Protein AF-A0A9E2HDI0-F1 (afdb_monomer_lite)

Secondary structure (DSSP, 8-state):
--GGG---HHHHHHHHHHHHHHHHHHHHHHHHHHHH-TT-EEEEEETT-GGGTTTB---BTEEE----PBPTTS-BPPPPEEE-SSEEEEEEE-SSSS-SEEEEEEEEEE--SEEEEEEESSTTSPPEEEEEEETTTTT--SEEEEETTEEEEESS---SSHHHHHHS--SSTT-PEEEES--GGGGTTTS---SS---EEE---EES-EEEEEEE-SSPEEEEEEEEE---SSS---EEEEEEETTEEEEEEEE---S--SSS----PPEEEEEEESSPPSEEEEEEEEE-SSS--EEEEEEEESSSEEEEESPEEE-SSS-EEEEE--SEEEEE-S-GGG-EEEEETTTEEEEE-STT--EEEESSSGGG-----S---SS--EEEEESS--EEEEESS-EESSTTT---S-SS-EEEGGG-S-GGG-SEEEES--PPEEETTEEEEEEEE--TT---STTEEEEEEE-TTGGGGTS-EEEEEEEEEEEEPPTT-----------HHHHHHHHHHHHHHHHHHHHHHHHHHHHHHHTTS---------------PPPPPPPPP--EEEEEEEEESSS-TTHHHHHHHHHHHTTEEEEEEEE-S-S--BSEEEEE-GGGHHHHHHHHHHHTTT-S-EEEEE---TT--EEEEE-B-

Radius of gyration: 35.44 Å; chains: 1; bounding box: 116×56×92 Å

Foldseek 3Di:
DDPPPDPPPVNVVVVCVVVVVVVVVVVVVVVCCVPVVQFWDKDKDWQLDPVCPVFKDPFAQKDWDPDQDCPPVNDGAGIWIKHLDQKTKMKGFFPDDDFFWKKKKFKWFFFFQWKKKFKFQDPPDDTDIDTFDHPVPQVDPFDWDDDFLKIKGFNDPPAPHVLRCLFFPPPDPLAAEAEEQDDLLVSLLPPDDDPAFAKDKDQFKFFAKWKKKAFDNDDWKKKKWKKKFQLQAADWWKKKKWKDDVPRTDDIDIDTGPPRRHNPRDIDDIDMDMDIHGHDDGTMMMIITHGPDPPRRMITRMMMIRHFAMWIADFTATAPQAKAKKKKLFQKKKKAAQDQVQFDWKDKQNPDTWGRRDHPDMTMDHNVDPVNDPPDPDDDGDSPIMMMIRGGTRMTMHGPIIMDRDPRRDDGSRSDDHHHPVPDPDPVSHRMYMYSDDHWDDDPSMTMGMDMDRCVPRDHPPSMMMMMIGRPPCVVGPSIMITSIMMMMIMTHRSPDDDDDDDHDDDPVVVVVVVVVVVCVVVVVVCVVVVVVVVVPPPPDDDDDDDDDDDDDDDDDDDDDDDDDDADEFAEEEAEQAQDPCNQVVVQVVVVVVRHDHYHYYHDPHNADAFKEKEAAPVCVVVVVVVVVSSVVPGVDYHYHHDDDPPDIIYMYGHHD

Sequence (657 aa):
VNYTKFMLKKDRVKLLTIVGGLIGLLIIVFLAFRFFTPFGAVVKYQFNSILNRDKLSKLKGAEETSSFKPGENGVLQIPQQIIRQSVVTFNLKLITKPIEGVWVNLRFKGNSKEIKIGVRGSEKEKYQYLPLYNQILNPLEWSKTYEGKTTFWQREKKYQDLSGLVSQPPVSEDAKVASYFFNPSDIVMKENSPSSQSNLKIEKTLRGSHTLLVKVNKGPFLLTVIKQDINTYEGEDVLSVQIYNGQNKIAEQLIPDDGVTDAGRLAMAPQKSEIKINDIKPGIYKIVLQDMTKNADILIKSVEINQPSLVFQTPLFVDDGKPTTLWTNSKEITMITAHSSSIQTVKLDGKYDLKVEKDGKEFAFDLNNPDSKIATSSGANASTLHRLEIPKNDLIISGDGYFAFSQESFFNPEPIKAVDLSQVSDINKIDFIIANYQTVKKDGEWYTAQAYFDPFGITIDDDILYFSLESPELNSYGGEIVIDSLEVTVKKPGWFSKPEPAKESVSADDQKQNILQKAQEWLGAKWNQLTNWVSNAWQKVFKKTPDTITITNPSLSPSPSPSPMQKITNFIRILNGGAGQGGAGEFAKVLAAAGFTNVTAETADNTDYKNAIIKYRQEDEKVVAKLEELLKKDYQIIDKQKIATTSAGIVVIIGEK

pLDDT: mean 81.61, std 19.73, range [27.77, 98.62]

Structure (mmCIF, N/CA/C/O backbone):
data_AF-A0A9E2HDI0-F1
#
_entry.id   AF-A0A9E2HDI0-F1
#
loop_
_atom_site.group_PDB
_atom_site.id
_atom_site.type_symbol
_atom_site.label_atom_id
_atom_site.label_alt_id
_atom_site.label_comp_id
_atom_site.label_asym_id
_atom_site.label_entity_id
_atom_site.label_seq_id
_atom_site.pdbx_PDB_ins_code
_atom_site.Cartn_x
_atom_site.Cartn_y
_atom_site.Cartn_z
_atom_site.occupancy
_atom_site.B_iso_or_equiv
_atom_site.auth_seq_id
_atom_site.auth_comp_id
_atom_site.auth_asym_id
_atom_site.auth_atom_id
_atom_site.pdbx_PDB_model_num
ATOM 1 N N . VAL A 1 1 ? -86.201 8.898 14.597 1.00 45.34 1 VAL A N 1
ATOM 2 C CA . VAL A 1 1 ? -86.221 7.832 13.564 1.00 45.34 1 VAL A CA 1
ATOM 3 C C . VAL A 1 1 ? -84.990 6.954 13.761 1.00 45.34 1 VAL A C 1
ATOM 5 O O . VAL A 1 1 ? -83.877 7.450 13.663 1.00 45.34 1 VAL A O 1
ATOM 8 N N . ASN A 1 2 ? -85.200 5.697 14.166 1.00 46.38 2 ASN A N 1
ATOM 9 C CA . ASN A 1 2 ? -84.162 4.729 14.545 1.00 46.38 2 ASN A CA 1
ATOM 10 C C . ASN A 1 2 ? -83.412 4.208 13.304 1.00 46.38 2 ASN A C 1
ATOM 12 O O . ASN A 1 2 ? -83.883 3.289 12.638 1.00 46.38 2 ASN A O 1
ATOM 16 N N . TYR A 1 3 ? -82.233 4.764 13.012 1.00 46.41 3 TYR A N 1
ATOM 17 C CA . TYR A 1 3 ? -81.371 4.336 11.896 1.00 46.41 3 TYR A CA 1
ATOM 18 C C . TYR A 1 3 ? -80.674 2.977 12.116 1.00 46.41 3 TYR A C 1
ATOM 20 O O . TYR A 1 3 ? -79.987 2.472 11.233 1.00 46.41 3 TYR A O 1
ATOM 28 N N . THR A 1 4 ? -80.859 2.334 13.270 1.00 49.75 4 THR A N 1
ATOM 29 C CA . THR A 1 4 ? -80.153 1.095 13.638 1.00 49.75 4 THR A CA 1
ATOM 30 C C . THR A 1 4 ? -80.842 -0.201 13.195 1.00 49.75 4 THR A C 1
ATOM 32 O O . THR A 1 4 ? -80.268 -1.274 13.385 1.00 49.75 4 THR A O 1
ATOM 35 N N . LYS A 1 5 ? -82.030 -0.150 12.568 1.00 50.31 5 LYS A N 1
ATOM 36 C CA . LYS A 1 5 ? -82.835 -1.360 12.280 1.00 50.31 5 LYS A CA 1
ATOM 37 C C . LYS A 1 5 ? -82.927 -1.797 10.809 1.00 50.31 5 LYS A C 1
ATOM 39 O O . LYS A 1 5 ? -83.686 -2.715 10.522 1.00 50.31 5 LYS A O 1
ATOM 44 N N . PHE A 1 6 ? -82.148 -1.214 9.892 1.00 48.53 6 PHE A N 1
ATOM 45 C CA . PHE A 1 6 ? -82.219 -1.554 8.458 1.00 48.53 6 PHE A CA 1
ATOM 46 C C . PHE A 1 6 ? -80.850 -1.723 7.778 1.00 48.53 6 PHE A C 1
ATOM 48 O O . PHE A 1 6 ? -80.621 -1.268 6.668 1.00 48.53 6 PHE A O 1
ATOM 55 N N . MET A 1 7 ? -79.923 -2.424 8.430 1.00 50.69 7 MET A N 1
ATOM 56 C CA . MET A 1 7 ? -78.859 -3.116 7.695 1.00 50.69 7 MET A CA 1
ATOM 57 C C . MET A 1 7 ? -79.369 -4.528 7.417 1.00 50.69 7 MET A C 1
ATOM 59 O O . MET A 1 7 ? -79.409 -5.362 8.327 1.00 50.69 7 MET A O 1
ATOM 63 N N . LEU A 1 8 ? -79.811 -4.775 6.179 1.00 58.97 8 LEU A N 1
ATOM 64 C CA . LEU A 1 8 ? -80.175 -6.106 5.697 1.00 58.97 8 LEU A CA 1
ATOM 65 C C . LEU A 1 8 ? -79.052 -7.084 6.061 1.00 58.97 8 LEU A C 1
ATOM 67 O O . LEU A 1 8 ? -77.868 -6.777 5.921 1.00 58.97 8 LEU A O 1
ATOM 71 N N . LYS A 1 9 ? -79.416 -8.284 6.527 1.00 60.34 9 LYS A N 1
ATOM 72 C CA . LYS A 1 9 ? -78.480 -9.344 6.956 1.00 60.34 9 LYS A CA 1
ATOM 73 C C . LYS A 1 9 ? -77.350 -9.583 5.930 1.00 60.34 9 LYS A C 1
ATOM 75 O O . LYS A 1 9 ? -76.234 -9.911 6.313 1.00 60.34 9 LYS A O 1
ATOM 80 N N . LYS A 1 10 ? -77.631 -9.335 4.644 1.00 65.06 10 LYS A N 1
ATOM 81 C CA . LYS A 1 10 ? -76.703 -9.407 3.504 1.00 65.06 10 LYS A CA 1
ATOM 82 C C . LYS A 1 10 ? -75.579 -8.357 3.539 1.00 65.06 10 LYS A C 1
ATOM 84 O O . LYS A 1 10 ? -74.444 -8.690 3.208 1.00 65.06 10 LYS A O 1
ATOM 89 N N . ASP A 1 11 ? -75.855 -7.134 3.985 1.00 67.50 11 ASP A N 1
ATOM 90 C CA . ASP A 1 11 ? -74.871 -6.042 4.015 1.00 67.50 11 ASP A CA 1
ATOM 91 C C . ASP A 1 11 ? -73.942 -6.142 5.230 1.00 67.50 11 ASP A C 1
ATOM 93 O O . ASP A 1 11 ? -72.755 -5.838 5.129 1.00 67.50 11 ASP A O 1
ATOM 97 N N . ARG A 1 12 ? -74.430 -6.702 6.348 1.00 72.25 12 ARG A N 1
ATOM 98 C CA . ARG A 1 12 ? -73.574 -7.058 7.495 1.00 72.25 12 ARG A CA 1
ATOM 99 C C . ARG A 1 12 ? -72.564 -8.151 7.151 1.00 72.25 12 ARG A C 1
ATOM 101 O O . ARG A 1 12 ? -71.416 -8.052 7.569 1.00 72.25 12 ARG A O 1
ATOM 108 N N . VAL A 1 13 ? -72.972 -9.164 6.381 1.00 75.25 13 VAL A N 1
ATOM 109 C CA . VAL A 1 13 ? -72.064 -10.235 5.939 1.00 75.25 13 VAL A CA 1
ATOM 110 C C . VAL A 1 13 ? -71.000 -9.675 4.997 1.00 75.25 13 VAL A C 1
ATOM 112 O O . VAL A 1 13 ? -69.823 -9.912 5.233 1.00 75.25 13 VAL A O 1
ATOM 115 N N . LYS A 1 14 ? -71.374 -8.850 4.007 1.00 78.38 14 LYS A N 1
ATOM 116 C CA . LYS A 1 14 ? -70.401 -8.191 3.116 1.00 78.38 14 LYS A CA 1
ATOM 117 C C . LYS A 1 14 ? -69.414 -7.301 3.873 1.00 78.38 14 LYS A C 1
ATOM 119 O O . LYS A 1 14 ? -68.219 -7.366 3.601 1.00 78.38 14 LYS A O 1
ATOM 124 N N . LEU A 1 15 ? -69.892 -6.508 4.835 1.00 78.44 15 LEU A N 1
ATOM 125 C CA . LEU A 1 15 ? -69.028 -5.661 5.658 1.00 78.44 15 LEU A CA 1
ATOM 126 C C . LEU A 1 15 ? -68.049 -6.500 6.493 1.00 78.44 15 LEU A C 1
ATOM 128 O O . LEU A 1 15 ? -66.860 -6.200 6.511 1.00 78.44 15 LEU A O 1
ATOM 132 N N . LEU A 1 16 ? -68.517 -7.580 7.128 1.00 80.19 16 LEU A N 1
ATOM 133 C CA . LEU A 1 16 ? -67.662 -8.501 7.886 1.00 80.19 16 LEU A CA 1
ATOM 134 C C . LEU A 1 16 ? -66.625 -9.201 6.998 1.00 80.19 16 LEU A C 1
ATOM 136 O O . LEU A 1 16 ? -65.479 -9.338 7.414 1.00 80.19 16 LEU A O 1
ATOM 140 N N . THR A 1 17 ? -66.979 -9.594 5.770 1.00 84.38 17 THR A N 1
ATOM 141 C CA . THR A 1 17 ? -66.026 -10.183 4.815 1.00 84.38 17 THR A CA 1
ATOM 142 C C . THR A 1 17 ? -64.967 -9.173 4.372 1.00 84.38 17 THR A C 1
ATOM 144 O O . THR A 1 17 ? -63.791 -9.519 4.306 1.00 84.38 17 THR A O 1
ATOM 147 N N . ILE A 1 18 ? -65.350 -7.917 4.119 1.00 86.81 18 ILE A N 1
ATOM 148 C CA . ILE A 1 18 ? -64.409 -6.849 3.744 1.00 86.81 18 ILE A CA 1
ATOM 149 C C . ILE A 1 18 ? -63.465 -6.526 4.907 1.00 86.81 18 ILE A C 1
ATOM 151 O O . ILE A 1 18 ? -62.254 -6.456 4.709 1.00 86.81 18 ILE A O 1
ATOM 155 N N . VAL A 1 19 ? -63.996 -6.380 6.125 1.00 86.81 19 VAL A N 1
ATOM 156 C CA . VAL A 1 19 ? -63.192 -6.115 7.328 1.00 86.81 19 VAL A CA 1
ATOM 157 C C . VAL A 1 19 ? -62.266 -7.295 7.634 1.00 86.81 19 VAL A C 1
ATOM 159 O O . VAL A 1 19 ? -61.082 -7.086 7.881 1.00 86.81 19 VAL A O 1
ATOM 162 N N . GLY A 1 20 ? -62.763 -8.532 7.548 1.00 90.19 20 GLY A N 1
ATOM 163 C CA . GLY A 1 20 ? -61.952 -9.739 7.718 1.00 90.19 20 GLY A CA 1
ATOM 164 C C . GLY A 1 20 ? -60.843 -9.860 6.669 1.00 90.19 20 GLY A C 1
ATOM 165 O O . GLY A 1 20 ? -59.706 -10.167 7.018 1.00 90.19 20 GLY A O 1
ATOM 166 N N . GLY A 1 21 ? -61.138 -9.541 5.404 1.00 92.62 21 GLY A N 1
ATOM 167 C CA . GLY A 1 21 ? -60.149 -9.500 4.326 1.00 92.62 21 GLY A CA 1
ATOM 168 C C . GLY A 1 21 ? -59.076 -8.428 4.539 1.00 92.62 21 GLY A C 1
ATOM 169 O O . GLY A 1 21 ? -57.895 -8.703 4.351 1.00 92.62 21 GLY A O 1
ATOM 170 N N . LEU A 1 22 ? -59.461 -7.234 5.002 1.00 89.62 22 LEU A N 1
ATOM 171 C CA . LEU A 1 22 ? -58.531 -6.153 5.349 1.00 89.62 22 LEU A CA 1
ATOM 172 C C . LEU A 1 22 ? -57.631 -6.517 6.532 1.00 89.62 22 LEU A C 1
ATOM 174 O O . LEU A 1 22 ? -56.430 -6.275 6.471 1.00 89.62 22 LEU A O 1
ATOM 178 N N . ILE A 1 23 ? -58.184 -7.125 7.584 1.00 88.50 23 ILE A N 1
ATOM 179 C CA . ILE A 1 23 ? -57.401 -7.603 8.731 1.00 88.50 23 ILE A CA 1
ATOM 180 C C . ILE A 1 23 ? -56.434 -8.705 8.284 1.00 88.50 23 ILE A C 1
ATOM 182 O O . ILE A 1 23 ? -55.256 -8.650 8.624 1.00 88.50 23 ILE A O 1
ATOM 186 N N . GLY A 1 24 ? -56.894 -9.661 7.471 1.00 91.06 24 GLY A N 1
ATOM 187 C CA . GLY A 1 24 ? -56.041 -10.704 6.898 1.00 91.06 24 GLY A CA 1
ATOM 188 C C . GLY A 1 24 ? -54.901 -10.126 6.055 1.00 91.06 24 GLY A C 1
ATOM 189 O O . GLY A 1 24 ? -53.746 -10.502 6.243 1.00 91.06 24 GLY A O 1
ATOM 190 N N . LEU A 1 25 ? -55.196 -9.150 5.191 1.00 91.31 25 LEU A N 1
ATOM 191 C CA . LEU A 1 25 ? -54.192 -8.444 4.394 1.00 91.31 25 LEU A CA 1
ATOM 192 C C . LEU A 1 25 ? -53.199 -7.683 5.283 1.00 91.31 25 LEU A C 1
ATOM 194 O O . LEU A 1 25 ? -51.998 -7.766 5.052 1.00 91.31 25 LEU A O 1
ATOM 198 N N . LEU A 1 26 ? -53.671 -6.977 6.314 1.00 87.38 26 LEU A N 1
ATOM 199 C CA . LEU A 1 26 ? -52.812 -6.261 7.261 1.00 87.38 26 LEU A CA 1
ATOM 200 C C . LEU A 1 26 ? -51.896 -7.214 8.029 1.00 87.38 26 LEU A C 1
ATOM 202 O O . LEU A 1 26 ? -50.725 -6.896 8.210 1.00 87.38 26 LEU A O 1
ATOM 206 N N . ILE A 1 27 ? -52.388 -8.390 8.429 1.00 84.25 27 ILE A N 1
ATOM 207 C CA . ILE A 1 27 ? -51.570 -9.430 9.064 1.00 84.25 27 ILE A CA 1
ATOM 208 C C . ILE A 1 27 ? -50.524 -9.956 8.078 1.00 84.25 27 ILE A C 1
ATOM 210 O O . ILE A 1 27 ? -49.357 -10.049 8.442 1.00 84.25 27 ILE A O 1
ATOM 214 N N . ILE A 1 28 ? -50.894 -10.241 6.826 1.00 85.19 28 ILE A N 1
ATOM 215 C CA . ILE A 1 28 ? -49.945 -10.698 5.798 1.00 85.19 28 ILE A CA 1
ATOM 216 C C . ILE A 1 28 ? -48.888 -9.627 5.518 1.00 85.19 28 ILE A C 1
ATOM 218 O O . ILE A 1 28 ? -47.707 -9.949 5.470 1.00 85.19 28 ILE A O 1
ATOM 222 N N . VAL A 1 29 ? -49.276 -8.357 5.387 1.00 81.06 29 VAL A N 1
ATOM 223 C CA . VAL A 1 29 ? -48.347 -7.234 5.185 1.00 81.06 29 VAL A CA 1
ATOM 224 C C . VAL A 1 29 ? -47.453 -7.040 6.409 1.00 81.06 29 VAL A C 1
ATOM 226 O O . VAL A 1 29 ? -46.257 -6.824 6.250 1.00 81.06 29 VAL A O 1
ATOM 229 N N . PHE A 1 30 ? -47.991 -7.161 7.623 1.00 81.12 30 PHE A N 1
ATOM 230 C CA . PHE A 1 30 ? -47.221 -7.078 8.865 1.00 81.12 30 PHE A CA 1
ATOM 231 C C . PHE A 1 30 ? -46.204 -8.217 8.983 1.00 81.12 30 PHE A C 1
ATOM 233 O O . PHE A 1 30 ? -45.033 -7.975 9.276 1.00 81.12 30 PHE A O 1
ATOM 240 N N . LEU A 1 31 ? -46.625 -9.454 8.709 1.00 77.62 31 LEU A N 1
ATOM 241 C CA . LEU A 1 31 ? -45.743 -10.618 8.693 1.00 77.62 31 LEU A CA 1
ATOM 242 C C . LEU A 1 31 ? -44.699 -10.482 7.581 1.00 77.62 31 LEU A C 1
ATOM 244 O O . LEU A 1 31 ? -43.518 -10.683 7.841 1.00 77.62 31 LEU A O 1
ATOM 248 N N . ALA A 1 32 ? -45.088 -10.048 6.382 1.00 74.88 32 ALA A N 1
ATOM 249 C CA . ALA A 1 32 ? -44.158 -9.799 5.289 1.00 74.88 32 ALA A CA 1
ATOM 250 C C . ALA A 1 32 ? -43.141 -8.703 5.648 1.00 74.88 32 ALA A C 1
ATOM 252 O O . ALA A 1 32 ? -41.948 -8.869 5.421 1.00 74.88 32 ALA A O 1
ATOM 253 N N . PHE A 1 33 ? -43.570 -7.614 6.286 1.00 74.56 33 PHE A N 1
ATOM 254 C CA . PHE A 1 33 ? -42.673 -6.559 6.754 1.00 74.56 33 PHE A CA 1
ATOM 255 C C . PHE A 1 33 ? -41.694 -7.076 7.818 1.00 74.56 33 PHE A C 1
ATOM 257 O O . PHE A 1 33 ? -40.505 -6.758 7.772 1.00 74.56 33 PHE A O 1
ATOM 264 N N . ARG A 1 34 ? -42.176 -7.918 8.744 1.00 73.06 34 ARG A N 1
ATOM 265 C CA . ARG A 1 34 ? -41.371 -8.503 9.822 1.00 73.06 34 ARG A CA 1
ATOM 266 C C . ARG A 1 34 ? -40.372 -9.554 9.332 1.00 73.06 34 ARG A C 1
ATOM 268 O O . ARG A 1 34 ? -39.260 -9.585 9.848 1.00 73.06 34 ARG A O 1
ATOM 275 N N . PHE A 1 35 ? -40.744 -10.387 8.361 1.00 71.06 35 PHE A N 1
ATOM 276 C CA . PHE A 1 35 ? -39.879 -11.453 7.845 1.00 71.06 35 PHE A CA 1
ATOM 277 C C . PHE A 1 35 ? -38.958 -10.995 6.710 1.00 71.06 35 PHE A C 1
ATOM 279 O O . PHE A 1 35 ? -37.820 -11.453 6.635 1.00 71.06 35 PHE A O 1
ATOM 286 N N . PHE A 1 36 ? -39.407 -10.080 5.846 1.00 66.56 36 PHE A N 1
ATOM 287 C CA . PHE A 1 36 ? -38.662 -9.727 4.635 1.00 66.56 36 PHE A CA 1
ATOM 288 C C . PHE A 1 36 ? -37.869 -8.420 4.717 1.00 66.56 36 PHE A C 1
ATOM 290 O O . PHE A 1 36 ? -36.940 -8.242 3.931 1.00 66.56 36 PHE A O 1
ATOM 297 N N . THR A 1 37 ? -38.167 -7.532 5.675 1.00 69.44 37 THR A N 1
ATOM 298 C CA . THR A 1 37 ? -37.429 -6.270 5.902 1.00 69.44 37 THR A CA 1
ATOM 299 C C . THR A 1 37 ? -37.164 -5.492 4.594 1.00 69.44 37 THR A C 1
ATOM 301 O O . THR A 1 37 ? -36.003 -5.282 4.232 1.00 69.44 37 THR A O 1
ATOM 304 N N . PRO A 1 38 ? -38.206 -5.087 3.840 1.00 66.25 38 PRO A N 1
ATOM 305 C CA . PRO A 1 38 ? -38.058 -4.549 2.479 1.00 66.25 38 PRO A CA 1
ATOM 306 C C . PRO A 1 38 ? -37.233 -3.253 2.399 1.00 66.25 38 PRO A C 1
ATOM 308 O O . PRO A 1 38 ? -36.681 -2.940 1.346 1.00 66.25 38 PRO A O 1
ATOM 311 N N . PHE A 1 39 ? -37.107 -2.529 3.513 1.00 72.06 39 PHE A N 1
ATOM 312 C CA . PHE A 1 39 ? -36.329 -1.290 3.636 1.00 72.06 39 PHE A CA 1
ATOM 313 C C . PHE A 1 39 ? -34.970 -1.488 4.329 1.00 72.06 39 PHE A C 1
ATOM 315 O O . PHE A 1 39 ? -34.328 -0.520 4.726 1.00 72.06 39 PHE A O 1
ATOM 322 N N . GLY A 1 40 ? -34.532 -2.740 4.478 1.00 71.12 40 GLY A N 1
ATOM 323 C CA . GLY A 1 40 ? -33.311 -3.107 5.186 1.00 71.12 40 GLY A CA 1
ATOM 324 C C . GLY A 1 40 ? -33.558 -3.341 6.674 1.00 71.12 40 GLY A C 1
ATOM 325 O O . GLY A 1 40 ? -34.663 -3.156 7.189 1.00 71.12 40 GLY A O 1
ATOM 326 N N . ALA A 1 41 ? -32.520 -3.796 7.369 1.00 72.19 41 ALA A N 1
ATOM 327 C CA . ALA A 1 41 ? -32.553 -4.035 8.808 1.00 72.19 41 ALA A CA 1
ATOM 328 C C . ALA A 1 41 ? -31.213 -3.657 9.434 1.00 72.19 41 ALA A C 1
ATOM 330 O O . ALA A 1 41 ? -30.161 -3.882 8.842 1.00 72.19 41 ALA A O 1
ATOM 331 N N . VAL A 1 42 ? -31.252 -3.108 10.644 1.00 72.00 42 VAL A N 1
ATOM 332 C CA . VAL A 1 42 ? -30.063 -2.871 11.463 1.00 72.00 42 VAL A CA 1
ATOM 333 C C . VAL A 1 42 ? -30.154 -3.811 12.652 1.00 72.00 42 VAL A C 1
ATOM 335 O O . VAL A 1 42 ? -31.084 -3.703 13.452 1.00 72.00 42 VAL A O 1
ATOM 338 N N . VAL A 1 43 ? -29.217 -4.750 12.754 1.00 74.06 43 VAL A N 1
ATOM 339 C CA . VAL A 1 43 ? -29.157 -5.687 13.878 1.00 74.06 43 VAL A CA 1
ATOM 340 C C . VAL A 1 43 ? -28.007 -5.285 14.787 1.00 74.06 43 VAL A C 1
ATOM 342 O O . VAL A 1 43 ? -26.865 -5.198 14.339 1.00 74.06 43 VAL A O 1
ATOM 345 N N . LYS A 1 44 ? -28.322 -5.024 16.057 1.00 76.12 44 LYS A N 1
ATOM 346 C CA . LYS A 1 44 ? -27.360 -4.649 17.096 1.00 76.12 44 LYS A CA 1
ATOM 347 C C . LYS A 1 44 ? -27.105 -5.832 18.016 1.00 76.12 44 LYS A C 1
ATOM 349 O O . LYS A 1 44 ? -28.046 -6.382 18.586 1.00 76.12 44 LYS A O 1
ATOM 354 N N . TYR A 1 45 ? -25.839 -6.171 18.196 1.00 73.50 45 TYR A N 1
ATOM 355 C CA . TYR A 1 45 ? -25.388 -7.212 19.103 1.00 73.50 45 TYR A CA 1
ATOM 356 C C . TYR A 1 45 ? -24.533 -6.585 20.197 1.00 73.50 45 TYR A C 1
ATOM 358 O O . TYR A 1 45 ? -23.560 -5.892 19.915 1.00 73.50 45 TYR A O 1
ATOM 366 N N . GLN A 1 46 ? -24.907 -6.834 21.447 1.00 73.50 46 GLN A N 1
ATOM 367 C CA . GLN A 1 46 ? -24.200 -6.356 22.634 1.00 73.50 46 GLN A CA 1
ATOM 368 C C . GLN A 1 46 ? -23.810 -7.554 23.495 1.00 73.50 46 GLN A C 1
ATOM 370 O O . GLN A 1 46 ? -24.676 -8.366 23.829 1.00 73.50 46 GLN A O 1
ATOM 375 N N . PHE A 1 47 ? -22.533 -7.637 23.874 1.00 66.50 47 PHE A N 1
ATOM 376 C CA . PHE A 1 47 ? -21.979 -8.744 24.667 1.00 66.50 47 PHE A CA 1
ATOM 377 C C . PHE A 1 47 ? -22.638 -8.926 26.032 1.00 66.50 47 PHE A C 1
ATOM 379 O O . PHE A 1 47 ? -22.803 -10.048 26.502 1.00 66.50 47 PHE A O 1
ATOM 386 N N . ASN A 1 48 ? -23.069 -7.828 26.645 1.00 62.97 48 ASN A N 1
ATOM 387 C CA . ASN A 1 48 ? -23.670 -7.867 27.971 1.00 62.97 48 ASN A CA 1
ATOM 388 C C . ASN A 1 48 ? -25.188 -8.125 27.943 1.00 62.97 48 ASN A C 1
ATOM 390 O O . ASN A 1 48 ? -25.839 -8.145 28.986 1.00 62.97 48 ASN A O 1
ATOM 394 N N . SER A 1 49 ? -25.773 -8.327 26.757 1.00 59.97 49 SER A N 1
ATOM 395 C CA . SER A 1 49 ? -27.200 -8.603 26.618 1.00 59.97 49 SER A CA 1
ATOM 396 C C . SER A 1 49 ? -27.480 -10.101 26.687 1.00 59.97 49 SER A C 1
ATOM 398 O O . SER A 1 49 ? -27.000 -10.882 25.864 1.00 59.97 49 SER A O 1
ATOM 400 N N . ILE A 1 50 ? -28.343 -10.496 27.628 1.00 60.56 50 ILE A N 1
ATOM 401 C CA . ILE A 1 50 ? -28.844 -11.874 27.771 1.00 60.56 50 ILE A CA 1
ATOM 402 C C . ILE A 1 50 ? -29.468 -12.378 26.456 1.00 60.56 50 ILE A C 1
ATOM 404 O O . ILE A 1 50 ? -29.363 -13.559 26.138 1.00 60.56 50 ILE A O 1
ATOM 408 N N . LEU A 1 51 ? -30.059 -11.476 25.665 1.00 60.06 51 LEU A N 1
ATOM 409 C CA . LEU A 1 51 ? -30.781 -11.792 24.429 1.00 60.06 51 LEU A CA 1
ATOM 410 C C . LEU A 1 51 ? -29.884 -12.203 23.248 1.00 60.06 51 LEU A C 1
ATOM 412 O O . LEU A 1 51 ? -30.418 -12.646 22.236 1.00 60.06 51 LEU A O 1
ATOM 416 N N . ASN A 1 52 ? -28.559 -12.039 23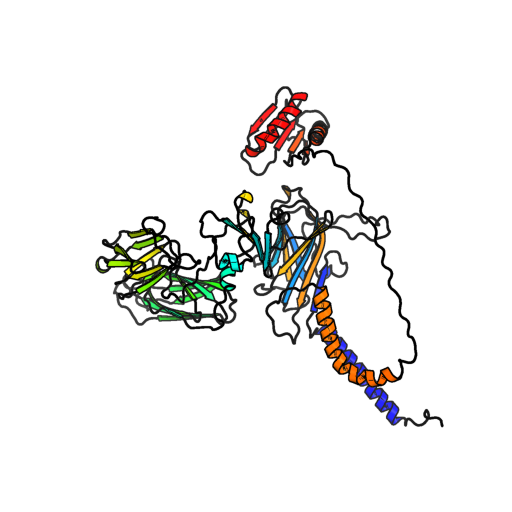.346 1.00 65.62 52 ASN A N 1
ATOM 417 C CA . ASN A 1 52 ? -27.626 -12.289 22.236 1.00 65.62 52 ASN A CA 1
ATOM 418 C C . ASN A 1 52 ? -26.661 -13.464 22.473 1.00 65.62 52 ASN A C 1
ATOM 420 O O . ASN A 1 52 ? -25.804 -13.718 21.625 1.00 65.62 52 ASN A O 1
ATOM 424 N N . ARG A 1 53 ? -26.770 -14.177 23.606 1.00 68.12 53 ARG A N 1
ATOM 425 C CA . ARG A 1 53 ? -25.819 -15.236 24.006 1.00 68.12 53 ARG A CA 1
ATOM 426 C C . ARG A 1 53 ? -25.732 -16.415 23.029 1.00 68.12 53 ARG A C 1
ATOM 428 O O . ARG A 1 53 ? -24.724 -17.108 23.014 1.00 68.12 53 ARG A O 1
ATOM 435 N N . ASP A 1 54 ? -26.777 -16.660 22.245 1.00 74.50 54 ASP A N 1
ATOM 436 C CA . ASP A 1 54 ? -26.850 -17.721 21.234 1.00 74.50 54 ASP A CA 1
ATOM 437 C C . ASP A 1 54 ? -26.212 -17.325 19.891 1.00 74.50 54 ASP A C 1
ATOM 439 O O . ASP A 1 54 ? -25.816 -18.191 19.111 1.00 74.50 54 ASP A O 1
ATOM 443 N N . LYS A 1 55 ? -26.103 -16.021 19.614 1.00 74.19 55 LYS A N 1
ATOM 444 C CA . LYS A 1 55 ? -25.622 -15.483 18.328 1.00 74.19 55 LYS A CA 1
ATOM 445 C C . LYS A 1 55 ? -24.188 -14.989 18.376 1.00 74.19 55 LYS A C 1
ATOM 447 O O . LYS A 1 55 ? -23.559 -14.838 17.329 1.00 74.19 55 LYS A O 1
ATOM 452 N N . LEU A 1 56 ? -23.694 -14.702 19.572 1.00 72.62 56 LEU A N 1
ATOM 453 C CA . LEU A 1 56 ? -22.414 -14.063 19.783 1.00 72.62 56 LEU A CA 1
ATOM 454 C C . LEU A 1 56 ? -21.621 -14.880 20.798 1.00 72.62 56 LEU A C 1
ATOM 456 O O . LEU A 1 56 ? -22.086 -15.123 21.913 1.00 72.62 56 LEU A O 1
ATOM 460 N N . SER A 1 57 ? -20.450 -15.365 20.392 1.00 76.62 57 SER A N 1
ATOM 461 C CA . SER A 1 57 ? -19.620 -16.172 21.283 1.00 76.62 57 SER A CA 1
ATOM 462 C C . SER A 1 57 ? -19.036 -15.327 22.414 1.00 76.62 57 SER A C 1
ATOM 464 O O . SER A 1 57 ? -18.919 -14.107 22.306 1.00 76.62 57 SER A O 1
ATOM 466 N N . LYS A 1 58 ? -18.655 -15.974 23.520 1.00 78.75 58 LYS A N 1
ATOM 467 C CA . LYS A 1 58 ? -17.910 -15.303 24.593 1.00 78.75 58 LYS A CA 1
ATOM 468 C C . LYS A 1 58 ? -16.591 -14.742 24.046 1.00 78.75 58 LYS A C 1
ATOM 470 O O . LYS A 1 58 ? -15.958 -15.400 23.221 1.00 78.75 58 LYS A O 1
ATOM 475 N N . LEU A 1 59 ? -16.159 -13.583 24.553 1.00 76.56 59 LEU A N 1
ATOM 476 C CA . LEU A 1 59 ? -14.821 -13.036 24.296 1.00 76.56 59 LEU A CA 1
ATOM 477 C C . LEU A 1 59 ? -13.773 -14.018 24.836 1.00 76.56 59 LEU A C 1
ATOM 479 O O . LEU A 1 59 ? -13.504 -14.070 26.036 1.00 76.56 59 LEU A O 1
ATOM 483 N N . LYS A 1 60 ? -13.206 -14.847 23.955 1.00 79.06 60 LYS A N 1
ATOM 484 C CA . LYS A 1 60 ? -12.198 -15.841 24.333 1.00 79.06 60 LYS A CA 1
ATOM 485 C C . LYS A 1 60 ? -10.916 -15.110 24.716 1.00 79.06 60 LYS A C 1
ATOM 487 O O . LYS A 1 60 ? -10.312 -14.473 23.857 1.00 79.06 60 LYS A O 1
ATOM 492 N N . GLY A 1 61 ? -10.523 -15.219 25.985 1.00 75.38 61 GLY A N 1
ATOM 493 C CA . GLY A 1 61 ? -9.374 -14.504 26.553 1.00 75.38 61 GLY A CA 1
ATOM 494 C C . GLY A 1 61 ? -9.737 -13.336 27.477 1.00 75.38 61 GLY A C 1
ATOM 495 O O . GLY A 1 61 ? -8.833 -12.709 28.026 1.00 75.38 61 GLY A O 1
ATOM 496 N N . ALA A 1 62 ? -11.033 -13.058 27.670 1.00 76.12 62 ALA A N 1
ATOM 497 C CA . ALA A 1 62 ? -11.526 -12.099 28.656 1.00 76.12 62 ALA A CA 1
ATOM 498 C C . ALA A 1 62 ? -12.039 -12.798 29.930 1.00 76.12 62 ALA A C 1
ATOM 500 O O . ALA A 1 62 ? -12.625 -13.881 29.872 1.00 76.12 62 ALA A O 1
ATOM 501 N N . GLU A 1 63 ? -11.846 -12.147 31.074 1.00 80.25 63 GLU A N 1
ATOM 502 C CA . GLU A 1 63 ? -12.370 -12.534 32.383 1.00 80.25 63 GLU A CA 1
ATOM 503 C C . GLU A 1 63 ? -13.608 -11.680 32.702 1.00 80.25 63 GLU A C 1
ATOM 505 O O . GLU A 1 63 ? -13.567 -10.451 32.628 1.00 80.25 63 GLU A O 1
ATOM 510 N N . GLU A 1 64 ? -14.733 -12.305 33.055 1.00 71.75 64 GLU A N 1
ATOM 511 C CA . GLU A 1 64 ? -15.900 -11.572 33.561 1.00 71.75 64 GLU A CA 1
ATOM 512 C C . GLU A 1 64 ? -15.649 -11.169 35.020 1.00 71.75 64 GLU A C 1
ATOM 514 O O . GLU A 1 64 ? -15.282 -12.003 35.850 1.00 71.75 64 GLU A O 1
ATOM 519 N N . THR A 1 65 ? -15.886 -9.902 35.367 1.00 65.56 65 THR A N 1
ATOM 520 C CA . THR A 1 65 ? -15.851 -9.491 36.777 1.00 65.56 65 THR A CA 1
ATOM 521 C C . THR A 1 65 ? -17.090 -10.021 37.491 1.00 65.56 65 THR A C 1
ATOM 523 O O . THR A 1 65 ? -18.215 -9.588 37.256 1.00 65.56 65 THR A O 1
ATOM 526 N N . SER A 1 66 ? -16.900 -10.981 38.392 1.00 49.56 66 SER A N 1
ATOM 527 C CA . SER A 1 66 ? -17.990 -11.696 39.066 1.00 49.56 66 SER A CA 1
ATOM 528 C C . SER A 1 66 ? -18.672 -10.919 40.199 1.00 49.56 66 SER A C 1
ATOM 530 O O . SER A 1 66 ? -19.391 -11.520 40.995 1.00 49.56 66 SER A O 1
ATOM 532 N N . SER A 1 67 ? -18.484 -9.601 40.318 1.00 46.50 67 SER A N 1
ATOM 533 C CA . SER A 1 67 ? -19.143 -8.843 41.386 1.00 46.50 67 SER A CA 1
ATOM 534 C C . SER A 1 67 ? -20.412 -8.160 40.885 1.00 46.50 67 SER A C 1
ATOM 536 O O . SER A 1 67 ? -20.421 -7.008 40.470 1.00 46.50 67 SER A O 1
ATOM 538 N N . PHE A 1 68 ? -21.526 -8.889 40.984 1.00 49.94 68 PHE A N 1
ATOM 539 C CA . PHE A 1 68 ? -22.844 -8.274 41.126 1.00 49.94 68 PHE A CA 1
ATOM 540 C C . PHE A 1 68 ? -22.847 -7.490 42.445 1.00 49.94 68 PHE A C 1
ATOM 542 O O . PHE A 1 68 ? -23.170 -8.028 43.502 1.00 49.94 68 PHE A O 1
ATOM 549 N N . LYS A 1 69 ? -22.443 -6.221 42.409 1.00 46.28 69 LYS A N 1
ATOM 550 C CA . LYS A 1 69 ? -22.752 -5.284 43.488 1.00 46.28 69 LYS A CA 1
ATOM 551 C C . LYS A 1 69 ? -24.007 -4.520 43.072 1.00 46.28 69 LYS A C 1
ATOM 553 O O . LYS A 1 69 ? -23.984 -3.863 42.031 1.00 46.28 69 LYS A O 1
ATOM 558 N N . PRO A 1 70 ? -25.114 -4.602 43.830 1.00 47.78 70 PRO A N 1
ATOM 559 C CA . PRO A 1 70 ? -26.182 -3.620 43.701 1.00 47.78 70 PRO A CA 1
ATOM 560 C C . PRO A 1 70 ? -25.530 -2.240 43.821 1.00 47.78 70 PRO A C 1
ATOM 562 O O . PRO A 1 70 ? -24.824 -1.994 44.800 1.00 47.78 70 PRO A O 1
ATOM 565 N N . GLY A 1 71 ? -25.678 -1.376 42.812 1.00 49.09 71 GLY A N 1
ATOM 566 C CA . GLY A 1 71 ? -25.155 -0.017 42.920 1.00 49.09 71 GLY A CA 1
ATOM 567 C C . GLY A 1 71 ? -25.762 0.668 44.146 1.00 49.09 71 GLY A C 1
ATOM 568 O O . GLY A 1 71 ? -26.897 0.361 44.511 1.00 49.09 71 GLY A O 1
ATOM 569 N N . GLU A 1 72 ? -25.044 1.615 44.757 1.00 47.66 72 GLU A N 1
ATOM 570 C CA . GLU A 1 72 ? -25.495 2.355 45.955 1.00 47.66 72 GLU A CA 1
ATOM 571 C C . GLU A 1 72 ? -26.885 3.014 45.791 1.00 47.66 72 GLU A C 1
ATOM 573 O O . GLU A 1 72 ? -27.546 3.318 46.777 1.00 47.66 72 GLU A O 1
ATOM 578 N N . ASN A 1 73 ? -27.383 3.129 44.551 1.00 49.34 73 ASN A N 1
ATOM 579 C CA . ASN A 1 73 ? -28.686 3.694 44.194 1.00 49.34 73 ASN A CA 1
ATOM 580 C C . ASN A 1 73 ? -29.703 2.663 43.648 1.00 49.34 73 ASN A C 1
ATOM 582 O O . ASN A 1 73 ? -30.644 3.042 42.955 1.00 49.34 73 ASN A O 1
ATOM 586 N N . GLY A 1 74 ? -29.504 1.355 43.860 1.00 42.22 74 GLY A N 1
ATOM 587 C CA . GLY A 1 74 ? -30.400 0.309 43.333 1.00 42.22 74 GLY A CA 1
ATOM 588 C C . GLY A 1 74 ? -30.321 0.102 41.812 1.00 42.22 74 GLY A C 1
ATOM 589 O O . GLY A 1 74 ? -31.153 -0.591 41.230 1.00 42.22 74 GLY A O 1
ATOM 590 N N . VAL A 1 75 ? -29.314 0.685 41.156 1.00 40.16 75 VAL A N 1
ATOM 591 C CA . VAL A 1 75 ? -29.046 0.497 39.726 1.00 40.16 75 VAL A CA 1
ATOM 592 C C . VAL A 1 75 ? -28.275 -0.811 39.538 1.00 40.16 75 VAL A C 1
ATOM 594 O O . VAL A 1 75 ? -27.203 -0.998 40.117 1.00 40.16 75 VAL A O 1
ATOM 597 N N . LEU A 1 76 ? -28.824 -1.721 38.727 1.00 40.75 76 LEU A N 1
ATOM 598 C CA . LEU A 1 76 ? -28.139 -2.933 38.278 1.00 40.75 76 LEU A CA 1
ATOM 599 C C . LEU A 1 76 ? -26.859 -2.549 37.523 1.00 40.75 76 LEU A C 1
ATOM 601 O O . LEU A 1 76 ? -26.929 -1.962 36.444 1.00 40.75 76 LEU A O 1
ATOM 605 N N . GLN A 1 77 ? -25.697 -2.895 38.080 1.00 48.44 77 GLN A N 1
ATOM 606 C CA . GLN A 1 77 ? -24.435 -2.819 37.353 1.00 48.44 77 GLN A CA 1
ATOM 607 C C . GLN A 1 77 ? -24.290 -4.061 36.478 1.00 48.44 77 GLN A C 1
ATOM 609 O O . GLN A 1 77 ? -24.399 -5.197 36.939 1.00 48.44 77 GLN A O 1
ATOM 614 N N . ILE A 1 78 ? -24.092 -3.823 35.190 1.00 56.06 78 ILE A N 1
ATOM 615 C CA . ILE A 1 78 ? -23.838 -4.860 34.199 1.00 56.06 78 ILE A CA 1
ATOM 616 C C . ILE A 1 78 ? -22.380 -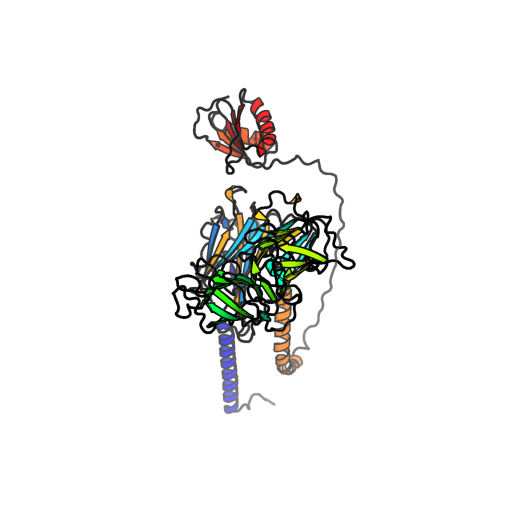5.329 34.374 1.00 56.06 78 ILE A C 1
ATOM 618 O O . ILE A 1 78 ? -21.512 -4.475 34.563 1.00 56.06 78 ILE A O 1
ATOM 622 N N . PRO A 1 79 ? -22.083 -6.645 34.333 1.00 64.94 79 PRO A N 1
ATOM 623 C CA . PRO A 1 79 ? -20.723 -7.143 34.521 1.00 64.94 79 PRO A CA 1
ATOM 624 C C . PRO A 1 79 ? -19.772 -6.570 33.463 1.00 64.94 79 PRO A C 1
ATOM 626 O O . PRO A 1 79 ? -20.039 -6.647 32.262 1.00 64.94 79 PRO A O 1
ATOM 629 N N . GLN A 1 80 ? -18.658 -6.005 33.926 1.00 82.50 80 GLN A N 1
ATOM 630 C CA . GLN A 1 80 ? -17.567 -5.534 33.075 1.00 82.50 80 GLN A CA 1
ATOM 631 C C . GLN A 1 80 ? -16.679 -6.709 32.677 1.00 82.50 80 GLN A C 1
ATOM 633 O O . GLN A 1 80 ? -16.520 -7.668 33.444 1.00 82.50 80 GLN A O 1
ATOM 638 N N . GLN A 1 81 ? -16.072 -6.616 31.497 1.00 84.75 81 GLN A N 1
ATOM 639 C CA . GLN A 1 81 ? -15.133 -7.622 31.010 1.00 84.75 81 GLN A CA 1
ATOM 640 C C . GLN A 1 81 ? -13.709 -7.101 31.115 1.00 84.75 81 GLN A C 1
ATOM 642 O O . GLN A 1 81 ? -13.422 -5.986 30.695 1.00 84.75 81 GLN A O 1
ATOM 647 N N . ILE A 1 82 ? -12.815 -7.910 31.662 1.00 89.12 82 ILE A N 1
ATOM 648 C CA . ILE A 1 82 ? -11.402 -7.586 31.796 1.00 89.12 82 ILE A CA 1
ATOM 649 C C . ILE A 1 82 ? -10.621 -8.379 30.756 1.00 89.12 82 ILE A C 1
ATOM 651 O O . ILE A 1 82 ? -10.705 -9.603 30.697 1.00 89.12 82 ILE A O 1
ATOM 655 N N . ILE A 1 83 ? -9.826 -7.688 29.949 1.00 89.62 83 ILE A N 1
ATOM 656 C CA . ILE A 1 83 ? -8.884 -8.302 29.019 1.00 89.62 83 ILE A CA 1
ATOM 657 C C . ILE A 1 83 ? -7.477 -8.174 29.590 1.00 89.62 83 ILE A C 1
ATOM 659 O O . ILE A 1 83 ? -6.985 -7.063 29.783 1.00 89.62 83 ILE A O 1
ATOM 663 N N . ARG A 1 84 ? -6.825 -9.322 29.803 1.00 90.88 84 ARG A N 1
ATOM 664 C CA . ARG A 1 84 ? -5.403 -9.425 30.183 1.00 90.88 84 ARG A CA 1
ATOM 665 C C . ARG A 1 84 ? -4.516 -9.968 29.062 1.00 90.88 84 ARG A C 1
ATOM 667 O O . ARG A 1 84 ? -3.300 -10.025 29.193 1.00 90.88 84 ARG A O 1
ATOM 674 N N . GLN A 1 85 ? -5.125 -10.397 27.958 1.00 89.19 85 GLN A N 1
ATOM 675 C CA . GLN A 1 85 ? -4.432 -10.961 26.804 1.00 89.19 85 GLN A CA 1
ATOM 676 C C . GLN A 1 85 ? -4.297 -9.911 25.702 1.00 89.19 85 GLN A C 1
ATOM 678 O O . GLN A 1 85 ? -5.220 -9.139 25.453 1.00 89.19 85 GLN A O 1
ATOM 683 N N . SER A 1 86 ? -3.168 -9.903 24.993 1.00 91.31 86 SER A N 1
ATOM 684 C CA . SER A 1 86 ? -2.951 -8.978 23.870 1.00 91.31 86 SER A CA 1
ATOM 685 C C . SER A 1 86 ? -3.879 -9.224 22.680 1.00 91.31 86 SER A C 1
ATOM 687 O O . SER A 1 86 ? -3.994 -8.352 21.824 1.00 91.31 86 SER A O 1
ATOM 689 N N . VAL A 1 87 ? -4.525 -10.389 22.609 1.00 94.31 87 VAL A N 1
ATOM 690 C CA . VAL A 1 87 ? -5.459 -10.765 21.547 1.00 94.31 87 VAL A CA 1
ATOM 691 C C . VAL A 1 87 ? -6.663 -11.447 22.180 1.00 94.31 87 VAL A C 1
ATOM 693 O O . VAL A 1 87 ? -6.507 -12.402 22.936 1.00 94.31 87 VAL A O 1
ATOM 696 N N . VAL A 1 88 ? -7.861 -10.977 21.844 1.00 93.06 88 VAL A N 1
ATOM 697 C CA . VAL A 1 88 ? -9.132 -11.581 22.249 1.00 93.06 88 VAL A CA 1
ATOM 698 C C . VAL A 1 88 ? -9.996 -11.754 21.013 1.00 93.06 88 VAL A C 1
ATOM 700 O O . VAL A 1 88 ? -10.150 -10.835 20.213 1.00 93.06 88 VAL A O 1
ATOM 703 N N . THR A 1 89 ? -10.578 -12.937 20.849 1.00 93.75 89 THR A N 1
ATOM 704 C CA . THR A 1 89 ? -11.375 -13.259 19.658 1.00 93.75 89 THR A CA 1
ATOM 705 C C . THR A 1 89 ? -12.820 -13.552 20.012 1.00 93.75 89 THR A C 1
ATOM 707 O O . THR A 1 89 ? -13.143 -14.027 21.104 1.00 93.75 89 THR A O 1
ATOM 710 N N . PHE A 1 90 ? -13.701 -13.267 19.062 1.00 92.75 90 PHE A N 1
ATOM 711 C CA . PHE A 1 90 ? -15.109 -13.625 19.134 1.00 92.75 90 PHE A CA 1
ATOM 712 C C . PHE A 1 90 ? -15.676 -13.786 17.730 1.00 92.75 90 PHE A C 1
ATOM 714 O O . PHE A 1 90 ? -15.062 -13.403 16.734 1.00 92.75 90 PHE A O 1
ATOM 721 N N . ASN A 1 91 ? -16.862 -14.365 17.646 1.00 92.62 91 ASN A N 1
ATOM 722 C CA . ASN A 1 91 ? -17.545 -14.589 16.389 1.00 92.62 91 ASN A CA 1
ATOM 723 C C . ASN A 1 91 ? -19.031 -14.264 16.514 1.00 92.62 91 ASN A C 1
ATOM 725 O O . ASN A 1 91 ? -19.644 -14.432 17.570 1.00 92.62 91 ASN A O 1
ATOM 729 N N . LEU A 1 92 ? -19.580 -13.758 15.415 1.00 89.75 92 LEU A N 1
ATOM 730 C CA . LEU A 1 92 ? -20.956 -13.315 15.282 1.00 89.75 92 LEU A CA 1
ATOM 731 C C . LEU A 1 92 ? -21.633 -14.143 14.197 1.00 89.75 92 LEU A C 1
ATOM 733 O O . LEU A 1 92 ? -21.265 -14.045 13.027 1.00 89.75 92 LEU A O 1
ATOM 737 N N . LYS A 1 93 ? -22.660 -14.901 14.580 1.00 89.81 93 LYS A N 1
ATOM 738 C CA . LYS A 1 93 ? -23.542 -15.560 13.623 1.00 89.81 93 LYS A CA 1
ATOM 739 C C . LYS A 1 93 ? -24.509 -14.534 13.039 1.00 89.81 93 LYS A C 1
ATOM 741 O O . LYS A 1 93 ? -25.344 -13.962 13.744 1.00 89.81 93 LYS A O 1
ATOM 746 N N . LEU A 1 94 ? -24.389 -14.295 11.743 1.00 86.00 94 LEU A N 1
ATOM 747 C CA . LEU A 1 94 ? -25.275 -13.435 10.984 1.00 86.00 94 LEU A CA 1
ATOM 748 C C . LEU A 1 94 ? -26.653 -14.077 10.862 1.00 86.00 94 LEU A C 1
ATOM 750 O O . LEU A 1 94 ? -26.802 -15.273 10.636 1.00 86.00 94 LEU A O 1
ATOM 754 N N . ILE A 1 95 ? -27.680 -13.242 10.980 1.00 80.69 95 ILE A N 1
ATOM 755 C CA . ILE A 1 95 ? -29.070 -13.660 10.770 1.00 80.69 95 ILE A CA 1
ATOM 756 C C . ILE A 1 95 ? -29.447 -13.529 9.284 1.00 80.69 95 ILE A C 1
ATOM 758 O O . ILE A 1 95 ? -30.389 -14.166 8.824 1.00 80.69 95 ILE A O 1
ATOM 762 N N . THR A 1 96 ? -28.742 -12.682 8.524 1.00 71.25 96 THR A N 1
ATOM 763 C CA . THR A 1 96 ? -29.089 -12.356 7.134 1.00 71.25 96 THR A CA 1
ATOM 764 C C . THR A 1 96 ? -27.863 -12.025 6.286 1.00 71.25 96 THR A C 1
ATOM 766 O O . THR A 1 96 ? -26.967 -11.328 6.762 1.00 71.25 96 THR A O 1
ATOM 769 N N . LYS A 1 97 ? -27.906 -12.414 5.006 1.00 76.00 97 LYS A N 1
ATOM 770 C CA . LYS A 1 97 ? -27.000 -11.986 3.929 1.00 76.00 97 LYS A CA 1
ATOM 771 C C . LYS A 1 97 ? -27.802 -11.420 2.743 1.00 76.00 97 LYS A C 1
ATOM 773 O O . LYS A 1 97 ? -28.969 -11.794 2.590 1.00 76.00 97 LYS A O 1
ATOM 778 N N . PRO A 1 98 ? -27.205 -10.568 1.889 1.00 83.38 98 PRO A N 1
ATOM 779 C CA . PRO A 1 98 ? -25.900 -9.911 2.055 1.00 83.38 98 PRO A CA 1
ATOM 780 C C . PRO A 1 98 ? -25.927 -8.835 3.160 1.00 83.38 98 PRO A C 1
ATOM 782 O O . PRO A 1 98 ? -26.990 -8.521 3.694 1.00 83.38 98 PRO A O 1
ATOM 785 N N . ILE A 1 99 ? -24.763 -8.290 3.523 1.00 85.62 99 ILE A N 1
ATOM 786 C CA . ILE A 1 99 ? -24.620 -7.192 4.496 1.00 85.62 99 ILE A CA 1
ATOM 787 C C . ILE A 1 99 ? -24.029 -5.955 3.802 1.00 85.62 99 ILE A C 1
ATOM 789 O O . ILE A 1 99 ? -23.241 -6.095 2.874 1.00 85.62 99 ILE A O 1
ATOM 793 N N . GLU A 1 100 ? -24.423 -4.754 4.230 1.00 85.50 100 GLU A N 1
ATOM 794 C CA . GLU A 1 100 ? -23.946 -3.463 3.693 1.00 85.50 100 GLU A CA 1
ATOM 795 C C . GLU A 1 100 ? -22.823 -2.841 4.527 1.00 85.50 100 GLU A C 1
ATOM 797 O O . GLU A 1 100 ? -22.086 -1.998 4.030 1.00 85.50 100 GLU A O 1
ATOM 802 N N . GLY A 1 101 ? -22.716 -3.207 5.805 1.00 87.50 101 GLY A N 1
ATOM 803 C CA . GLY A 1 101 ? -21.813 -2.539 6.732 1.00 87.50 101 GLY A CA 1
ATOM 804 C C . GLY A 1 101 ? -21.728 -3.238 8.078 1.00 87.50 101 GLY A C 1
ATOM 805 O O . GLY A 1 101 ? -22.719 -3.814 8.546 1.00 87.50 101 GLY A O 1
ATOM 806 N N . VAL A 1 102 ? -20.557 -3.147 8.706 1.00 90.25 102 VAL A N 1
ATOM 807 C CA . VAL A 1 102 ? -20.313 -3.617 10.074 1.00 90.25 102 VAL A CA 1
ATOM 808 C C . VAL A 1 102 ? -19.727 -2.467 10.890 1.00 90.25 102 VAL A C 1
ATOM 810 O O . VAL A 1 102 ? -18.640 -1.983 10.591 1.00 90.25 102 VAL A O 1
ATOM 813 N N . TRP A 1 103 ? -20.429 -2.036 11.935 1.00 90.38 103 TRP A N 1
ATOM 814 C CA . TRP A 1 103 ? -19.947 -1.036 12.887 1.00 90.38 103 TRP A CA 1
ATOM 815 C C . TRP A 1 103 ? -19.588 -1.712 14.198 1.00 90.38 103 TRP A C 1
ATOM 817 O O . TRP A 1 103 ? -20.346 -2.541 14.697 1.00 90.38 103 TRP A O 1
ATOM 827 N N . VAL A 1 104 ? -18.471 -1.310 14.784 1.00 90.88 104 VAL A N 1
ATOM 828 C CA . VAL A 1 104 ? -18.040 -1.743 16.110 1.00 90.88 104 VAL A CA 1
ATOM 829 C C . VAL A 1 104 ? -17.939 -0.512 16.993 1.00 90.88 104 VAL A C 1
ATOM 831 O O . VAL A 1 104 ? -17.258 0.439 16.628 1.00 90.88 104 VAL A O 1
ATOM 834 N N . ASN A 1 105 ? -18.603 -0.524 18.146 1.00 90.31 105 ASN A N 1
ATOM 835 C CA . ASN A 1 105 ? -18.455 0.493 19.182 1.00 90.31 105 ASN A CA 1
ATOM 836 C C . ASN A 1 105 ? -17.859 -0.162 20.425 1.00 90.31 105 ASN A C 1
ATOM 838 O O . ASN A 1 105 ? -18.385 -1.167 20.905 1.00 90.31 105 ASN A O 1
ATOM 842 N N . LEU A 1 106 ? -16.781 0.413 20.947 1.00 93.06 106 LEU A N 1
ATOM 843 C CA . LEU A 1 106 ? -16.086 -0.076 22.130 1.00 93.06 106 LEU A CA 1
ATOM 844 C C . LEU A 1 106 ? -16.027 1.037 23.177 1.00 93.06 106 LEU A C 1
ATOM 846 O O . LEU A 1 106 ? -15.526 2.125 22.893 1.00 93.06 106 LEU A O 1
ATOM 850 N N . ARG A 1 107 ? -16.491 0.743 24.393 1.00 94.81 107 ARG A N 1
ATOM 851 C CA . ARG A 1 107 ? -16.293 1.580 25.578 1.00 94.81 107 ARG A CA 1
ATOM 852 C C . ARG A 1 107 ? -15.388 0.854 26.559 1.00 94.81 107 ARG A C 1
ATOM 854 O O . ARG A 1 107 ? -15.727 -0.241 27.009 1.00 94.81 107 ARG A O 1
ATOM 861 N N . PHE A 1 108 ? -14.243 1.447 26.867 1.00 95.38 108 PHE A N 1
ATOM 862 C CA . PHE A 1 108 ? -13.189 0.792 27.638 1.00 95.38 108 PHE A CA 1
ATOM 863 C C . PHE A 1 108 ? -12.401 1.783 28.500 1.00 95.38 108 PHE A C 1
ATOM 865 O O . PHE A 1 108 ? -12.446 2.988 28.265 1.00 95.38 108 PHE A O 1
ATOM 872 N N . LYS A 1 109 ? -11.660 1.278 29.483 1.00 95.12 109 LYS A N 1
ATOM 873 C CA . LYS A 1 109 ? -10.631 2.015 30.220 1.00 95.12 109 LYS A CA 1
ATOM 874 C C . LYS A 1 109 ? -9.404 1.136 30.432 1.00 95.12 109 LYS A C 1
ATOM 876 O O . LYS A 1 109 ? -9.492 -0.087 30.365 1.00 95.12 109 LYS A O 1
ATOM 881 N N . GLY A 1 110 ? -8.265 1.760 30.687 1.00 91.25 110 GLY A N 1
ATOM 882 C CA . GLY A 1 110 ? -6.983 1.077 30.834 1.00 91.25 110 GLY A CA 1
ATOM 883 C C . GLY A 1 110 ? -5.868 1.866 30.167 1.00 91.25 110 GLY A C 1
ATOM 884 O O . GLY A 1 110 ? -6.116 2.859 29.479 1.00 91.25 110 GLY A O 1
ATOM 885 N N . ASN A 1 111 ? -4.638 1.423 30.386 1.00 88.19 111 ASN A N 1
ATOM 886 C CA . ASN A 1 111 ? -3.466 1.994 29.747 1.00 88.19 111 ASN A CA 1
ATOM 887 C C . ASN A 1 111 ? -2.988 0.998 28.690 1.00 88.19 111 ASN A C 1
ATOM 889 O O . ASN A 1 111 ? -2.553 -0.106 28.992 1.00 88.19 111 ASN A O 1
ATOM 893 N N . SER A 1 112 ? -3.151 1.369 27.430 1.00 91.19 112 SER A N 1
ATOM 894 C CA . SER A 1 112 ? -2.653 0.601 26.299 1.00 91.19 112 SER A CA 1
ATOM 895 C C . SER A 1 112 ? -1.994 1.562 25.326 1.00 91.19 112 SER A C 1
ATOM 897 O O . SER A 1 112 ? -2.400 2.720 25.223 1.00 91.19 112 SER A O 1
ATOM 899 N N . LYS A 1 113 ? -0.976 1.082 24.616 1.00 92.62 113 LYS A N 1
ATOM 900 C CA . LYS A 1 113 ? -0.338 1.816 23.526 1.00 92.62 113 LYS A CA 1
ATOM 901 C C . LYS A 1 113 ? -1.262 1.931 22.316 1.00 92.62 113 LYS A C 1
ATOM 903 O O . LYS A 1 113 ? -1.348 2.985 21.688 1.00 92.62 113 LYS A O 1
ATOM 908 N N . GLU A 1 114 ? -1.968 0.852 22.003 1.00 95.00 114 GLU A N 1
ATOM 909 C CA . GLU A 1 114 ? -2.816 0.730 20.825 1.00 95.00 114 GLU A CA 1
ATOM 910 C C . GLU A 1 114 ? -3.919 -0.297 21.079 1.00 95.00 114 GLU A C 1
ATOM 912 O O . GLU A 1 114 ? -3.675 -1.349 21.661 1.00 95.00 114 GLU A O 1
ATOM 917 N N . ILE A 1 115 ? -5.125 -0.010 20.592 1.00 96.56 115 ILE A N 1
ATOM 918 C CA . ILE A 1 115 ? -6.200 -0.995 20.481 1.00 96.56 115 ILE A CA 1
ATOM 919 C C . ILE A 1 115 ? -6.695 -0.978 19.043 1.00 96.56 115 ILE A C 1
ATOM 921 O O . ILE A 1 115 ? -7.021 0.084 18.511 1.00 96.56 115 ILE A O 1
ATOM 925 N N . LYS A 1 116 ? -6.798 -2.150 18.423 1.00 97.00 116 LYS A N 1
ATOM 926 C CA . LYS A 1 116 ? -7.327 -2.332 17.068 1.00 97.00 116 LYS A CA 1
ATOM 927 C C . LYS A 1 116 ? -8.326 -3.480 17.035 1.00 97.00 116 LYS A C 1
ATOM 929 O O . LYS A 1 116 ? -8.239 -4.415 17.826 1.00 97.00 116 LYS A O 1
ATOM 934 N N . ILE A 1 117 ? -9.278 -3.408 16.117 1.00 96.75 117 ILE A N 1
ATOM 935 C CA . ILE A 1 117 ? -10.271 -4.456 15.883 1.00 96.75 117 ILE A CA 1
ATOM 936 C C . ILE A 1 117 ? -10.122 -4.961 14.454 1.00 96.75 117 ILE A C 1
ATOM 938 O O . ILE A 1 117 ? -10.000 -4.171 13.524 1.00 96.75 117 ILE A O 1
ATOM 942 N N . GLY A 1 118 ? -10.080 -6.276 14.291 1.00 96.69 118 GLY A N 1
ATOM 943 C CA . GLY A 1 118 ? -10.026 -6.970 13.016 1.00 96.69 118 GLY A CA 1
ATOM 944 C C . GLY A 1 118 ? -11.343 -7.665 12.711 1.00 96.69 118 GLY A C 1
ATOM 945 O O . GLY A 1 118 ? -11.970 -8.195 13.628 1.00 96.69 118 GLY A O 1
ATOM 946 N N . VAL A 1 119 ? -11.732 -7.720 11.436 1.00 95.56 119 VAL A N 1
ATOM 947 C CA . VAL A 1 119 ? -12.855 -8.539 10.946 1.00 95.56 119 VAL A CA 1
ATOM 948 C C . VAL A 1 119 ? -12.422 -9.424 9.772 1.00 95.56 119 VAL A C 1
ATOM 950 O O . VAL A 1 119 ? -11.592 -9.021 8.959 1.00 95.56 119 VAL A O 1
ATOM 953 N N . ARG A 1 120 ? -12.977 -10.634 9.680 1.00 94.88 120 ARG A N 1
ATOM 954 C CA . ARG A 1 120 ? -12.882 -11.523 8.508 1.00 94.88 120 ARG A CA 1
ATOM 955 C C . ARG A 1 120 ? -14.138 -12.384 8.391 1.00 94.88 120 ARG A C 1
ATOM 957 O O . ARG A 1 120 ? -14.837 -12.585 9.386 1.00 94.88 120 ARG A O 1
ATOM 964 N N . GLY A 1 121 ? -14.416 -12.891 7.195 1.00 92.88 121 GLY A N 1
ATOM 965 C CA . GLY A 1 121 ? -15.581 -13.742 6.943 1.00 92.88 121 GLY A CA 1
ATOM 966 C C . GLY A 1 121 ? -15.253 -15.234 6.869 1.00 92.88 121 GLY A C 1
ATOM 967 O O . GLY A 1 121 ? -16.150 -16.052 7.022 1.00 92.88 121 GLY A O 1
ATOM 968 N N . SER A 1 122 ? -13.978 -15.589 6.704 1.00 92.62 122 SER A N 1
ATOM 969 C CA . SER A 1 122 ? -13.497 -16.972 6.671 1.00 92.62 122 SER A CA 1
ATOM 970 C C . SER A 1 122 ? -12.305 -17.153 7.607 1.00 92.62 122 SER A C 1
ATOM 972 O O . SER A 1 122 ? -11.467 -16.259 7.740 1.00 92.62 122 SER A O 1
ATOM 974 N N . GLU A 1 123 ? -12.166 -18.329 8.224 1.00 91.06 123 GLU A N 1
ATOM 975 C CA . GLU A 1 123 ? -10.999 -18.649 9.060 1.00 91.06 123 GLU A CA 1
ATOM 976 C C . GLU A 1 123 ? -9.683 -18.714 8.273 1.00 91.06 123 GLU A C 1
ATOM 978 O O . GLU A 1 123 ? -8.607 -18.588 8.864 1.00 91.06 123 GLU A O 1
ATOM 983 N N . LYS A 1 124 ? -9.764 -18.877 6.947 1.00 89.88 124 LYS A N 1
ATOM 984 C CA . LYS A 1 124 ? -8.609 -18.924 6.041 1.00 89.88 124 LYS A CA 1
ATOM 985 C C . LYS A 1 124 ? -8.127 -17.535 5.620 1.00 89.88 124 LYS A C 1
ATOM 987 O O . LYS A 1 124 ? -6.988 -17.390 5.183 1.00 89.88 124 LYS A O 1
ATOM 992 N N . GLU A 1 125 ? -8.979 -16.520 5.742 1.00 88.56 125 GLU A N 1
ATOM 993 C CA . GLU A 1 125 ? -8.650 -15.147 5.367 1.00 88.56 125 GLU A CA 1
ATOM 994 C C . GLU A 1 125 ? -7.893 -14.420 6.490 1.00 88.56 125 GLU A C 1
ATOM 996 O O . GLU A 1 125 ? -8.014 -14.728 7.684 1.00 88.56 125 GLU A O 1
ATOM 1001 N N . LYS A 1 126 ? -7.105 -13.414 6.099 1.00 91.44 126 LYS A N 1
ATOM 1002 C CA . LYS A 1 126 ? -6.482 -12.479 7.041 1.00 91.44 126 LYS A CA 1
ATOM 1003 C C . LYS A 1 126 ? -7.536 -11.510 7.578 1.00 91.44 126 LYS A C 1
ATOM 1005 O O . LYS A 1 126 ? -8.448 -11.113 6.859 1.00 91.44 126 LYS A O 1
ATOM 1010 N N . TYR A 1 127 ? -7.380 -11.095 8.832 1.00 93.62 127 TYR A N 1
ATOM 1011 C CA . TYR A 1 127 ? -8.196 -10.029 9.407 1.00 93.62 127 TYR A CA 1
ATOM 1012 C C . TYR A 1 127 ? -7.921 -8.692 8.711 1.00 93.62 127 TYR A C 1
ATOM 1014 O O . TYR A 1 127 ? -6.769 -8.302 8.512 1.00 93.62 127 TYR A O 1
ATOM 1022 N N . GLN A 1 128 ? -8.989 -7.965 8.398 1.00 93.06 128 GLN A N 1
ATOM 1023 C CA . GLN A 1 128 ? -8.927 -6.554 8.039 1.00 93.06 128 GLN A CA 1
ATOM 1024 C C . GLN A 1 128 ? -9.002 -5.742 9.331 1.00 93.06 128 GLN A C 1
ATOM 1026 O O . GLN A 1 128 ? -10.033 -5.778 9.999 1.00 93.06 128 GLN A O 1
ATOM 1031 N N . TYR A 1 129 ? -7.921 -5.057 9.713 1.00 94.88 129 TYR A N 1
ATOM 1032 C CA . TYR A 1 129 ? -7.848 -4.304 10.970 1.00 94.88 129 TYR A CA 1
ATOM 1033 C C . TYR A 1 129 ? -8.167 -2.822 10.790 1.00 94.88 129 TYR A C 1
ATOM 1035 O O . TYR A 1 129 ? -7.765 -2.206 9.804 1.00 94.88 129 TYR A O 1
ATOM 1043 N N . LEU A 1 130 ? -8.819 -2.248 11.800 1.00 94.25 130 LEU A N 1
ATOM 1044 C CA . LEU A 1 130 ? -8.973 -0.811 11.987 1.00 94.25 130 LEU A CA 1
ATOM 1045 C C . LEU A 1 130 ? -8.580 -0.407 13.416 1.00 94.25 130 LEU A C 1
ATOM 1047 O O . LEU A 1 130 ? -8.881 -1.137 14.368 1.00 94.25 130 LEU A O 1
ATOM 1051 N N . PRO A 1 131 ? -7.929 0.753 13.587 1.00 96.56 131 PRO A N 1
ATOM 1052 C CA . PRO A 1 131 ? -7.522 1.245 14.893 1.00 96.56 131 PRO A CA 1
ATOM 1053 C C . PRO A 1 131 ? -8.722 1.816 15.660 1.00 96.56 131 PRO A C 1
ATOM 1055 O O . PRO A 1 131 ? -9.505 2.597 15.125 1.00 96.56 131 PRO A O 1
ATOM 1058 N N . LEU A 1 132 ? -8.851 1.440 16.932 1.00 95.75 132 LEU A N 1
ATOM 1059 C CA . LEU A 1 132 ? -9.841 1.975 17.874 1.00 95.75 132 LEU A CA 1
ATOM 1060 C C . LEU A 1 132 ? -9.221 2.975 18.850 1.00 95.75 132 LEU A C 1
ATOM 1062 O O . LEU A 1 132 ? -9.895 3.899 19.290 1.00 95.75 132 LEU A O 1
ATOM 1066 N N . TYR A 1 133 ? -7.953 2.795 19.210 1.00 96.25 133 TYR A N 1
ATOM 1067 C CA . TYR A 1 133 ? -7.239 3.677 20.123 1.00 96.25 133 TYR A CA 1
ATOM 1068 C C . TYR A 1 133 ? -5.754 3.701 19.778 1.00 96.25 133 TYR A C 1
ATOM 1070 O O . TYR A 1 133 ? -5.165 2.655 19.525 1.00 96.25 133 TYR A O 1
ATOM 1078 N N . ASN A 1 134 ? -5.139 4.878 19.842 1.00 95.88 134 ASN A N 1
ATOM 1079 C CA . ASN A 1 134 ? -3.698 5.045 19.724 1.00 95.88 134 ASN A CA 1
ATOM 1080 C C . ASN A 1 134 ? -3.204 6.079 20.749 1.00 95.88 134 ASN A C 1
ATOM 1082 O O . ASN A 1 134 ? -3.710 7.204 20.799 1.00 95.88 134 ASN A O 1
ATOM 1086 N N . GLN A 1 135 ? -2.228 5.700 21.578 1.00 93.25 135 GLN A N 1
ATOM 1087 C CA . GLN A 1 135 ? -1.732 6.529 22.683 1.00 93.25 135 GLN A CA 1
ATOM 1088 C C . GLN A 1 135 ? -0.980 7.778 22.205 1.00 93.25 135 GLN A C 1
ATOM 1090 O O . GLN A 1 135 ? -0.939 8.762 22.936 1.00 93.25 135 GLN A O 1
ATOM 1095 N N . ILE A 1 136 ? -0.419 7.760 20.991 1.00 94.06 136 ILE A N 1
ATOM 1096 C CA . ILE A 1 136 ? 0.258 8.918 20.392 1.00 94.06 136 ILE A CA 1
ATOM 1097 C C . ILE A 1 136 ? -0.779 9.879 19.805 1.00 94.06 136 ILE A C 1
ATOM 1099 O O . ILE A 1 136 ? -0.739 11.072 20.089 1.00 94.06 136 ILE A O 1
ATOM 1103 N N . LEU A 1 137 ? -1.729 9.370 19.013 1.00 95.88 137 LEU A N 1
ATOM 1104 C CA . LEU A 1 137 ? -2.663 10.215 18.256 1.00 95.88 137 LEU A CA 1
ATOM 1105 C C . LEU A 1 137 ? -3.806 10.798 19.094 1.00 95.88 137 LEU A C 1
ATOM 1107 O O . LEU A 1 137 ? -4.306 11.873 18.775 1.00 95.88 137 LEU A O 1
ATOM 1111 N N . ASN A 1 138 ? -4.251 10.113 20.150 1.00 94.19 138 ASN A N 1
ATOM 1112 C CA . ASN A 1 138 ? -5.367 10.595 20.969 1.00 94.19 138 ASN A CA 1
ATOM 1113 C C . ASN A 1 138 ? -5.103 11.887 21.747 1.00 94.19 138 ASN A C 1
ATOM 1115 O O . ASN A 1 138 ? -5.967 12.762 21.702 1.00 94.19 138 ASN A O 1
ATOM 1119 N N . PRO A 1 139 ? -3.975 12.032 22.465 1.00 94.25 139 PRO A N 1
ATOM 1120 C CA . PRO A 1 139 ? -3.655 13.274 23.156 1.00 94.25 139 PRO A CA 1
ATOM 1121 C C . PRO A 1 139 ? -3.039 14.327 22.224 1.00 94.25 139 PRO A C 1
ATOM 1123 O O . PRO A 1 139 ? -2.632 15.379 22.701 1.00 94.25 139 PRO A O 1
ATOM 1126 N N . LEU A 1 140 ? -2.913 14.055 20.919 1.00 95.44 140 LEU A N 1
ATOM 1127 C CA . LEU A 1 140 ? -2.224 14.950 19.999 1.00 95.44 140 LEU A CA 1
ATOM 1128 C C . LEU A 1 140 ? -3.054 16.214 19.733 1.00 95.44 140 LEU A C 1
ATOM 1130 O O . LEU A 1 140 ? -4.122 16.157 19.121 1.00 95.44 140 LEU A O 1
ATOM 1134 N N . GLU A 1 141 ? -2.520 17.362 20.148 1.00 95.25 141 GLU A N 1
ATOM 1135 C CA . GLU A 1 141 ? -3.167 18.680 20.031 1.00 95.25 141 GLU A CA 1
ATOM 1136 C C . GLU A 1 141 ? -2.844 19.417 18.719 1.00 95.25 141 GLU A C 1
ATOM 1138 O O . GLU A 1 141 ? -3.137 20.601 18.566 1.00 95.25 141 GLU A O 1
ATOM 1143 N N . TRP A 1 142 ? -2.232 18.732 17.751 1.00 96.81 142 TRP A N 1
ATOM 1144 C CA . TRP A 1 142 ? -1.919 19.305 16.441 1.00 96.81 142 TRP A CA 1
ATOM 1145 C C . TRP A 1 142 ? -3.180 19.742 15.691 1.00 96.81 142 TRP A C 1
ATOM 1147 O O . TRP A 1 142 ? -4.270 19.192 15.887 1.00 96.81 142 TRP A O 1
ATOM 1157 N N . SER A 1 143 ? -3.020 20.706 14.778 1.00 96.75 143 SER A N 1
ATOM 1158 C CA . SER A 1 143 ? -4.114 21.115 13.900 1.00 96.75 143 SER A CA 1
ATOM 1159 C C . SER A 1 143 ? -4.550 19.917 13.067 1.00 96.75 143 SER A C 1
ATOM 1161 O O . SER A 1 143 ? -3.707 19.247 12.475 1.00 96.75 143 SER A O 1
ATOM 1163 N N . LYS A 1 144 ? -5.851 19.624 13.033 1.00 95.81 144 LYS A N 1
ATOM 1164 C CA . LYS A 1 144 ? -6.373 18.457 12.325 1.00 95.81 144 LYS A CA 1
ATOM 1165 C C . LYS A 1 144 ? -7.601 18.773 11.495 1.00 95.81 144 LYS A C 1
ATOM 1167 O O . LYS A 1 144 ? -8.431 19.592 11.886 1.00 95.81 144 LYS A O 1
ATOM 1172 N N . THR A 1 145 ? -7.713 18.082 10.371 1.00 95.38 145 THR A N 1
ATOM 1173 C CA . THR A 1 145 ? -8.886 18.087 9.494 1.00 95.38 145 THR A CA 1
ATOM 1174 C C . THR A 1 145 ? -9.375 16.668 9.265 1.00 95.38 145 THR A C 1
ATOM 1176 O O . THR A 1 145 ? -8.606 15.712 9.391 1.00 95.38 145 THR A O 1
ATOM 1179 N N . TYR A 1 146 ? -10.666 16.538 8.975 1.00 91.38 146 TYR A N 1
ATOM 1180 C CA . TYR A 1 146 ? -11.326 15.259 8.756 1.00 91.38 146 TYR A CA 1
ATOM 1181 C C . TYR A 1 146 ? -11.888 15.222 7.338 1.00 91.38 146 TYR A C 1
ATOM 1183 O O . TYR A 1 146 ? -12.611 16.129 6.937 1.00 91.38 146 TYR A O 1
ATOM 1191 N N . GLU A 1 147 ? -11.583 14.152 6.613 1.00 87.38 147 GLU A N 1
ATOM 1192 C CA . GLU A 1 147 ? -12.129 13.846 5.293 1.00 87.38 147 GLU A CA 1
ATOM 1193 C C . GLU A 1 147 ? -12.628 12.398 5.292 1.00 87.38 147 GLU A C 1
ATOM 1195 O O . GLU A 1 147 ? -11.856 11.442 5.131 1.00 87.38 147 GLU A O 1
ATOM 1200 N N . GLY A 1 148 ? -13.929 12.215 5.516 1.00 84.31 148 GLY A N 1
ATOM 1201 C CA . GLY A 1 148 ? -14.520 10.897 5.725 1.00 84.31 148 GLY A CA 1
ATOM 1202 C C . GLY A 1 148 ? -13.880 10.159 6.910 1.00 84.31 148 GLY A C 1
ATOM 1203 O O . GLY A 1 148 ? -13.973 10.589 8.059 1.00 84.31 148 GLY A O 1
ATOM 1204 N N . LYS A 1 149 ? -13.234 9.018 6.636 1.00 85.19 149 LYS A N 1
ATOM 1205 C CA . LYS A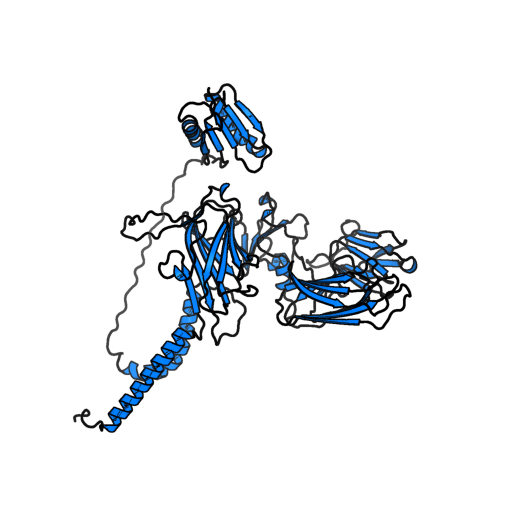 1 149 ? -12.521 8.204 7.645 1.00 85.19 149 LYS A CA 1
ATOM 1206 C C . LYS A 1 149 ? -11.065 8.625 7.868 1.00 85.19 149 LYS A C 1
ATOM 1208 O O . LYS A 1 149 ? -10.417 8.085 8.763 1.00 85.19 149 LYS A O 1
ATOM 1213 N N . THR A 1 150 ? -10.545 9.521 7.034 1.00 90.94 150 THR A N 1
ATOM 1214 C CA . THR A 1 150 ? -9.152 9.952 7.079 1.00 90.94 150 THR A CA 1
ATOM 1215 C C . THR A 1 150 ? -9.047 11.232 7.892 1.00 90.94 150 THR A C 1
ATOM 1217 O O . THR A 1 150 ? -9.772 12.195 7.656 1.00 90.94 150 THR A O 1
ATOM 1220 N N . THR A 1 151 ? -8.118 11.247 8.835 1.00 94.75 151 THR A N 1
ATOM 1221 C CA . THR A 1 151 ? -7.750 12.429 9.601 1.00 94.75 151 THR A CA 1
ATOM 1222 C C . THR A 1 151 ? -6.346 12.843 9.194 1.00 94.75 151 THR A C 1
ATOM 1224 O O . THR A 1 151 ? -5.444 12.009 9.071 1.00 94.75 151 THR A O 1
ATOM 1227 N N . PHE A 1 152 ? -6.171 14.138 8.978 1.00 95.62 152 PHE A N 1
ATOM 1228 C CA . PHE A 1 152 ? -4.900 14.743 8.622 1.00 95.62 152 PHE A CA 1
ATOM 1229 C C . PHE A 1 152 ? -4.471 15.697 9.734 1.00 95.62 152 PHE A C 1
ATOM 1231 O O . PHE A 1 152 ? -5.157 16.691 9.973 1.00 95.62 152 PHE A O 1
ATOM 1238 N N . TRP A 1 153 ? -3.362 15.389 10.411 1.00 97.19 153 TRP A N 1
ATOM 1239 C CA . TRP A 1 153 ? -2.744 16.246 11.423 1.00 97.19 153 TRP A CA 1
ATOM 1240 C C . TRP A 1 153 ? -1.547 16.993 10.851 1.00 97.19 153 TRP A C 1
ATOM 1242 O O . TRP A 1 153 ? -0.740 16.443 10.102 1.00 97.19 153 TRP A O 1
ATOM 1252 N N . GLN A 1 154 ? -1.403 18.231 11.300 1.00 96.44 154 GLN A N 1
ATOM 1253 C CA . GLN A 1 154 ? -0.329 19.142 10.952 1.00 96.44 154 GLN A CA 1
ATOM 1254 C C . GLN A 1 154 ? 0.222 19.743 12.237 1.00 96.44 154 GLN A C 1
ATOM 1256 O O . GLN A 1 154 ? -0.511 20.418 12.969 1.00 96.44 154 GLN A O 1
ATOM 1261 N N . ARG A 1 155 ? 1.509 19.516 12.508 1.00 95.38 155 ARG A N 1
ATOM 1262 C CA . ARG A 1 155 ? 2.179 20.150 13.649 1.00 95.38 155 ARG A CA 1
ATOM 1263 C C . ARG A 1 155 ? 2.107 21.665 13.535 1.00 95.38 155 ARG A C 1
ATOM 1265 O O . ARG A 1 155 ? 1.659 22.346 14.450 1.00 95.38 155 ARG A O 1
ATOM 1272 N N . GLU A 1 156 ? 2.524 22.161 12.381 1.00 93.81 156 GLU A N 1
ATOM 1273 C CA . GLU A 1 156 ? 2.362 23.544 11.967 1.00 93.81 156 GLU A CA 1
ATOM 1274 C C . GLU A 1 156 ? 1.311 23.569 10.867 1.00 93.81 156 GLU A C 1
ATOM 1276 O O . GLU A 1 156 ? 1.462 22.896 9.847 1.00 93.81 156 GLU A O 1
ATOM 1281 N N . LYS A 1 157 ? 0.229 24.325 11.068 1.00 94.94 157 LYS A N 1
ATOM 1282 C CA . LYS A 1 157 ? -0.840 24.427 10.073 1.00 94.94 157 LYS A CA 1
ATOM 1283 C C . LYS A 1 157 ? -0.312 25.138 8.819 1.00 94.94 157 LYS A C 1
ATOM 1285 O O . LYS A 1 157 ? -0.201 26.362 8.814 1.00 94.94 157 LYS A O 1
ATOM 1290 N N . LYS A 1 158 ? -0.009 24.368 7.770 1.00 93.12 158 LYS A N 1
ATOM 1291 C CA . LYS A 1 158 ? 0.501 24.849 6.469 1.00 93.12 158 LYS A CA 1
ATOM 1292 C C . LYS A 1 158 ? -0.539 24.710 5.358 1.00 93.12 158 LYS A C 1
ATOM 1294 O O . LYS A 1 158 ? -0.620 25.562 4.481 1.00 93.12 158 LYS A O 1
ATOM 1299 N N . TYR A 1 159 ? -1.378 23.686 5.446 1.00 92.12 159 TYR A N 1
ATOM 1300 C CA . TYR A 1 159 ? -2.432 23.377 4.488 1.00 92.12 159 TYR A CA 1
ATOM 1301 C C . TYR A 1 159 ? -3.809 23.557 5.123 1.00 92.12 159 TYR A C 1
ATOM 1303 O O . TYR A 1 159 ? -3.972 23.446 6.343 1.00 92.12 159 TYR A O 1
ATOM 1311 N N . GLN A 1 160 ? -4.817 23.831 4.296 1.00 92.75 160 GLN A N 1
ATOM 1312 C CA . GLN A 1 160 ? -6.199 23.874 4.777 1.00 92.75 160 GLN A CA 1
ATOM 1313 C C . GLN A 1 160 ? -6.732 22.471 5.064 1.00 92.75 160 GLN A C 1
ATOM 1315 O O . GLN A 1 160 ? -7.369 22.288 6.094 1.00 92.75 160 GLN A O 1
ATOM 1320 N N . ASP A 1 161 ? -6.425 21.500 4.205 1.00 91.00 161 ASP A N 1
ATOM 1321 C CA . ASP A 1 161 ? -6.911 20.120 4.252 1.00 91.00 161 ASP A CA 1
ATOM 1322 C C . ASP A 1 161 ? -5.890 19.149 3.620 1.00 91.00 161 ASP A C 1
ATOM 1324 O O . ASP A 1 161 ? -4.774 19.549 3.258 1.00 91.00 161 ASP A O 1
ATOM 1328 N N . LEU A 1 162 ? -6.245 17.860 3.525 1.00 88.56 162 LEU A N 1
ATOM 1329 C CA . LEU A 1 162 ? -5.370 16.853 2.923 1.00 88.56 162 LEU A CA 1
ATOM 1330 C C . LEU A 1 162 ? -5.203 17.119 1.423 1.00 88.56 162 LEU A C 1
ATOM 1332 O O . LEU A 1 162 ? -4.098 16.978 0.911 1.00 88.56 162 LEU A O 1
ATOM 1336 N N . SER A 1 163 ? -6.251 17.566 0.725 1.00 84.88 163 SER A N 1
ATOM 1337 C CA . SER A 1 163 ? -6.162 17.941 -0.696 1.00 84.88 163 SER A CA 1
ATOM 1338 C C . SER A 1 163 ? -5.104 19.023 -0.956 1.00 84.88 163 SER A C 1
ATOM 1340 O O . SER A 1 163 ? -4.400 18.980 -1.968 1.00 84.88 163 SER A O 1
ATOM 1342 N N . GLY A 1 164 ? -4.953 19.980 -0.040 1.00 85.62 164 GLY A N 1
ATOM 1343 C CA . GLY A 1 164 ? -3.889 20.978 -0.063 1.00 85.62 164 GLY A CA 1
ATOM 1344 C C . GLY A 1 164 ? -2.498 20.346 -0.004 1.00 85.62 164 GLY A C 1
ATOM 1345 O O . GLY A 1 164 ? -1.661 20.656 -0.844 1.00 85.62 164 GLY A O 1
ATOM 1346 N N . LEU A 1 165 ? -2.263 19.412 0.926 1.00 86.38 165 LEU A N 1
ATOM 1347 C CA . LEU A 1 165 ? -0.988 18.684 1.021 1.00 86.38 165 LEU A CA 1
ATOM 1348 C C . LEU A 1 165 ? -0.688 17.884 -0.253 1.00 86.38 165 LEU A C 1
ATOM 1350 O O . LEU A 1 165 ? 0.456 17.788 -0.671 1.00 86.38 165 LEU A O 1
ATOM 1354 N N . VAL A 1 166 ? -1.710 17.288 -0.856 1.00 81.50 166 VAL A N 1
ATOM 1355 C CA . VAL A 1 166 ? -1.564 16.416 -2.028 1.00 81.50 166 VAL A CA 1
ATOM 1356 C C . VAL A 1 166 ? -1.236 17.215 -3.280 1.00 81.50 166 VAL A C 1
ATOM 1358 O O . VAL A 1 166 ? -0.333 16.851 -4.024 1.00 81.50 166 VAL A O 1
ATOM 1361 N N . SER A 1 167 ? -1.947 18.325 -3.481 1.00 78.00 167 SER A N 1
ATOM 1362 C CA . SER A 1 167 ? -1.705 19.226 -4.609 1.00 78.00 167 SER A CA 1
ATOM 1363 C C . SER A 1 167 ? -0.387 19.991 -4.468 1.00 78.00 167 SER A C 1
ATOM 1365 O O . SER A 1 167 ? 0.273 20.265 -5.468 1.00 78.00 167 SER A O 1
ATOM 1367 N N . GLN A 1 168 ? 0.010 20.312 -3.235 1.00 77.69 168 GLN A N 1
ATOM 1368 C CA . GLN A 1 168 ? 1.224 21.048 -2.885 1.00 77.69 168 GLN A CA 1
ATOM 1369 C C . GLN A 1 168 ? 2.064 20.250 -1.879 1.00 77.69 168 GLN A C 1
ATOM 1371 O O . GLN A 1 168 ? 2.224 20.701 -0.742 1.00 77.69 168 GLN A O 1
ATOM 1376 N N . PRO A 1 169 ? 2.619 19.079 -2.247 1.00 76.12 169 PRO A N 1
ATOM 1377 C CA . PRO A 1 169 ? 3.424 18.300 -1.317 1.00 76.12 169 PRO A CA 1
ATOM 1378 C C . PRO A 1 169 ? 4.638 19.126 -0.882 1.00 76.12 169 PRO A C 1
ATOM 1380 O O . PRO A 1 169 ? 5.141 19.949 -1.657 1.00 76.12 169 PRO A O 1
ATOM 1383 N N . PRO A 1 170 ? 5.102 18.970 0.366 1.00 71.25 170 PRO A N 1
ATOM 1384 C CA . PRO A 1 170 ? 6.209 19.762 0.857 1.00 71.25 170 PRO A CA 1
ATOM 1385 C C . PRO A 1 170 ? 7.451 19.488 0.003 1.00 71.25 170 PRO A C 1
ATOM 1387 O O . PRO A 1 170 ? 7.849 18.345 -0.203 1.00 71.25 170 PRO A O 1
ATOM 1390 N N . VAL A 1 171 ? 8.034 20.564 -0.525 1.00 58.25 171 VAL A N 1
ATOM 1391 C CA . VAL A 1 171 ? 9.126 20.511 -1.512 1.00 58.25 171 VAL A CA 1
ATOM 1392 C C . VAL A 1 171 ? 10.457 20.104 -0.868 1.00 58.25 171 VAL A C 1
ATOM 1394 O O . VAL A 1 171 ? 11.332 19.559 -1.534 1.00 58.25 171 VAL A O 1
ATOM 1397 N N . SER A 1 172 ? 10.619 20.352 0.433 1.00 61.41 172 SER A N 1
ATOM 1398 C CA . SER A 1 172 ? 11.813 19.959 1.179 1.00 61.41 172 SER A CA 1
ATOM 1399 C C . SER A 1 172 ? 11.777 18.470 1.517 1.00 61.41 172 SER A C 1
ATOM 1401 O O . SER A 1 172 ? 10.827 18.019 2.159 1.00 61.41 172 SER A O 1
ATOM 1403 N N . GLU A 1 173 ? 12.851 17.740 1.206 1.00 62.12 173 GLU A N 1
ATOM 1404 C CA . GLU A 1 173 ? 13.058 16.355 1.672 1.00 62.12 173 GLU A CA 1
ATOM 1405 C C . GLU A 1 173 ? 13.030 16.225 3.206 1.00 62.12 173 GLU A C 1
ATOM 1407 O O . GLU A 1 173 ? 12.813 15.140 3.743 1.00 62.12 173 GLU A O 1
ATOM 1412 N N . ASP A 1 174 ? 13.187 17.344 3.915 1.00 66.81 174 ASP A N 1
ATOM 1413 C CA . ASP A 1 174 ? 13.114 17.422 5.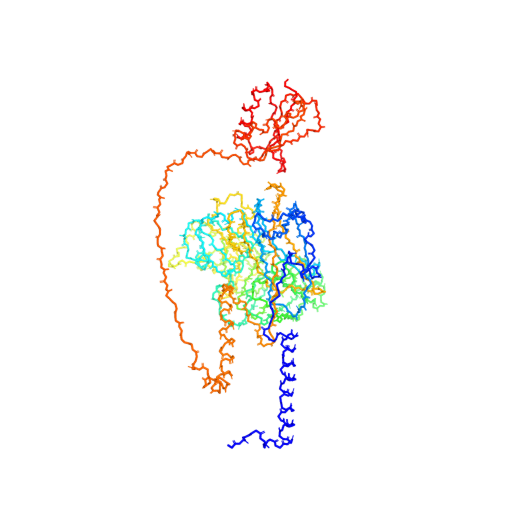371 1.00 66.81 174 ASP A CA 1
ATOM 1414 C C . ASP A 1 174 ? 11.699 17.284 5.937 1.00 66.81 174 ASP A C 1
ATOM 1416 O O . ASP A 1 174 ? 11.557 16.960 7.115 1.00 66.81 174 ASP A O 1
ATOM 1420 N N . ALA A 1 175 ? 10.659 17.524 5.133 1.00 79.50 175 ALA A N 1
ATOM 1421 C CA . ALA A 1 175 ? 9.287 17.446 5.611 1.00 79.50 175 ALA A CA 1
ATOM 1422 C C . ALA A 1 175 ? 8.845 15.986 5.714 1.00 79.50 175 ALA A C 1
ATOM 1424 O O . ALA A 1 175 ? 8.700 15.288 4.707 1.00 79.50 175 ALA A O 1
ATOM 1425 N N . LYS A 1 176 ? 8.598 15.515 6.936 1.00 90.62 176 LYS A N 1
ATOM 1426 C CA . LYS A 1 176 ? 8.309 14.100 7.190 1.00 90.62 176 LYS A CA 1
ATOM 1427 C C . LYS A 1 176 ? 6.825 13.871 7.375 1.00 90.62 176 LYS A C 1
ATOM 1429 O O . LYS A 1 176 ? 6.205 14.408 8.295 1.00 90.62 176 LYS A O 1
ATOM 1434 N N . VAL A 1 177 ? 6.272 13.015 6.523 1.00 92.62 177 VAL A N 1
ATOM 1435 C CA . VAL A 1 177 ? 4.894 12.542 6.634 1.00 92.62 177 VAL A CA 1
ATOM 1436 C C . VAL A 1 177 ? 4.893 11.154 7.259 1.00 92.62 177 VAL A C 1
ATOM 1438 O O . VAL A 1 177 ? 5.590 10.257 6.791 1.00 92.62 177 VAL A O 1
ATOM 1441 N N . ALA A 1 178 ? 4.099 10.962 8.307 1.00 94.81 178 ALA A N 1
ATOM 1442 C CA . ALA A 1 178 ? 3.785 9.642 8.833 1.00 94.81 178 ALA A CA 1
ATOM 1443 C C . ALA A 1 178 ? 2.394 9.197 8.363 1.00 94.81 178 ALA A C 1
ATOM 1445 O O . ALA A 1 178 ? 1.469 10.003 8.251 1.00 94.81 178 ALA A O 1
ATOM 1446 N N . SER A 1 179 ? 2.234 7.902 8.118 1.00 94.69 179 SER A N 1
ATOM 1447 C CA . SER A 1 179 ? 0.961 7.270 7.776 1.00 94.69 179 SER A CA 1
ATOM 1448 C C . SER A 1 179 ? 0.556 6.264 8.851 1.00 94.69 179 SER A C 1
ATOM 1450 O O . SER A 1 179 ? 1.410 5.615 9.447 1.00 94.69 179 SER A O 1
ATOM 1452 N N . TYR A 1 180 ? -0.741 6.134 9.132 1.00 95.62 180 TYR A N 1
ATOM 1453 C CA . TYR A 1 180 ? -1.246 5.153 10.098 1.00 95.62 180 TYR A CA 1
ATOM 1454 C C . TYR A 1 180 ? -2.574 4.552 9.631 1.00 95.62 180 TYR A C 1
ATOM 1456 O O . TYR A 1 180 ? -3.574 5.256 9.485 1.00 95.62 180 TYR A O 1
ATOM 1464 N N . PHE A 1 181 ? -2.585 3.244 9.346 1.00 93.44 181 PHE A N 1
ATOM 1465 C CA . PHE A 1 181 ? -3.719 2.552 8.704 1.00 93.44 181 PHE A CA 1
ATOM 1466 C C . PHE A 1 181 ? -4.210 3.227 7.410 1.00 93.44 181 PHE A C 1
ATOM 1468 O O . PHE A 1 181 ? -5.363 3.078 7.004 1.00 93.44 181 PHE A O 1
ATOM 1475 N N . PHE A 1 182 ? -3.335 3.983 6.756 1.00 90.38 182 PHE A N 1
ATOM 1476 C CA . PHE A 1 182 ? -3.625 4.753 5.559 1.00 90.38 182 PHE A CA 1
ATOM 1477 C C . PHE A 1 182 ? -2.682 4.311 4.448 1.00 90.38 182 PHE A C 1
ATOM 1479 O O . PHE A 1 182 ? -1.476 4.247 4.673 1.00 90.38 182 PHE A O 1
ATOM 1486 N N . ASN A 1 183 ? -3.225 4.009 3.269 1.00 84.62 183 ASN A N 1
ATOM 1487 C CA . ASN A 1 183 ? -2.416 3.716 2.097 1.00 84.62 183 ASN A CA 1
ATOM 1488 C C . ASN A 1 183 ? -2.180 5.026 1.325 1.00 84.62 183 ASN A C 1
ATOM 1490 O O . ASN A 1 183 ? -3.157 5.600 0.841 1.00 84.62 183 ASN A O 1
ATOM 1494 N N . PRO A 1 184 ? -0.931 5.507 1.173 1.00 80.19 184 PRO A N 1
ATOM 1495 C CA . PRO A 1 184 ? -0.631 6.717 0.406 1.00 80.19 184 PRO A CA 1
ATOM 1496 C C . PRO A 1 184 ? -1.212 6.714 -1.011 1.00 80.19 184 PRO A C 1
ATOM 1498 O O . PRO A 1 184 ? -1.611 7.763 -1.504 1.00 80.19 184 PRO A O 1
ATOM 1501 N N . SER A 1 185 ? -1.349 5.547 -1.644 1.00 76.75 185 SER A N 1
ATOM 1502 C CA . SER A 1 185 ? -1.962 5.419 -2.970 1.00 76.75 185 SER A CA 1
ATOM 1503 C C . SER A 1 185 ? -3.455 5.790 -3.005 1.00 76.75 185 SER A C 1
ATOM 1505 O O . SER A 1 185 ? -3.957 6.171 -4.062 1.00 76.75 185 SER A O 1
ATOM 1507 N N . ASP A 1 186 ? -4.169 5.758 -1.871 1.00 81.75 186 ASP A N 1
ATOM 1508 C CA . ASP A 1 186 ? -5.581 6.177 -1.789 1.00 81.75 186 ASP A CA 1
ATOM 1509 C C . ASP A 1 186 ? -5.752 7.673 -2.110 1.00 81.75 186 ASP A C 1
ATOM 1511 O O . ASP A 1 186 ? -6.820 8.110 -2.544 1.00 81.75 186 ASP A O 1
ATOM 1515 N N . ILE A 1 187 ? -4.692 8.464 -1.927 1.00 79.25 187 ILE A N 1
ATOM 1516 C CA . ILE A 1 187 ? -4.648 9.891 -2.259 1.00 79.25 187 ILE A CA 1
ATOM 1517 C C . ILE A 1 187 ? -4.873 10.119 -3.749 1.00 79.25 187 ILE A C 1
ATOM 1519 O O . ILE A 1 187 ? -5.656 10.983 -4.141 1.00 79.25 187 ILE A O 1
ATOM 1523 N N . VAL A 1 188 ? -4.200 9.326 -4.580 1.00 77.50 188 VAL A N 1
ATOM 1524 C CA . VAL A 1 188 ? -4.207 9.478 -6.040 1.00 77.50 188 VAL A CA 1
ATOM 1525 C C . VAL A 1 188 ? -5.619 9.313 -6.598 1.00 77.50 188 VAL A C 1
ATOM 1527 O O . VAL A 1 188 ? -5.976 9.902 -7.618 1.00 77.50 188 VAL A O 1
ATOM 1530 N N . MET A 1 189 ? -6.452 8.534 -5.908 1.00 78.75 189 MET A N 1
ATOM 1531 C CA . MET A 1 189 ? -7.847 8.306 -6.275 1.00 78.75 189 MET A CA 1
ATOM 1532 C C . MET A 1 189 ? -8.757 9.499 -5.960 1.00 78.75 189 MET A C 1
ATOM 1534 O O . MET A 1 189 ? -9.828 9.601 -6.556 1.00 78.75 189 MET A O 1
ATOM 1538 N N . LYS A 1 190 ? -8.354 10.393 -5.046 1.00 67.62 190 LYS A N 1
ATOM 1539 C CA . LYS A 1 190 ? -9.121 11.587 -4.659 1.00 67.62 190 LYS A CA 1
ATOM 1540 C C . LYS A 1 190 ? -8.893 12.780 -5.591 1.00 67.62 190 LYS A C 1
ATOM 1542 O O . LYS A 1 190 ? -9.765 13.639 -5.680 1.00 67.62 190 LYS A O 1
ATOM 1547 N N . GLU A 1 191 ? -7.758 12.846 -6.290 1.00 63.09 191 GLU A N 1
ATOM 1548 C CA . GLU A 1 191 ? -7.514 13.908 -7.270 1.00 63.09 191 GLU A CA 1
ATOM 1549 C C . GLU A 1 191 ? -8.491 13.784 -8.447 1.00 63.09 191 GLU A C 1
ATOM 1551 O O . GLU A 1 191 ? -8.522 12.758 -9.135 1.00 63.09 191 GLU A O 1
ATOM 1556 N N . ASN A 1 192 ? -9.287 14.842 -8.657 1.00 50.62 192 ASN A N 1
ATOM 1557 C CA . ASN A 1 192 ? -10.295 14.982 -9.710 1.00 50.62 192 ASN A CA 1
ATOM 1558 C C . ASN A 1 192 ? -9.727 14.583 -11.084 1.00 50.62 192 ASN A C 1
ATOM 1560 O O . ASN A 1 192 ? -9.134 15.396 -11.787 1.00 50.62 192 ASN A O 1
ATOM 1564 N N . SER A 1 193 ? -9.921 13.326 -11.479 1.00 51.38 193 SER A N 1
ATOM 1565 C CA . SER A 1 193 ? -9.611 12.815 -12.815 1.00 51.38 193 SER A CA 1
ATOM 1566 C C . SER A 1 193 ? -10.916 12.455 -13.533 1.00 51.38 193 SER A C 1
ATOM 1568 O O . SER A 1 193 ? -11.866 12.009 -12.884 1.00 51.38 193 SER A O 1
ATOM 1570 N N . PRO A 1 194 ? -11.000 12.686 -14.855 1.00 49.00 194 PRO A N 1
ATOM 1571 C CA . PRO A 1 194 ? -12.244 12.638 -15.617 1.00 49.00 194 PRO A CA 1
ATOM 1572 C C . PRO A 1 194 ? -12.978 11.298 -15.469 1.00 49.00 194 PRO A C 1
ATOM 1574 O O . PRO A 1 194 ? -12.389 10.220 -15.496 1.00 49.00 194 PRO A O 1
ATOM 1577 N N . SER A 1 195 ? -14.302 11.384 -15.336 1.00 52.47 195 SER A N 1
ATOM 1578 C CA . SER A 1 195 ? -15.234 10.274 -15.083 1.00 52.47 195 SER A CA 1
ATOM 1579 C C . SER A 1 195 ? -15.403 9.294 -16.259 1.00 52.47 195 SER A C 1
ATOM 1581 O O . SER A 1 195 ? -16.163 8.316 -16.167 1.00 52.47 195 SER A O 1
ATOM 1583 N N . SER A 1 196 ? -14.721 9.524 -17.383 1.00 64.62 196 SER A N 1
ATOM 1584 C CA . SER A 1 196 ? -14.809 8.696 -18.584 1.00 64.62 196 SER A CA 1
ATOM 1585 C C . SER A 1 196 ? -13.686 7.658 -18.627 1.00 64.62 196 SER A C 1
ATOM 1587 O O . SER A 1 196 ? -12.511 7.960 -18.455 1.00 64.62 196 SER A O 1
ATOM 1589 N N . GLN A 1 197 ? -14.071 6.401 -18.868 1.00 71.94 197 GLN A N 1
ATOM 1590 C CA . GLN A 1 197 ? -13.125 5.383 -19.325 1.00 71.94 197 GLN A CA 1
ATOM 1591 C C . GLN A 1 197 ? -12.643 5.835 -20.703 1.00 71.94 197 GLN A C 1
ATOM 1593 O O . GLN A 1 197 ? -13.473 6.122 -21.568 1.00 71.94 197 GLN A O 1
ATOM 1598 N N . SER A 1 198 ? -11.332 5.912 -20.893 1.00 84.12 198 SER A N 1
ATOM 1599 C CA . SER A 1 198 ? -10.711 6.032 -22.206 1.00 84.12 198 SER A CA 1
ATOM 1600 C C . SER A 1 198 ? -9.783 4.844 -22.411 1.00 84.12 198 SER A C 1
ATOM 1602 O O . SER A 1 198 ? -9.277 4.265 -21.449 1.00 84.12 198 SER A O 1
ATOM 1604 N N . ASN A 1 199 ? -9.592 4.465 -23.670 1.00 91.62 199 ASN A N 1
ATOM 1605 C CA . ASN A 1 199 ? -8.633 3.430 -24.016 1.00 91.62 199 ASN A CA 1
ATOM 1606 C C . ASN A 1 199 ? -7.261 4.080 -24.177 1.00 91.62 199 ASN A C 1
ATOM 1608 O O . ASN A 1 199 ? -7.106 5.021 -24.957 1.00 91.62 199 ASN A O 1
ATOM 1612 N N . LEU A 1 200 ? -6.279 3.568 -23.447 1.00 95.06 200 LEU A N 1
ATOM 1613 C CA . LEU A 1 200 ? -4.872 3.888 -23.611 1.00 95.06 200 LEU A CA 1
ATOM 1614 C C . LEU A 1 200 ? -4.199 2.711 -24.310 1.00 95.06 200 LEU A C 1
ATOM 1616 O O . LEU A 1 200 ? -4.293 1.569 -23.859 1.00 95.06 200 LEU A O 1
ATOM 1620 N N . LYS A 1 201 ? -3.499 3.000 -25.406 1.00 97.06 201 LYS A N 1
ATOM 1621 C CA . LYS A 1 201 ? -2.738 2.013 -26.165 1.00 97.06 201 LYS A CA 1
ATOM 1622 C C . LYS A 1 201 ? -1.281 2.441 -26.239 1.00 97.06 201 LYS A C 1
ATOM 1624 O O . LYS A 1 201 ? -0.970 3.506 -26.764 1.00 97.06 201 LYS A O 1
ATOM 1629 N N . ILE A 1 202 ? -0.397 1.596 -25.724 1.00 96.12 202 ILE A N 1
ATOM 1630 C CA . ILE A 1 202 ? 1.050 1.750 -25.835 1.00 96.12 202 ILE A CA 1
ATOM 1631 C C . ILE A 1 202 ? 1.512 0.923 -27.035 1.00 96.12 202 ILE A C 1
ATOM 1633 O O . ILE A 1 202 ? 1.630 -0.297 -26.949 1.00 96.12 202 ILE A O 1
ATOM 1637 N N . GLU A 1 203 ? 1.750 1.586 -28.167 1.00 94.38 203 GLU A N 1
ATOM 1638 C CA . GLU A 1 203 ? 2.266 0.973 -29.404 1.00 94.38 203 GLU A CA 1
ATOM 1639 C C . GLU A 1 203 ? 3.796 1.060 -29.471 1.00 94.38 203 GLU A C 1
ATOM 1641 O O . GLU A 1 203 ? 4.383 1.593 -30.416 1.00 94.38 203 GLU A O 1
ATOM 1646 N N . LYS A 1 204 ? 4.445 0.569 -28.416 1.00 95.81 204 LYS A N 1
ATOM 1647 C CA . LYS A 1 204 ? 5.900 0.523 -28.280 1.00 95.81 204 LYS A CA 1
ATOM 1648 C C . LYS A 1 204 ? 6.325 -0.901 -27.981 1.00 95.81 204 LYS A C 1
ATOM 1650 O O . LYS A 1 204 ? 5.681 -1.580 -27.188 1.00 95.81 204 LYS A O 1
ATOM 1655 N N . THR A 1 205 ? 7.391 -1.343 -28.646 1.00 97.19 205 THR A N 1
ATOM 1656 C CA . THR A 1 205 ? 7.956 -2.668 -28.398 1.00 97.19 205 THR A CA 1
ATOM 1657 C C . THR A 1 205 ? 8.831 -2.605 -27.155 1.00 97.19 205 THR A C 1
ATOM 1659 O O . THR A 1 205 ? 9.777 -1.821 -27.104 1.00 97.19 205 THR A O 1
ATOM 1662 N N . LEU A 1 206 ? 8.481 -3.404 -26.155 1.00 97.62 206 LEU A N 1
ATOM 1663 C CA . LEU A 1 206 ? 9.234 -3.568 -24.919 1.00 97.62 206 LEU A CA 1
ATOM 1664 C C . LEU A 1 206 ? 9.889 -4.948 -24.915 1.00 97.62 206 LEU A C 1
ATOM 1666 O O . LEU A 1 206 ? 9.286 -5.895 -25.419 1.00 97.62 206 LEU A O 1
ATOM 1670 N N . ARG A 1 207 ? 11.082 -5.084 -24.338 1.00 96.81 207 ARG A N 1
ATOM 1671 C CA . ARG A 1 207 ? 11.819 -6.354 -24.327 1.00 96.81 207 ARG A CA 1
ATOM 1672 C C . ARG A 1 207 ? 11.969 -6.940 -22.924 1.00 96.81 207 ARG A C 1
ATOM 1674 O O . ARG A 1 207 ? 12.510 -6.297 -22.029 1.00 96.81 207 ARG A O 1
ATOM 1681 N N . GLY A 1 208 ? 11.511 -8.174 -22.743 1.00 96.62 208 GLY A N 1
ATOM 1682 C CA . GLY A 1 208 ? 11.561 -8.884 -21.469 1.00 96.62 208 GLY A CA 1
ATOM 1683 C C . GLY A 1 208 ? 10.558 -8.387 -20.422 1.00 96.62 208 GLY A C 1
ATOM 1684 O O . GLY A 1 208 ? 9.474 -7.888 -20.740 1.00 96.62 208 GLY A O 1
ATOM 1685 N N . SER A 1 209 ? 10.914 -8.551 -19.144 1.00 97.62 209 SER A N 1
ATOM 1686 C CA . SER A 1 209 ? 10.010 -8.285 -18.018 1.00 97.62 209 SER A CA 1
ATOM 1687 C C . SER A 1 209 ? 9.782 -6.795 -17.758 1.00 97.62 209 SER A C 1
ATOM 1689 O O . SER A 1 209 ? 10.727 -6.015 -17.731 1.00 97.62 209 SER A O 1
ATOM 1691 N N . HIS A 1 210 ? 8.534 -6.416 -17.477 1.00 98.31 210 HIS A N 1
ATOM 1692 C CA . HIS A 1 210 ? 8.134 -5.041 -17.176 1.00 98.31 210 HIS A CA 1
ATOM 1693 C C . HIS A 1 210 ? 7.090 -4.992 -16.062 1.00 98.31 210 HIS A C 1
ATOM 1695 O O . HIS A 1 210 ? 6.207 -5.845 -15.985 1.00 98.31 210 HIS A O 1
ATOM 1701 N N . THR A 1 211 ? 7.144 -3.955 -15.227 1.00 98.56 211 THR A N 1
ATOM 1702 C CA . THR A 1 211 ? 6.106 -3.694 -14.220 1.00 98.56 211 THR A CA 1
ATOM 1703 C C . THR A 1 211 ? 5.431 -2.357 -14.490 1.00 98.56 211 THR A C 1
ATOM 1705 O O . THR A 1 211 ? 6.089 -1.349 -14.731 1.00 98.56 211 THR A O 1
ATOM 1708 N N . LEU A 1 212 ? 4.102 -2.352 -14.446 1.00 97.81 212 LEU A N 1
ATOM 1709 C CA . LEU A 1 212 ? 3.263 -1.194 -14.716 1.00 97.81 212 LEU A CA 1
ATOM 1710 C C . LEU A 1 212 ? 2.327 -0.946 -13.536 1.00 97.81 212 LEU A C 1
ATOM 1712 O O . LEU A 1 212 ? 1.868 -1.882 -12.880 1.00 97.81 212 LEU A O 1
ATOM 1716 N N . LEU A 1 213 ? 1.994 0.315 -13.303 1.00 97.44 213 LEU A N 1
ATOM 1717 C CA . LEU A 1 213 ? 0.960 0.736 -12.372 1.00 97.44 213 LEU A CA 1
ATOM 1718 C C . LEU A 1 213 ? -0.135 1.445 -13.155 1.00 97.44 213 LEU A C 1
ATOM 1720 O O . LEU A 1 213 ? 0.135 2.352 -13.940 1.00 97.44 213 LEU A O 1
ATOM 1724 N N . VAL A 1 214 ? -1.380 1.043 -12.929 1.00 96.00 214 VAL A N 1
ATOM 1725 C CA . VAL A 1 214 ? -2.553 1.628 -13.581 1.00 96.00 214 VAL A CA 1
ATOM 1726 C C . VAL A 1 214 ? -3.508 2.187 -12.541 1.00 96.00 214 VAL A C 1
ATOM 1728 O O . VAL A 1 214 ? -3.846 1.516 -11.564 1.00 96.00 214 VAL A O 1
ATOM 1731 N N . LYS A 1 215 ? -3.965 3.418 -12.771 1.00 93.56 215 LYS A N 1
ATOM 1732 C CA . LYS A 1 215 ? -5.052 4.033 -12.012 1.00 93.56 215 LYS A CA 1
ATOM 1733 C C . LYS A 1 215 ? -6.382 3.583 -12.615 1.00 93.56 215 LYS A C 1
ATOM 1735 O O . LYS A 1 215 ? -6.768 4.014 -13.700 1.00 93.56 215 LYS A O 1
ATOM 1740 N N . VAL A 1 216 ? -7.086 2.705 -11.911 1.00 92.50 216 VAL A N 1
ATOM 1741 C CA . VAL A 1 216 ? -8.403 2.205 -12.312 1.00 92.50 216 VAL A CA 1
ATOM 1742 C C . VAL A 1 216 ? -9.468 3.108 -11.718 1.00 92.50 216 VAL A C 1
ATOM 1744 O O . VAL A 1 216 ? -9.675 3.099 -10.510 1.00 92.50 216 VAL A O 1
ATOM 1747 N N . ASN A 1 217 ? -10.181 3.859 -12.555 1.00 88.31 217 ASN A N 1
ATOM 1748 C CA . ASN A 1 217 ? -11.235 4.766 -12.085 1.00 88.31 217 ASN A CA 1
ATOM 1749 C C . ASN A 1 217 ? -12.583 4.052 -11.929 1.00 88.31 217 ASN A C 1
ATOM 1751 O O . ASN A 1 217 ? -13.362 4.377 -11.035 1.00 88.31 217 ASN A O 1
ATOM 1755 N N . LYS A 1 218 ? -12.877 3.090 -12.814 1.00 88.31 218 LYS A N 1
ATOM 1756 C CA . LYS A 1 218 ? -14.119 2.304 -12.803 1.00 88.31 218 LYS A CA 1
ATOM 1757 C C . LYS A 1 218 ? -13.977 0.995 -13.581 1.00 88.31 218 LYS A C 1
ATOM 1759 O O . LYS A 1 218 ? -13.157 0.897 -14.498 1.00 88.31 218 LYS A O 1
ATOM 1764 N N . GLY A 1 219 ? -14.816 0.023 -13.224 1.00 87.31 219 GLY A N 1
ATOM 1765 C CA . GLY A 1 219 ? -14.959 -1.246 -13.935 1.00 87.31 219 GLY A CA 1
ATOM 1766 C C . GLY A 1 219 ? -15.860 -1.167 -15.179 1.00 87.31 219 GLY A C 1
ATOM 1767 O O . GLY A 1 219 ? -16.581 -0.181 -15.357 1.00 87.31 219 GLY A O 1
ATOM 1768 N N . PRO A 1 220 ? -15.827 -2.188 -16.054 1.00 94.12 220 PRO A N 1
ATOM 1769 C CA . PRO A 1 220 ? -14.913 -3.332 -16.007 1.00 94.12 220 PRO A CA 1
ATOM 1770 C C . PRO A 1 220 ? -13.472 -2.916 -16.332 1.00 94.12 220 PRO A C 1
ATOM 1772 O O . PRO A 1 220 ? -13.252 -1.882 -16.960 1.00 94.12 220 PRO A O 1
ATOM 1775 N N . PHE A 1 221 ? -12.496 -3.714 -15.915 1.00 96.25 221 PHE A N 1
ATOM 1776 C CA . PHE A 1 221 ? -11.101 -3.579 -16.327 1.00 96.25 221 PHE A CA 1
ATOM 1777 C C . PHE A 1 221 ? -10.807 -4.526 -17.480 1.00 96.25 221 PHE A C 1
ATOM 1779 O O . PHE A 1 221 ? -11.162 -5.705 -17.412 1.00 96.25 221 PHE A O 1
ATOM 1786 N N . LEU A 1 222 ? -10.161 -4.007 -18.518 1.00 97.88 222 LEU A N 1
ATOM 1787 C CA . LEU A 1 222 ? -9.754 -4.757 -19.694 1.00 97.88 222 LEU A CA 1
ATOM 1788 C C . LEU A 1 222 ? -8.292 -4.450 -19.998 1.00 97.88 222 LEU A C 1
ATOM 1790 O O . LEU A 1 222 ? -7.948 -3.286 -20.195 1.00 97.88 222 LEU A O 1
ATOM 1794 N N . LEU A 1 223 ? -7.469 -5.493 -20.054 1.00 98.38 223 LEU A N 1
ATOM 1795 C CA . LEU A 1 223 ? -6.065 -5.437 -20.444 1.00 98.38 223 LEU A CA 1
ATOM 1796 C C . LEU A 1 223 ? -5.845 -6.371 -21.629 1.00 98.38 223 LEU A C 1
ATOM 1798 O O . LEU A 1 223 ? -6.185 -7.548 -21.558 1.00 98.38 223 LEU A O 1
ATOM 1802 N N . THR A 1 224 ? -5.247 -5.856 -22.693 1.00 98.56 224 THR A N 1
ATOM 1803 C CA . THR A 1 224 ? -4.761 -6.633 -23.831 1.00 98.56 224 THR A CA 1
ATOM 1804 C C . THR A 1 224 ? -3.247 -6.504 -23.919 1.00 98.56 224 THR A C 1
ATOM 1806 O O . THR A 1 224 ? -2.711 -5.397 -23.888 1.00 98.56 224 THR A O 1
ATOM 1809 N N . VAL A 1 225 ? -2.562 -7.635 -24.069 1.00 98.56 225 VAL A N 1
ATOM 1810 C CA . VAL A 1 225 ? -1.111 -7.703 -24.281 1.00 98.56 225 VAL A CA 1
ATOM 1811 C C . VAL A 1 225 ? -0.846 -8.465 -25.574 1.00 98.56 225 VAL A C 1
ATOM 1813 O O . VAL A 1 225 ? -1.440 -9.520 -25.805 1.00 98.56 225 VAL A O 1
ATOM 1816 N N . ILE A 1 226 ? 0.032 -7.921 -26.417 1.00 98.44 226 ILE A N 1
ATOM 1817 C CA . ILE A 1 226 ? 0.515 -8.589 -27.630 1.00 98.44 226 ILE A CA 1
ATOM 1818 C C . ILE A 1 226 ? 1.999 -8.903 -27.455 1.00 98.44 226 ILE A C 1
ATOM 1820 O O . ILE A 1 226 ? 2.793 -7.996 -27.208 1.00 98.44 226 ILE A O 1
ATOM 1824 N N . LYS A 1 227 ? 2.348 -10.178 -27.600 1.00 97.25 227 LYS A N 1
ATOM 1825 C CA . LYS A 1 227 ? 3.688 -10.759 -27.469 1.00 97.25 227 LYS A CA 1
ATOM 1826 C C . LYS A 1 227 ? 4.197 -11.238 -28.830 1.00 97.25 227 LYS A C 1
ATOM 1828 O O . LYS A 1 227 ? 3.395 -11.612 -29.680 1.00 97.25 227 LYS A O 1
ATOM 1833 N N . GLN A 1 228 ? 5.508 -11.255 -29.024 1.00 97.44 228 GLN A N 1
ATOM 1834 C CA . GLN A 1 228 ? 6.180 -11.963 -30.107 1.00 97.44 228 GLN A CA 1
ATOM 1835 C C . GLN A 1 228 ? 7.529 -12.497 -29.618 1.00 97.44 228 GLN A C 1
ATOM 1837 O O . GLN A 1 228 ? 8.218 -11.796 -28.875 1.00 97.44 228 GLN A O 1
ATOM 1842 N N . ASP A 1 229 ? 7.901 -13.676 -30.100 1.00 96.12 229 ASP A N 1
ATOM 1843 C CA . ASP A 1 229 ? 9.121 -14.376 -29.698 1.00 96.12 229 ASP A CA 1
ATOM 1844 C C . ASP A 1 229 ? 10.268 -13.989 -30.620 1.00 96.12 229 ASP A C 1
ATOM 1846 O O . ASP A 1 229 ? 10.074 -13.739 -31.818 1.00 96.12 229 ASP A O 1
ATOM 1850 N N . ILE A 1 230 ? 11.455 -13.829 -30.038 1.00 93.75 230 ILE A N 1
ATOM 1851 C CA . ILE A 1 230 ? 12.664 -13.530 -30.805 1.00 93.75 230 ILE A CA 1
ATOM 1852 C C . ILE A 1 230 ? 13.362 -14.839 -31.183 1.00 93.75 230 ILE A C 1
ATOM 1854 O O . ILE A 1 230 ? 13.963 -14.886 -32.259 1.00 93.75 230 ILE A O 1
ATOM 1858 N N . ASN A 1 231 ? 13.265 -15.887 -30.349 1.00 94.12 231 ASN A N 1
ATOM 1859 C CA . ASN A 1 231 ? 13.905 -17.190 -30.549 1.00 94.12 231 ASN A CA 1
ATOM 1860 C C . ASN A 1 231 ? 15.428 -17.067 -30.765 1.00 94.12 231 ASN A C 1
ATOM 1862 O O . ASN A 1 231 ? 16.019 -17.681 -31.661 1.00 94.12 231 ASN A O 1
ATOM 1866 N N . THR A 1 232 ? 16.084 -16.194 -29.990 1.00 92.00 232 THR A N 1
ATOM 1867 C CA . THR A 1 232 ? 17.549 -16.039 -29.977 1.00 92.00 232 THR A CA 1
ATOM 1868 C C . THR A 1 232 ? 18.222 -17.147 -29.177 1.00 92.00 232 THR A C 1
ATOM 1870 O O . THR A 1 232 ? 19.380 -17.473 -29.451 1.00 92.00 232 THR A O 1
ATOM 1873 N N . TYR A 1 233 ? 17.533 -17.691 -28.176 1.00 92.12 233 TYR A N 1
ATOM 1874 C CA . TYR A 1 233 ? 18.043 -18.699 -27.257 1.00 92.12 233 TYR A CA 1
ATOM 1875 C C . TYR A 1 233 ? 17.180 -19.962 -27.300 1.00 92.12 233 TYR A C 1
ATOM 1877 O O . TYR A 1 233 ? 16.035 -19.933 -27.723 1.00 92.12 233 TYR A O 1
ATOM 1885 N N . GLU A 1 234 ? 17.745 -21.092 -26.872 1.00 92.50 234 GLU A N 1
ATOM 1886 C CA . GLU A 1 234 ? 16.977 -22.332 -26.732 1.00 92.50 234 GLU A CA 1
ATOM 1887 C C . GLU A 1 234 ? 16.063 -22.267 -25.501 1.00 92.50 234 GLU A C 1
ATOM 1889 O O . GLU A 1 234 ? 16.503 -21.876 -24.411 1.00 92.50 234 GLU A O 1
ATOM 1894 N N . GLY A 1 235 ? 14.825 -22.730 -25.653 1.00 92.50 235 GLY A N 1
ATOM 1895 C CA . GLY A 1 235 ? 13.837 -22.789 -24.579 1.00 92.50 235 GLY A CA 1
ATOM 1896 C C . GLY A 1 235 ? 12.445 -22.384 -25.044 1.00 92.50 235 GLY A C 1
ATOM 1897 O O . GLY A 1 235 ? 12.248 -22.071 -26.205 1.00 92.50 235 GLY A O 1
ATOM 1898 N N . GLU A 1 236 ? 11.482 -22.436 -24.125 1.00 94.25 236 GLU A N 1
ATOM 1899 C CA . GLU A 1 236 ? 10.149 -21.876 -24.357 1.00 94.25 236 GLU A CA 1
ATOM 1900 C C . GLU A 1 236 ? 10.114 -20.408 -23.917 1.00 94.25 236 GLU A C 1
ATOM 1902 O O . GLU A 1 236 ? 10.507 -20.070 -22.791 1.00 94.25 236 GLU A O 1
ATOM 1907 N N . ASP A 1 237 ? 9.536 -19.566 -24.759 1.00 94.75 237 ASP A N 1
ATOM 1908 C CA . ASP A 1 237 ? 9.334 -18.144 -24.546 1.00 94.75 237 ASP A CA 1
ATOM 1909 C C . ASP A 1 237 ? 7.941 -17.900 -23.951 1.00 94.75 237 ASP A C 1
ATOM 1911 O O . ASP A 1 237 ? 6.994 -17.492 -24.619 1.00 94.75 237 ASP A O 1
ATOM 1915 N N . VAL A 1 238 ? 7.761 -18.165 -22.654 1.00 96.94 238 VAL A N 1
ATOM 1916 C CA . VAL A 1 238 ? 6.469 -17.949 -21.968 1.00 96.94 238 VAL A CA 1
ATOM 1917 C C . VAL A 1 238 ? 6.426 -16.581 -21.281 1.00 96.94 238 VAL A C 1
ATOM 1919 O O . VAL A 1 238 ? 7.302 -16.240 -20.487 1.00 96.94 238 VAL A O 1
ATOM 1922 N N . LEU A 1 239 ? 5.349 -15.816 -21.499 1.00 98.31 239 LEU A N 1
ATOM 1923 C CA . LEU A 1 239 ? 5.086 -14.566 -20.771 1.00 98.31 239 LEU A CA 1
ATOM 1924 C C . LEU A 1 239 ? 3.937 -14.754 -19.775 1.00 98.31 239 LEU A C 1
ATOM 1926 O O . LEU A 1 239 ? 2.826 -15.116 -20.163 1.00 98.31 239 LEU A O 1
ATOM 1930 N N . SER A 1 240 ? 4.167 -14.442 -18.501 1.00 98.25 240 SER A N 1
ATOM 1931 C CA . SER A 1 240 ? 3.112 -14.372 -17.485 1.00 98.25 240 SER A CA 1
ATOM 1932 C C . SER A 1 240 ? 2.641 -12.933 -17.285 1.00 98.25 240 SER A C 1
ATOM 1934 O O . SER A 1 240 ? 3.437 -12.026 -17.057 1.00 98.25 240 SER A O 1
ATOM 1936 N N . VAL A 1 241 ? 1.330 -12.711 -17.363 1.00 98.62 241 VAL A N 1
ATOM 1937 C CA . VAL A 1 241 ? 0.683 -11.422 -17.098 1.00 98.62 241 VAL A CA 1
ATOM 1938 C C . VAL A 1 241 ? -0.066 -11.527 -15.778 1.00 98.62 241 VAL A C 1
ATOM 1940 O O . VAL A 1 241 ? -1.104 -12.183 -15.694 1.00 98.62 241 VAL A O 1
ATOM 1943 N N . GLN A 1 242 ? 0.444 -10.871 -14.741 1.00 98.56 242 GLN A N 1
ATOM 1944 C CA . GLN A 1 242 ? -0.107 -10.928 -13.387 1.00 98.56 242 GLN A CA 1
ATOM 1945 C C . GLN A 1 242 ? -0.636 -9.561 -12.962 1.00 98.56 242 GLN A C 1
ATOM 1947 O O . GLN A 1 242 ? 0.026 -8.545 -13.161 1.00 98.56 242 GLN A O 1
ATOM 1952 N N . ILE A 1 243 ? -1.807 -9.526 -12.329 1.00 98.31 243 ILE A N 1
ATOM 1953 C CA . ILE A 1 243 ? -2.426 -8.294 -11.828 1.00 98.31 243 ILE A CA 1
ATOM 1954 C C . ILE A 1 243 ? -2.561 -8.388 -10.312 1.00 98.31 243 ILE A C 1
ATOM 1956 O O . ILE A 1 243 ? -3.093 -9.366 -9.785 1.00 98.31 243 ILE A O 1
ATOM 1960 N N . TYR A 1 244 ? -2.111 -7.350 -9.614 1.00 96.19 244 TYR A N 1
ATOM 1961 C CA . TYR A 1 244 ? -2.101 -7.249 -8.162 1.00 96.19 244 TYR A CA 1
ATOM 1962 C C . TYR A 1 244 ? -2.877 -6.024 -7.677 1.00 96.19 244 TYR A C 1
ATOM 1964 O O . TYR A 1 244 ? -2.772 -4.936 -8.244 1.00 96.19 244 TYR A O 1
ATOM 1972 N N . ASN A 1 245 ? -3.591 -6.197 -6.566 1.00 90.44 245 ASN A N 1
ATOM 1973 C CA . ASN A 1 245 ? -4.091 -5.117 -5.723 1.00 90.44 245 ASN A CA 1
ATOM 1974 C C . ASN A 1 245 ? -3.292 -5.121 -4.410 1.00 90.44 245 ASN A C 1
ATOM 1976 O O . ASN A 1 245 ? -3.441 -6.027 -3.582 1.00 90.44 245 ASN A O 1
ATOM 1980 N N . GLY A 1 246 ? -2.387 -4.153 -4.250 1.00 86.31 246 GLY A N 1
ATOM 1981 C CA . GLY A 1 246 ? -1.372 -4.191 -3.198 1.00 86.31 246 GLY A CA 1
ATOM 1982 C C . GLY A 1 246 ? -0.506 -5.451 -3.314 1.00 86.31 246 GLY A C 1
ATOM 1983 O O . GLY A 1 246 ? 0.170 -5.662 -4.319 1.00 86.31 246 GLY A O 1
ATOM 1984 N N . GLN A 1 247 ? -0.542 -6.307 -2.291 1.00 84.25 247 GLN A N 1
ATOM 1985 C CA . GLN A 1 247 ? 0.177 -7.591 -2.274 1.00 84.25 247 GLN A CA 1
ATOM 1986 C C . GLN A 1 247 ? -0.655 -8.771 -2.806 1.00 84.25 247 GLN A C 1
ATOM 1988 O O . GLN A 1 247 ? -0.119 -9.859 -3.005 1.00 84.25 247 GLN A O 1
ATOM 1993 N N . ASN A 1 248 ? -1.956 -8.584 -3.035 1.00 85.38 248 ASN A N 1
ATOM 1994 C CA . ASN A 1 248 ? -2.857 -9.669 -3.410 1.00 85.38 248 ASN A CA 1
ATOM 1995 C C . ASN A 1 248 ? -2.905 -9.814 -4.934 1.00 85.38 248 ASN A C 1
ATOM 1997 O O . ASN A 1 248 ? -3.323 -8.883 -5.621 1.00 85.38 248 ASN A O 1
ATOM 2001 N N . LYS A 1 249 ? -2.518 -10.981 -5.465 1.00 94.19 249 LYS A N 1
ATOM 2002 C CA . LYS A 1 249 ? -2.703 -11.319 -6.884 1.00 94.19 249 LYS A CA 1
ATOM 2003 C C . LYS A 1 249 ? -4.188 -11.574 -7.152 1.00 94.19 249 LYS A C 1
ATOM 2005 O O . LYS A 1 249 ? -4.782 -12.426 -6.496 1.00 94.19 249 LYS A O 1
ATOM 2010 N N . ILE A 1 250 ? -4.778 -10.835 -8.088 1.00 94.56 250 ILE A N 1
ATOM 2011 C CA . ILE A 1 250 ? -6.212 -10.904 -8.418 1.00 94.56 250 ILE A CA 1
ATOM 2012 C C . ILE A 1 250 ? -6.492 -11.532 -9.787 1.00 94.56 250 ILE A C 1
ATOM 2014 O O . ILE A 1 250 ? -7.608 -11.981 -10.024 1.00 94.56 250 ILE A O 1
ATOM 2018 N N . ALA A 1 251 ? -5.501 -11.567 -10.680 1.00 96.75 251 ALA A N 1
ATOM 2019 C CA . ALA A 1 251 ? -5.586 -12.253 -11.964 1.00 96.75 251 ALA A CA 1
ATOM 2020 C C . ALA A 1 251 ? -4.193 -12.685 -12.437 1.00 96.75 251 ALA A C 1
ATOM 2022 O O . ALA A 1 251 ? -3.189 -12.051 -12.103 1.00 96.75 251 ALA A O 1
ATOM 2023 N N . GLU A 1 252 ? -4.149 -13.754 -13.223 1.00 97.69 252 GLU A N 1
ATOM 2024 C CA . GLU A 1 252 ? -2.955 -14.244 -13.906 1.00 97.69 252 GLU A CA 1
ATOM 2025 C C . GLU A 1 252 ? -3.366 -14.892 -15.226 1.00 97.69 252 GLU A C 1
ATOM 2027 O O . GLU A 1 252 ? -4.366 -15.607 -15.276 1.00 97.69 252 GLU A O 1
ATOM 2032 N N . GLN A 1 253 ? -2.594 -14.642 -16.278 1.00 98.06 253 GLN A N 1
ATOM 2033 C CA . GLN A 1 253 ? -2.771 -15.267 -17.581 1.00 98.06 253 GLN A CA 1
ATOM 2034 C C . GLN A 1 253 ? -1.402 -15.527 -18.200 1.00 98.06 253 GLN A C 1
ATOM 2036 O O . GLN A 1 253 ? -0.543 -14.647 -18.199 1.00 98.06 253 GLN A O 1
ATOM 2041 N N . LEU A 1 254 ? -1.214 -16.719 -18.760 1.00 97.88 254 LEU A N 1
ATOM 2042 C CA . LEU A 1 254 ? -0.016 -17.056 -19.522 1.00 97.88 254 LEU A CA 1
ATOM 2043 C C . LEU A 1 254 ? -0.257 -16.792 -21.010 1.00 97.88 254 LEU A C 1
ATOM 2045 O O . LEU A 1 254 ? -1.345 -17.078 -21.524 1.00 97.88 254 LEU A O 1
ATOM 2049 N N . ILE A 1 255 ? 0.759 -16.258 -21.684 1.00 97.69 255 ILE A N 1
ATOM 2050 C CA . ILE A 1 255 ? 0.880 -16.250 -23.141 1.00 97.69 255 ILE A CA 1
ATOM 2051 C C . ILE A 1 255 ? 1.951 -17.294 -23.483 1.00 97.69 255 ILE A C 1
ATOM 2053 O O . ILE A 1 255 ? 3.103 -17.096 -23.086 1.00 97.69 255 ILE A O 1
ATOM 2057 N N . PRO A 1 256 ? 1.572 -18.422 -24.111 1.00 96.56 256 PRO A N 1
ATOM 2058 C CA . PRO A 1 256 ? 2.493 -19.525 -24.369 1.00 96.56 256 PRO A CA 1
ATOM 2059 C C . PRO A 1 256 ? 3.540 -19.150 -25.422 1.00 96.56 256 PRO A C 1
ATOM 2061 O O . PRO A 1 256 ? 3.409 -18.129 -26.091 1.00 96.56 256 PRO A O 1
ATOM 2064 N N . ASP A 1 257 ? 4.540 -20.007 -25.575 1.00 94.94 257 ASP A N 1
ATOM 2065 C CA . ASP A 1 257 ? 5.489 -20.019 -26.692 1.00 94.94 257 ASP A CA 1
ATOM 2066 C C . ASP A 1 257 ? 4.778 -20.120 -28.059 1.00 94.94 257 ASP A C 1
ATOM 2068 O O . ASP A 1 257 ? 3.641 -20.610 -28.140 1.00 94.94 257 ASP A O 1
ATOM 2072 N N . ASP A 1 258 ? 5.398 -19.625 -29.132 1.00 93.69 258 ASP A N 1
ATOM 2073 C CA . ASP A 1 258 ? 4.862 -19.721 -30.499 1.00 93.69 258 ASP A CA 1
ATOM 2074 C C . ASP A 1 258 ? 5.047 -21.102 -31.168 1.00 93.69 258 ASP A C 1
ATOM 2076 O O . ASP A 1 258 ? 4.492 -21.350 -32.247 1.00 93.69 258 ASP A O 1
ATOM 2080 N N . GLY A 1 259 ? 5.723 -22.029 -30.484 1.00 93.81 259 GLY A N 1
ATOM 2081 C CA . GLY A 1 259 ? 6.006 -23.398 -30.901 1.00 93.81 259 GLY A CA 1
ATOM 2082 C C . GLY A 1 259 ? 7.434 -23.602 -31.413 1.00 93.81 259 GLY A C 1
ATOM 2083 O O . GLY A 1 259 ? 7.760 -24.722 -31.821 1.00 93.81 259 GLY A O 1
ATOM 2084 N N . VAL A 1 260 ? 8.262 -22.556 -31.430 1.00 91.44 260 VAL A N 1
ATOM 2085 C CA . VAL A 1 260 ? 9.659 -22.581 -31.870 1.00 91.44 260 VAL A CA 1
ATOM 2086 C C . VAL A 1 260 ? 10.566 -22.493 -30.647 1.00 91.44 260 VAL A C 1
ATOM 2088 O O . VAL A 1 260 ? 10.729 -21.438 -30.062 1.00 91.44 260 VAL A O 1
ATOM 2091 N N . THR A 1 261 ? 11.206 -23.604 -30.285 1.00 91.88 261 THR A N 1
ATOM 2092 C CA . THR A 1 261 ? 12.058 -23.663 -29.082 1.00 91.88 261 THR A CA 1
ATOM 2093 C C . THR A 1 261 ? 13.560 -23.648 -29.381 1.00 91.88 261 THR A C 1
ATOM 2095 O O . THR A 1 261 ? 14.380 -23.778 -28.468 1.00 91.88 261 THR A O 1
ATOM 2098 N N . ASP A 1 262 ? 13.945 -23.622 -30.658 1.00 90.69 262 ASP A N 1
ATOM 2099 C CA . ASP A 1 262 ? 15.338 -23.593 -31.100 1.00 90.69 262 ASP A CA 1
ATOM 2100 C C . ASP A 1 262 ? 15.842 -22.160 -31.322 1.00 90.69 262 ASP A C 1
ATOM 2102 O O . ASP A 1 262 ? 15.092 -21.257 -31.682 1.00 90.69 262 ASP A O 1
ATOM 2106 N N . ALA A 1 263 ? 17.155 -21.956 -31.171 1.00 90.12 263 ALA A N 1
ATOM 2107 C CA . ALA A 1 263 ? 17.822 -20.656 -31.307 1.00 90.12 263 ALA A CA 1
ATOM 2108 C C . ALA A 1 263 ? 17.965 -20.171 -32.775 1.00 90.12 263 ALA A C 1
ATOM 2110 O O . ALA A 1 263 ? 19.023 -19.686 -33.194 1.00 90.12 263 ALA A O 1
ATOM 2111 N N . GLY A 1 264 ? 16.924 -20.348 -33.591 1.00 87.44 264 GLY A N 1
ATOM 2112 C CA . GLY A 1 264 ? 16.921 -20.087 -35.033 1.00 87.44 264 GLY A CA 1
ATOM 2113 C C . GLY A 1 264 ? 16.566 -18.652 -35.436 1.00 87.44 264 GLY A C 1
ATOM 2114 O O . GLY A 1 264 ? 16.681 -18.307 -36.614 1.00 87.44 264 GLY A O 1
ATOM 2115 N N . ARG A 1 265 ? 16.137 -17.805 -34.489 1.00 86.50 265 ARG A N 1
ATOM 2116 C CA . ARG A 1 265 ? 15.591 -16.451 -34.721 1.00 86.50 265 ARG A CA 1
ATOM 2117 C C . ARG A 1 265 ? 14.383 -16.406 -35.660 1.00 86.50 265 ARG A C 1
ATOM 2119 O O . ARG A 1 265 ? 14.121 -15.391 -36.314 1.00 86.50 265 ARG A O 1
ATOM 2126 N N . LEU A 1 266 ? 13.663 -17.519 -35.772 1.00 89.00 266 LEU A N 1
ATOM 2127 C CA . LEU A 1 266 ? 12.437 -17.594 -36.550 1.00 89.00 266 LEU A CA 1
ATOM 2128 C C . LEU A 1 266 ? 11.298 -16.999 -35.719 1.00 89.00 266 LEU A C 1
ATOM 2130 O O . LEU A 1 266 ? 10.751 -17.679 -34.866 1.00 89.00 266 LEU A O 1
ATOM 2134 N N . ALA A 1 267 ? 10.940 -15.742 -35.971 1.00 88.12 267 ALA A N 1
ATOM 2135 C CA . ALA A 1 267 ? 9.820 -15.097 -35.288 1.00 88.12 267 ALA A CA 1
ATOM 2136 C C . ALA A 1 267 ? 8.489 -15.409 -35.995 1.00 88.12 267 ALA A C 1
ATOM 2138 O O . ALA A 1 267 ? 8.309 -15.041 -37.164 1.00 88.12 267 ALA A O 1
ATOM 2139 N N . MET A 1 268 ? 7.536 -16.031 -35.295 1.00 93.38 268 MET A N 1
ATOM 2140 C CA . MET A 1 268 ? 6.190 -16.264 -35.829 1.00 93.38 268 MET A CA 1
ATOM 2141 C C . MET A 1 268 ? 5.283 -15.033 -35.661 1.00 93.38 268 MET A C 1
ATOM 2143 O O . MET A 1 268 ? 5.709 -13.935 -35.282 1.00 93.38 268 MET A O 1
ATOM 2147 N N . ALA A 1 269 ? 4.004 -15.184 -36.018 1.00 93.81 269 ALA A N 1
ATOM 2148 C CA . ALA A 1 269 ? 3.010 -14.130 -35.860 1.00 93.81 269 ALA A CA 1
ATOM 2149 C C . ALA A 1 269 ? 2.809 -13.768 -34.371 1.00 93.81 269 ALA A C 1
ATOM 2151 O O . ALA A 1 269 ? 2.770 -14.668 -33.533 1.00 93.81 269 ALA A O 1
ATOM 2152 N N . PRO A 1 270 ? 2.609 -12.479 -34.030 1.00 96.75 270 PRO A N 1
ATOM 2153 C CA . PRO A 1 270 ? 2.379 -12.070 -32.650 1.00 96.75 270 PRO A CA 1
ATOM 2154 C C . PRO A 1 270 ? 1.158 -12.743 -32.009 1.00 96.75 270 PRO A C 1
ATOM 2156 O O . PRO A 1 270 ? 0.094 -12.860 -32.621 1.00 96.75 270 PRO A O 1
ATOM 2159 N N . GLN A 1 271 ? 1.291 -13.110 -30.740 1.00 97.56 271 GLN A N 1
ATOM 2160 C CA . GLN A 1 271 ? 0.249 -13.729 -29.929 1.00 97.56 271 GLN A CA 1
ATOM 2161 C C . GLN A 1 271 ? -0.461 -12.673 -29.079 1.00 97.56 271 GLN A C 1
ATOM 2163 O O . GLN A 1 271 ? 0.168 -11.770 -28.526 1.00 97.56 271 GLN A O 1
ATOM 2168 N N . LYS A 1 272 ? -1.786 -12.786 -28.949 1.00 97.00 272 LYS A N 1
ATOM 2169 C CA . LYS A 1 272 ? -2.621 -11.849 -28.185 1.00 97.00 272 LYS A CA 1
ATOM 2170 C C . LYS A 1 272 ? -3.216 -12.535 -26.958 1.00 97.00 272 LYS A C 1
ATOM 2172 O O . LYS A 1 272 ? -3.749 -13.635 -27.063 1.00 97.00 272 LYS A O 1
ATOM 2177 N N . SER A 1 273 ? -3.213 -11.830 -25.831 1.00 97.31 273 SER A N 1
ATOM 2178 C CA . SER A 1 273 ? -3.909 -12.227 -24.608 1.00 97.31 273 SER A CA 1
ATOM 2179 C C . SER A 1 273 ? -4.771 -11.089 -24.072 1.00 97.31 273 SER A C 1
ATOM 2181 O O . SER A 1 273 ? -4.390 -9.921 -24.167 1.00 97.31 273 SER A O 1
ATOM 2183 N N . GLU A 1 274 ? -5.941 -11.428 -23.530 1.00 98.19 274 GLU A N 1
ATOM 2184 C CA . GLU A 1 274 ? -6.919 -10.481 -22.996 1.00 98.19 274 GLU A CA 1
ATOM 2185 C C . GLU A 1 274 ? -7.356 -10.914 -21.591 1.00 98.19 274 GLU A C 1
ATOM 2187 O O . GLU A 1 274 ? -7.802 -12.042 -21.389 1.00 98.19 274 GLU A O 1
ATOM 2192 N N . ILE A 1 275 ? -7.246 -10.008 -20.619 1.00 98.19 275 ILE A N 1
ATOM 2193 C CA . ILE A 1 275 ? -7.702 -10.207 -19.241 1.00 98.19 275 ILE A CA 1
ATOM 2194 C C . ILE A 1 275 ? -8.841 -9.229 -18.966 1.00 98.19 275 ILE A C 1
ATOM 2196 O O . ILE A 1 275 ? -8.669 -8.012 -19.078 1.00 98.19 275 ILE A O 1
ATOM 2200 N N . LYS A 1 276 ? -9.994 -9.762 -18.548 1.00 97.69 276 LYS A N 1
ATOM 2201 C CA . LYS A 1 276 ? -11.177 -8.980 -18.180 1.00 97.69 276 LYS A CA 1
ATOM 2202 C C . LYS A 1 276 ? -11.566 -9.222 -16.725 1.00 97.69 276 LYS A C 1
ATOM 2204 O O . LYS A 1 276 ? -11.824 -10.355 -16.330 1.00 97.69 276 LYS A O 1
ATOM 2209 N N . ILE A 1 277 ? -11.688 -8.147 -15.948 1.00 96.31 277 ILE A N 1
ATOM 2210 C CA . ILE A 1 277 ? -12.177 -8.175 -14.563 1.00 96.31 277 ILE A CA 1
ATOM 2211 C C . ILE A 1 277 ? -13.443 -7.318 -14.500 1.00 96.31 277 ILE A C 1
ATOM 2213 O O . ILE A 1 277 ? -13.379 -6.096 -14.634 1.00 96.31 277 ILE A O 1
ATOM 2217 N N . ASN A 1 278 ? -14.607 -7.954 -14.341 1.00 91.94 278 ASN A N 1
ATOM 2218 C CA . ASN A 1 278 ? -15.896 -7.254 -14.399 1.00 91.94 278 ASN A CA 1
ATOM 2219 C C . ASN A 1 278 ? -16.091 -6.298 -13.211 1.00 91.94 278 ASN A C 1
ATOM 2221 O O . ASN A 1 278 ? -16.407 -5.126 -13.411 1.00 91.94 278 ASN A O 1
ATOM 2225 N N . ASP A 1 279 ? -15.828 -6.782 -11.996 1.00 88.12 279 ASP A N 1
ATOM 2226 C CA . ASP A 1 279 ? -16.108 -6.072 -10.745 1.00 88.12 279 ASP A CA 1
ATOM 2227 C C . ASP A 1 279 ? -14.812 -5.619 -10.061 1.00 88.12 279 ASP A C 1
ATOM 2229 O O . ASP A 1 279 ? -14.400 -6.143 -9.027 1.00 88.12 279 ASP A O 1
ATOM 2233 N N . ILE A 1 280 ? -14.136 -4.641 -10.666 1.00 90.12 280 ILE A N 1
ATOM 2234 C CA . ILE A 1 280 ? -12.917 -4.041 -10.111 1.00 90.12 280 ILE A CA 1
ATOM 2235 C C . ILE A 1 280 ? -13.252 -2.778 -9.301 1.00 90.12 280 ILE A C 1
ATOM 2237 O O . ILE A 1 280 ? -14.029 -1.924 -9.739 1.00 90.12 280 ILE A O 1
ATOM 2241 N N . LYS A 1 281 ? -12.655 -2.633 -8.113 1.00 86.44 281 LYS A N 1
ATOM 2242 C CA . LYS A 1 281 ? -12.774 -1.399 -7.322 1.00 86.44 281 LYS A CA 1
ATOM 2243 C C . LYS A 1 281 ? -11.875 -0.305 -7.900 1.00 86.44 281 LYS A C 1
ATOM 2245 O O . LYS A 1 281 ? -10.788 -0.629 -8.383 1.00 86.44 281 LYS A O 1
ATOM 2250 N N . PRO A 1 282 ? -12.261 0.976 -7.796 1.00 89.44 282 PRO A N 1
ATOM 2251 C CA . PRO A 1 282 ? -11.331 2.054 -8.074 1.00 89.44 282 PRO A CA 1
ATOM 2252 C C . PRO A 1 282 ? -10.079 1.919 -7.199 1.00 89.44 282 PRO A C 1
ATOM 2254 O O . PRO A 1 282 ? -10.192 1.656 -6.001 1.00 89.44 282 PRO A O 1
ATOM 2257 N N . GLY A 1 283 ? -8.899 2.068 -7.790 1.00 90.75 283 GLY A N 1
ATOM 2258 C CA . GLY A 1 283 ? -7.627 1.968 -7.077 1.00 90.75 283 GLY A CA 1
ATOM 2259 C C . GLY A 1 283 ? -6.430 1.962 -8.019 1.00 90.75 283 GLY A C 1
ATOM 2260 O O . GLY A 1 283 ? -6.589 2.005 -9.239 1.00 90.75 283 GLY A O 1
ATOM 2261 N N . ILE A 1 284 ? -5.230 1.874 -7.449 1.00 93.12 284 ILE A N 1
ATOM 2262 C CA . ILE A 1 284 ? -4.003 1.626 -8.209 1.00 93.12 284 ILE A CA 1
ATOM 2263 C C . ILE A 1 284 ? -3.728 0.124 -8.213 1.00 93.12 284 ILE A C 1
ATOM 2265 O O . ILE A 1 284 ? -3.697 -0.514 -7.161 1.00 93.12 284 ILE A O 1
ATOM 2269 N N . TYR A 1 285 ? -3.517 -0.431 -9.401 1.00 95.69 285 TYR A N 1
ATOM 2270 C CA . TYR A 1 285 ? -3.221 -1.846 -9.597 1.00 95.69 285 TYR A CA 1
ATOM 2271 C C . TYR A 1 285 ? -1.845 -2.003 -10.221 1.00 95.69 285 TYR A C 1
ATOM 2273 O O . TYR A 1 285 ? -1.458 -1.221 -11.090 1.00 95.69 285 TYR A O 1
ATOM 2281 N N . LYS A 1 286 ? -1.124 -3.036 -9.788 1.00 97.81 286 LYS A N 1
ATOM 2282 C CA . LYS A 1 286 ? 0.184 -3.392 -10.335 1.00 97.81 286 LYS A CA 1
ATOM 2283 C C . LYS A 1 286 ? 0.033 -4.522 -11.338 1.00 97.81 286 LYS A C 1
ATOM 2285 O O . LYS A 1 286 ? -0.488 -5.578 -10.993 1.00 97.81 286 LYS A O 1
ATOM 2290 N N . ILE A 1 287 ? 0.506 -4.303 -12.555 1.00 98.56 287 ILE A N 1
ATOM 2291 C CA . ILE A 1 287 ? 0.576 -5.298 -13.621 1.00 98.56 287 ILE A CA 1
ATOM 2292 C C . ILE A 1 287 ? 2.040 -5.706 -13.758 1.00 98.56 287 ILE A C 1
ATOM 2294 O O . ILE A 1 287 ? 2.899 -4.854 -13.958 1.00 98.56 287 ILE A O 1
ATOM 2298 N N . VAL A 1 288 ? 2.325 -6.997 -13.650 1.00 98.62 288 VAL A N 1
ATOM 2299 C CA . VAL A 1 288 ? 3.657 -7.560 -13.872 1.00 98.62 288 VAL A CA 1
ATOM 2300 C C . VAL A 1 288 ? 3.597 -8.379 -15.155 1.00 98.62 288 VAL A C 1
ATOM 2302 O O . VAL A 1 288 ? 2.866 -9.365 -15.226 1.00 98.62 288 VAL A O 1
ATOM 2305 N N . LEU A 1 289 ? 4.336 -7.937 -16.168 1.00 98.38 289 LEU A N 1
ATOM 2306 C CA . LEU A 1 289 ? 4.620 -8.688 -17.384 1.00 98.38 289 LEU A CA 1
ATOM 2307 C C . LEU A 1 289 ? 5.934 -9.417 -17.129 1.00 98.38 289 LEU A C 1
ATOM 2309 O O . LEU A 1 289 ? 7.000 -8.814 -17.204 1.00 98.38 289 LEU A O 1
ATOM 2313 N N . GLN A 1 290 ? 5.849 -10.676 -16.725 1.00 97.75 290 GLN A N 1
ATOM 2314 C CA . GLN A 1 290 ? 6.994 -11.485 -16.344 1.00 97.75 290 GLN A CA 1
ATOM 2315 C C . GLN A 1 290 ? 7.395 -12.382 -17.510 1.00 97.75 290 GLN A C 1
ATOM 2317 O O . GLN A 1 290 ? 6.696 -13.340 -17.838 1.00 97.75 290 GLN A O 1
ATOM 2322 N N . ASP A 1 291 ? 8.529 -12.060 -18.116 1.00 96.38 291 ASP A N 1
ATOM 2323 C CA . ASP A 1 291 ? 9.228 -12.948 -19.034 1.00 96.38 291 ASP A CA 1
ATOM 2324 C C . ASP A 1 291 ? 9.807 -14.120 -18.228 1.00 96.38 291 ASP A C 1
ATOM 2326 O O . ASP A 1 291 ? 10.584 -13.914 -17.291 1.00 96.38 291 ASP A O 1
ATOM 2330 N N . MET A 1 292 ? 9.363 -15.340 -18.539 1.00 94.69 292 MET A N 1
ATOM 2331 C CA . MET A 1 292 ? 9.811 -16.558 -17.862 1.00 94.69 292 MET A CA 1
ATOM 2332 C C . MET A 1 292 ? 11.133 -17.097 -18.422 1.00 94.69 292 MET A C 1
ATOM 2334 O O . MET A 1 292 ? 11.690 -18.047 -17.862 1.00 94.69 292 MET A O 1
ATOM 2338 N N . THR A 1 293 ? 11.655 -16.488 -19.487 1.00 88.94 293 THR A N 1
ATOM 2339 C CA . THR A 1 293 ? 12.982 -16.773 -20.029 1.00 88.94 293 THR A CA 1
ATOM 2340 C C . THR A 1 293 ? 14.061 -16.152 -19.144 1.00 88.94 293 THR A C 1
ATOM 2342 O O . THR A 1 293 ? 13.844 -15.195 -18.397 1.00 88.94 293 THR A O 1
ATOM 2345 N N . LYS A 1 294 ? 15.285 -16.682 -19.226 1.00 79.62 294 LYS A N 1
ATOM 2346 C CA . LYS A 1 294 ? 16.437 -16.112 -18.505 1.00 79.62 294 LYS A CA 1
ATOM 2347 C C . LYS A 1 294 ? 17.112 -14.957 -19.251 1.00 79.62 294 LYS A C 1
ATOM 2349 O O . LYS A 1 294 ? 17.961 -14.297 -18.660 1.00 79.62 294 LYS A O 1
ATOM 2354 N N . ASN A 1 295 ? 16.759 -14.723 -20.519 1.00 85.38 295 ASN A N 1
ATOM 2355 C CA . ASN A 1 295 ? 17.566 -13.920 -21.444 1.00 85.38 295 ASN A CA 1
ATOM 2356 C C . ASN A 1 295 ? 16.803 -12.773 -22.132 1.00 85.38 295 ASN A C 1
ATOM 2358 O O . ASN A 1 295 ? 17.343 -12.169 -23.058 1.00 85.38 295 ASN A O 1
ATOM 2362 N N . ALA A 1 296 ? 15.586 -12.449 -21.681 1.00 89.38 296 ALA A N 1
ATOM 2363 C CA . ALA A 1 296 ? 14.755 -11.403 -22.282 1.00 89.38 296 ALA A CA 1
ATOM 2364 C C . ALA A 1 296 ? 14.498 -11.645 -23.783 1.00 89.38 296 ALA A C 1
ATOM 2366 O O . ALA A 1 296 ? 14.725 -10.755 -24.612 1.00 89.38 296 ALA A O 1
ATOM 2367 N N . ASP A 1 297 ? 14.087 -12.868 -24.131 1.00 92.56 297 ASP A N 1
ATOM 2368 C CA . ASP A 1 297 ? 13.870 -13.296 -25.524 1.00 92.56 297 ASP A CA 1
ATOM 2369 C C . ASP A 1 297 ? 12.449 -12.993 -26.035 1.00 92.56 297 ASP A C 1
ATOM 2371 O O . ASP A 1 297 ? 12.085 -13.328 -27.156 1.00 92.56 297 ASP A O 1
ATOM 2375 N N . ILE A 1 298 ? 11.658 -12.275 -25.229 1.00 96.38 298 ILE A N 1
ATOM 2376 C CA . ILE A 1 298 ? 10.280 -11.899 -25.542 1.00 96.38 298 ILE A CA 1
ATOM 2377 C C . ILE A 1 298 ? 10.171 -10.410 -25.887 1.00 96.38 298 ILE A C 1
ATOM 2379 O O . ILE A 1 298 ? 10.649 -9.539 -25.152 1.00 96.38 298 ILE A O 1
ATOM 2383 N N . LEU A 1 299 ? 9.438 -10.099 -26.962 1.00 97.44 299 LEU A N 1
ATOM 2384 C CA . LEU A 1 299 ? 9.000 -8.746 -27.312 1.00 97.44 299 LEU A CA 1
ATOM 2385 C C . LEU A 1 299 ? 7.518 -8.542 -26.989 1.00 97.44 299 LEU A C 1
ATOM 2387 O O . LEU A 1 299 ? 6.633 -9.152 -27.584 1.00 97.44 299 LEU A O 1
ATOM 2391 N N . ILE A 1 300 ? 7.219 -7.589 -26.117 1.00 98.31 300 ILE A N 1
ATOM 2392 C CA . ILE A 1 300 ? 5.864 -7.094 -25.876 1.00 98.31 300 ILE A CA 1
ATOM 2393 C C . ILE A 1 300 ? 5.599 -5.978 -26.887 1.00 98.31 300 ILE A C 1
ATOM 2395 O O . ILE A 1 300 ? 6.083 -4.859 -26.739 1.00 98.31 300 ILE A O 1
ATOM 2399 N N . LYS A 1 301 ? 4.845 -6.279 -27.945 1.00 97.81 301 LYS A N 1
ATOM 2400 C CA . LYS A 1 301 ? 4.575 -5.358 -29.061 1.00 97.81 301 LYS A CA 1
ATOM 2401 C C . LYS A 1 301 ? 3.587 -4.253 -28.718 1.00 97.81 301 LYS A C 1
ATOM 2403 O O . LYS A 1 301 ? 3.675 -3.165 -29.287 1.00 97.81 301 LYS A O 1
ATOM 2408 N N . SER A 1 302 ? 2.628 -4.537 -27.840 1.00 97.81 302 SER A N 1
ATOM 2409 C CA . SER A 1 302 ? 1.688 -3.524 -27.367 1.00 97.81 302 SER A CA 1
ATOM 2410 C C . SER A 1 302 ? 1.017 -3.907 -26.059 1.00 97.81 302 SER A C 1
ATOM 2412 O O . SER A 1 302 ? 0.716 -5.082 -25.829 1.00 97.81 302 SER A O 1
ATOM 2414 N N . VAL A 1 303 ? 0.673 -2.885 -25.281 1.00 98.19 303 VAL A N 1
ATOM 2415 C CA . VAL A 1 303 ? -0.201 -2.982 -24.108 1.00 98.19 303 VAL A CA 1
ATOM 2416 C C . VAL A 1 303 ? -1.383 -2.040 -24.320 1.00 98.19 303 VAL A C 1
ATOM 2418 O O . VAL A 1 303 ? -1.191 -0.850 -24.560 1.00 98.19 303 VAL A O 1
ATOM 2421 N N . GLU A 1 304 ? -2.603 -2.560 -24.247 1.00 98.25 304 GLU A N 1
ATOM 2422 C CA . GLU A 1 304 ? -3.837 -1.780 -24.362 1.00 98.25 304 GLU A CA 1
ATOM 2423 C C . GLU A 1 304 ? -4.688 -1.960 -23.110 1.00 98.25 304 GLU A C 1
ATOM 2425 O O . GLU A 1 304 ? -4.889 -3.078 -22.634 1.00 98.25 304 GLU A O 1
ATOM 2430 N N . ILE A 1 305 ? -5.188 -0.853 -22.572 1.00 97.19 305 ILE A N 1
ATOM 2431 C CA . ILE A 1 305 ? -5.974 -0.836 -21.345 1.00 97.19 305 ILE A CA 1
ATOM 2432 C C . ILE A 1 305 ? -7.131 0.148 -21.455 1.00 97.19 305 ILE A C 1
ATOM 2434 O O . ILE A 1 305 ? -6.991 1.235 -22.009 1.00 97.19 305 ILE A O 1
ATOM 2438 N N . ASN A 1 306 ? -8.284 -0.197 -20.888 1.00 96.00 306 ASN A N 1
ATOM 2439 C CA . ASN A 1 306 ? -9.455 0.687 -20.872 1.00 96.00 306 ASN A CA 1
ATOM 2440 C C . ASN A 1 306 ? -9.427 1.717 -19.723 1.00 96.00 306 ASN A C 1
ATOM 2442 O O . ASN A 1 306 ? -10.461 2.019 -19.121 1.00 96.00 306 ASN A O 1
ATOM 2446 N N . GLN A 1 307 ? -8.236 2.214 -19.384 1.00 94.31 307 GLN A N 1
ATOM 2447 C CA . GLN A 1 307 ? -8.011 3.232 -18.360 1.00 94.31 307 GLN A CA 1
ATOM 2448 C C . GLN A 1 307 ? -7.089 4.330 -18.918 1.00 94.31 307 GLN A C 1
ATOM 2450 O O . GLN A 1 307 ? -6.159 4.012 -19.657 1.00 94.31 307 GLN A O 1
ATOM 2455 N N . PRO A 1 308 ? -7.301 5.606 -18.549 1.00 92.19 308 PRO A N 1
ATOM 2456 C CA . PRO A 1 308 ? -6.552 6.733 -19.112 1.00 92.19 308 PRO A CA 1
ATOM 2457 C C . PRO A 1 308 ? -5.094 6.814 -18.651 1.00 92.19 308 PRO A C 1
ATOM 2459 O O . PRO A 1 308 ? -4.277 7.423 -19.336 1.00 92.19 308 PRO A O 1
ATOM 2462 N N . SER A 1 309 ? -4.778 6.264 -17.476 1.00 93.56 309 SER A N 1
ATOM 2463 C CA . SER A 1 309 ? -3.541 6.579 -16.760 1.00 93.56 309 SER A CA 1
ATOM 2464 C C . SER A 1 309 ? -2.770 5.317 -16.397 1.00 93.56 309 SER A C 1
ATOM 2466 O O . SER A 1 309 ? -3.295 4.414 -15.738 1.00 93.56 309 SER A O 1
ATOM 2468 N N . LEU A 1 310 ? -1.511 5.273 -16.820 1.00 95.88 310 LEU A N 1
ATOM 2469 C CA . LEU A 1 310 ? -0.611 4.139 -16.672 1.00 95.88 310 LEU A CA 1
ATOM 2470 C C . LEU A 1 310 ? 0.829 4.647 -16.647 1.00 95.88 310 LEU A C 1
ATOM 2472 O O . LEU A 1 310 ? 1.227 5.450 -17.489 1.00 95.88 310 LEU A O 1
ATOM 2476 N N . VAL A 1 311 ? 1.607 4.137 -15.699 1.00 97.44 311 VAL A N 1
ATOM 2477 C CA . VAL A 1 311 ? 3.042 4.403 -15.585 1.00 97.44 311 VAL A CA 1
ATOM 2478 C C . VAL A 1 311 ? 3.824 3.103 -15.448 1.00 97.44 311 VAL A C 1
ATOM 2480 O O . VAL A 1 311 ? 3.293 2.084 -15.016 1.00 97.44 311 VAL A O 1
ATOM 2483 N N . PHE A 1 312 ? 5.095 3.138 -15.813 1.00 98.25 312 PHE A N 1
ATOM 2484 C CA . PHE A 1 312 ? 6.046 2.042 -15.731 1.00 98.25 312 PHE A CA 1
ATOM 2485 C C . PHE A 1 312 ? 6.955 2.234 -14.522 1.00 98.25 312 PHE A C 1
ATOM 2487 O O . PHE A 1 312 ? 7.429 3.343 -14.256 1.00 98.25 312 PHE A O 1
ATOM 2494 N N . GLN A 1 313 ? 7.192 1.137 -13.810 1.00 97.12 313 GLN A N 1
ATOM 2495 C CA . GLN A 1 313 ? 8.279 1.015 -12.848 1.00 97.12 313 GLN A CA 1
ATOM 2496 C C . GLN A 1 313 ? 9.552 0.589 -13.576 1.00 97.12 313 GLN A C 1
ATOM 2498 O O . GLN A 1 313 ? 9.497 -0.056 -14.624 1.00 97.12 313 GLN A O 1
ATOM 2503 N N . THR A 1 314 ? 10.693 0.962 -13.013 1.00 95.06 314 THR A N 1
ATOM 2504 C CA . THR A 1 314 ? 12.007 0.633 -13.559 1.00 95.06 314 THR A CA 1
ATOM 2505 C C . THR A 1 314 ? 12.386 -0.824 -13.257 1.00 95.06 314 THR A C 1
ATOM 2507 O O . THR A 1 314 ? 11.929 -1.381 -12.253 1.00 95.06 314 THR A O 1
ATOM 2510 N N . PRO A 1 315 ? 13.212 -1.464 -14.105 1.00 96.62 315 PRO A N 1
ATOM 2511 C CA . PRO A 1 315 ? 13.746 -0.951 -15.370 1.00 96.62 315 PRO A CA 1
ATOM 2512 C C . PRO A 1 315 ? 12.709 -0.957 -16.513 1.00 96.62 315 PRO A C 1
ATOM 2514 O O . PRO A 1 315 ? 11.788 -1.771 -16.532 1.00 96.62 315 PRO A O 1
ATOM 2517 N N . LEU A 1 316 ? 12.889 -0.064 -17.489 1.00 97.06 316 LEU A N 1
ATOM 2518 C CA . LEU A 1 316 ? 12.131 -0.016 -18.743 1.00 97.06 316 LEU A CA 1
ATOM 2519 C C . LEU A 1 316 ? 13.073 -0.295 -19.918 1.00 97.06 316 LEU A C 1
ATOM 2521 O O . LEU A 1 316 ? 14.046 0.435 -20.100 1.00 97.06 316 LEU A O 1
ATOM 2525 N N . PHE A 1 317 ? 12.774 -1.309 -20.731 1.00 97.38 317 PHE A N 1
ATOM 2526 C CA . PHE A 1 317 ? 13.573 -1.663 -21.904 1.00 97.38 317 PHE A CA 1
ATOM 2527 C C . PHE A 1 317 ? 12.744 -1.529 -23.184 1.00 97.38 317 PHE A C 1
ATOM 2529 O O . PHE A 1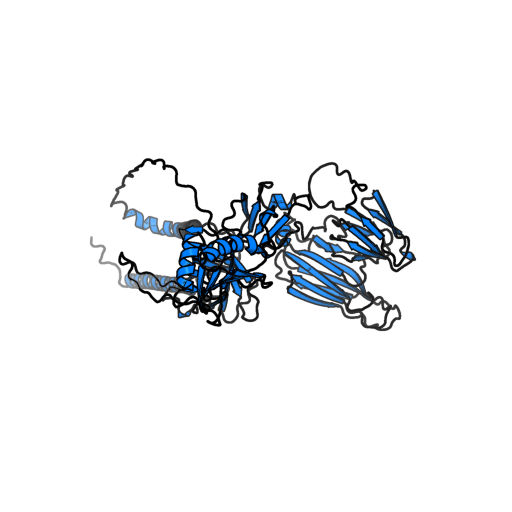 317 ? 11.971 -2.416 -23.546 1.00 97.38 317 PHE A O 1
ATOM 2536 N N . VAL A 1 318 ? 12.899 -0.393 -23.868 1.00 95.56 318 VAL A N 1
ATOM 2537 C CA . VAL A 1 318 ? 12.220 -0.114 -25.143 1.00 95.56 318 VAL A CA 1
ATOM 2538 C C . VAL A 1 318 ? 13.116 -0.559 -26.295 1.00 95.56 318 VAL A C 1
ATOM 2540 O O . VAL A 1 318 ? 14.242 -0.082 -26.404 1.00 95.56 318 VAL A O 1
ATOM 2543 N N . ASP A 1 319 ? 12.607 -1.420 -27.173 1.00 93.19 319 ASP A N 1
ATOM 2544 C CA . ASP A 1 319 ? 13.337 -2.016 -28.301 1.00 93.19 319 ASP A CA 1
ATOM 2545 C C . ASP A 1 319 ? 12.463 -2.014 -29.572 1.00 93.19 319 ASP A C 1
ATOM 2547 O O . ASP A 1 319 ? 11.964 -3.040 -30.032 1.00 93.19 319 ASP A O 1
ATOM 2551 N N . ASP A 1 320 ? 12.173 -0.820 -30.104 1.00 87.94 320 ASP A N 1
ATOM 2552 C CA . ASP A 1 320 ? 11.359 -0.639 -31.322 1.00 87.94 320 ASP A CA 1
ATOM 2553 C C . ASP A 1 320 ? 12.143 -0.048 -32.517 1.00 87.94 320 ASP A C 1
ATOM 2555 O O . ASP A 1 320 ? 11.568 0.132 -33.595 1.00 87.94 320 ASP A O 1
ATOM 2559 N N . GLY A 1 321 ? 13.427 0.292 -32.321 1.00 89.44 321 GLY A N 1
ATOM 2560 C CA . GLY A 1 321 ? 14.302 0.942 -33.307 1.00 89.44 321 GLY A CA 1
ATOM 2561 C C . GLY A 1 321 ? 13.865 2.340 -33.775 1.00 89.44 321 GLY A C 1
ATOM 2562 O O . GLY A 1 321 ? 14.380 2.841 -34.777 1.00 89.44 321 GLY A O 1
ATOM 2563 N N . LYS A 1 322 ? 12.888 2.968 -33.114 1.00 93.25 322 LYS A N 1
ATOM 2564 C CA . LYS A 1 322 ? 12.281 4.254 -33.491 1.00 93.25 322 LYS A CA 1
ATOM 2565 C C . LYS A 1 322 ? 12.454 5.286 -32.377 1.00 93.25 322 LYS A C 1
ATOM 2567 O O . LYS A 1 322 ? 12.601 4.924 -31.216 1.00 93.25 322 LYS A O 1
ATOM 2572 N N . PRO A 1 323 ? 12.337 6.589 -32.670 1.00 96.44 323 PRO A N 1
ATOM 2573 C CA . PRO A 1 323 ? 12.323 7.589 -31.615 1.00 96.44 323 PRO A CA 1
ATOM 2574 C C . PRO A 1 323 ? 11.195 7.354 -30.596 1.00 96.44 323 PRO A C 1
ATOM 2576 O O . PRO A 1 323 ? 10.046 7.060 -30.957 1.00 96.44 323 PRO A O 1
ATOM 2579 N N . THR A 1 324 ? 11.513 7.519 -29.317 1.00 97.00 324 THR A N 1
ATOM 2580 C CA . THR A 1 324 ? 10.559 7.467 -28.205 1.00 97.00 324 THR A CA 1
ATOM 2581 C C . THR A 1 324 ? 10.691 8.713 -27.348 1.00 97.00 324 THR A C 1
ATOM 2583 O O . THR A 1 324 ? 11.781 9.233 -27.122 1.00 97.00 324 THR A O 1
ATOM 2586 N N . THR A 1 325 ? 9.551 9.210 -26.878 1.00 97.69 325 THR A N 1
ATOM 2587 C CA . THR A 1 325 ? 9.491 10.213 -25.818 1.00 97.69 325 THR A CA 1
ATOM 2588 C C . THR A 1 325 ? 8.921 9.550 -24.574 1.00 97.69 325 THR A C 1
ATOM 2590 O O . THR A 1 325 ? 7.896 8.875 -24.660 1.00 97.69 325 THR A O 1
ATOM 2593 N N . LEU A 1 326 ? 9.581 9.750 -23.439 1.00 97.62 326 LEU A N 1
ATOM 2594 C CA . LEU A 1 326 ? 9.098 9.345 -22.126 1.00 97.62 326 LEU A CA 1
ATOM 2595 C C . LEU A 1 326 ? 8.903 10.576 -21.245 1.00 97.62 326 LEU A C 1
ATOM 2597 O O . LEU A 1 326 ? 9.604 11.575 -21.386 1.00 97.62 326 LEU A O 1
ATOM 2601 N N . TRP A 1 327 ? 7.964 10.479 -20.318 1.00 97.06 327 TRP A N 1
ATOM 2602 C CA . TRP A 1 327 ? 7.720 11.455 -19.267 1.00 97.06 327 TRP A CA 1
ATOM 2603 C C . TRP A 1 327 ? 8.015 10.816 -17.923 1.00 97.06 327 TRP A C 1
ATOM 2605 O O . TRP A 1 327 ? 7.580 9.690 -17.678 1.00 97.06 327 TRP A O 1
ATOM 2615 N N . THR A 1 328 ? 8.760 11.503 -17.064 1.00 94.88 328 THR A N 1
ATOM 2616 C CA . THR A 1 328 ? 9.199 10.934 -15.789 1.00 94.88 328 THR A CA 1
ATOM 2617 C C . THR A 1 328 ? 9.310 11.967 -14.684 1.00 94.88 328 THR A C 1
ATOM 2619 O O . THR A 1 328 ? 9.629 13.122 -14.935 1.00 94.88 328 THR A O 1
ATOM 2622 N N . ASN A 1 329 ? 9.052 11.549 -13.449 1.00 90.50 329 ASN A N 1
ATOM 2623 C CA . ASN A 1 329 ? 9.323 12.336 -12.247 1.00 90.50 329 ASN A CA 1
ATOM 2624 C C . ASN A 1 329 ? 10.599 11.891 -11.512 1.00 90.50 329 ASN A C 1
ATOM 2626 O O . ASN A 1 329 ? 10.792 12.262 -10.354 1.00 90.50 329 ASN A O 1
ATOM 2630 N N . SER A 1 330 ? 11.417 11.052 -12.152 1.00 90.44 330 SER A N 1
ATOM 2631 C CA . SER A 1 330 ? 12.685 10.566 -11.610 1.00 90.44 330 SER A CA 1
ATOM 2632 C C . SER A 1 330 ? 13.656 11.728 -11.410 1.00 90.44 330 SER A C 1
ATOM 2634 O O . SER A 1 330 ? 13.781 12.581 -12.288 1.00 90.44 330 SER A O 1
ATOM 2636 N N . LYS A 1 331 ? 14.346 11.752 -10.270 1.00 86.19 331 LYS A N 1
ATOM 2637 C CA . LYS A 1 331 ? 15.434 12.695 -9.966 1.00 86.19 331 LYS A CA 1
ATOM 2638 C C . LYS A 1 331 ? 16.786 12.163 -10.437 1.00 86.19 331 LYS A C 1
ATOM 2640 O O . LYS A 1 331 ? 17.697 12.933 -10.726 1.00 86.19 331 LYS A O 1
ATOM 2645 N N . GLU A 1 332 ? 16.900 10.847 -10.526 1.00 90.38 332 GLU A N 1
ATOM 2646 C CA . GLU A 1 332 ? 18.055 10.155 -11.081 1.00 90.38 332 GLU A CA 1
ATOM 2647 C C . GLU A 1 332 ? 17.583 9.269 -12.228 1.00 90.38 332 GLU A C 1
ATOM 2649 O O . GLU A 1 332 ? 16.595 8.547 -12.091 1.00 90.38 332 GLU A O 1
ATOM 2654 N N . ILE A 1 333 ? 18.248 9.344 -13.379 1.00 94.62 333 ILE A N 1
ATOM 2655 C CA . ILE A 1 333 ? 17.925 8.500 -14.534 1.00 94.62 333 ILE A CA 1
ATOM 2656 C C . ILE A 1 333 ? 19.212 7.852 -15.005 1.00 94.62 333 ILE A C 1
ATOM 2658 O O . ILE A 1 333 ? 20.126 8.561 -15.419 1.00 94.62 333 ILE A O 1
ATOM 2662 N N . THR A 1 334 ? 19.263 6.525 -15.001 1.00 96.56 334 THR A N 1
ATOM 2663 C CA . THR A 1 334 ? 20.405 5.759 -15.499 1.00 96.56 334 THR A CA 1
ATOM 2664 C C . THR A 1 334 ? 20.028 4.973 -16.745 1.00 96.56 334 THR A C 1
ATOM 2666 O O . THR A 1 334 ? 18.875 4.584 -16.947 1.00 96.56 334 THR A O 1
ATOM 2669 N N . MET A 1 335 ? 20.997 4.796 -17.638 1.00 96.25 335 MET A N 1
ATOM 2670 C CA . MET A 1 335 ? 20.812 4.132 -18.922 1.00 96.25 335 MET A CA 1
ATOM 2671 C C . MET A 1 335 ? 22.004 3.253 -19.247 1.00 96.25 335 MET A C 1
ATOM 2673 O O . MET A 1 335 ? 23.157 3.657 -19.083 1.00 96.25 335 MET A O 1
ATOM 2677 N N . ILE A 1 336 ? 21.714 2.075 -19.783 1.00 96.75 336 ILE A N 1
ATOM 2678 C CA . ILE A 1 336 ? 22.705 1.150 -20.321 1.00 96.75 336 ILE A CA 1
ATOM 2679 C C . ILE A 1 336 ? 22.175 0.547 -21.619 1.00 96.75 336 ILE A C 1
ATOM 2681 O O . ILE A 1 336 ? 20.975 0.341 -21.786 1.00 96.75 336 ILE A O 1
ATOM 2685 N N . THR A 1 337 ? 23.078 0.258 -22.548 1.00 95.81 337 THR A N 1
ATOM 2686 C CA . THR A 1 337 ? 22.779 -0.538 -23.740 1.00 95.81 337 THR A CA 1
ATOM 2687 C C . THR A 1 337 ? 23.751 -1.698 -23.843 1.00 95.81 337 THR A C 1
ATOM 2689 O O . THR A 1 337 ? 24.910 -1.570 -23.448 1.00 95.81 337 THR A O 1
ATOM 2692 N N . ALA A 1 338 ? 23.287 -2.828 -24.368 1.00 93.31 338 ALA A N 1
ATOM 2693 C CA . ALA A 1 338 ? 24.126 -3.988 -24.654 1.00 93.31 338 ALA A CA 1
ATOM 2694 C C . ALA A 1 338 ? 24.655 -3.994 -26.098 1.00 93.31 338 ALA A C 1
ATOM 2696 O O . ALA A 1 338 ? 25.480 -4.841 -26.433 1.00 93.31 338 ALA A O 1
ATOM 2697 N N . HIS A 1 339 ? 24.197 -3.072 -26.955 1.00 93.88 339 HIS A N 1
ATOM 2698 C CA . HIS A 1 339 ? 24.495 -3.103 -28.383 1.00 93.88 339 HIS A CA 1
ATOM 2699 C C . HIS A 1 339 ? 25.178 -1.814 -28.845 1.00 93.88 339 HIS A C 1
ATOM 2701 O O . HIS A 1 339 ? 24.677 -0.702 -28.673 1.00 93.88 339 HIS A O 1
ATOM 2707 N N . SER A 1 340 ? 26.316 -1.960 -29.521 1.00 94.38 340 SER A N 1
ATOM 2708 C CA . SER A 1 340 ? 27.083 -0.833 -30.067 1.00 94.38 340 SER A CA 1
ATOM 2709 C C . SER A 1 340 ? 26.320 -0.027 -31.129 1.00 94.38 340 SER A C 1
ATOM 2711 O O . SER A 1 340 ? 26.546 1.174 -31.276 1.00 94.38 340 SER A O 1
ATOM 2713 N N . SER A 1 341 ? 25.358 -0.640 -31.829 1.00 93.50 341 SER A N 1
ATOM 2714 C CA . SER A 1 341 ? 24.447 0.043 -32.765 1.00 93.50 341 SER A CA 1
ATOM 2715 C C . SER A 1 341 ? 23.570 1.109 -32.095 1.00 93.50 341 SER A C 1
ATOM 2717 O O . SER A 1 341 ? 23.128 2.062 -32.751 1.00 93.50 341 SER A O 1
ATOM 2719 N N . SER A 1 342 ? 23.363 0.969 -30.789 1.00 94.31 342 SER A N 1
ATOM 2720 C CA . SER A 1 342 ? 22.396 1.724 -29.988 1.00 94.31 342 SER A CA 1
ATOM 2721 C C . SER A 1 342 ? 23.047 2.854 -29.185 1.00 94.31 342 SER A C 1
ATOM 2723 O O . SER A 1 342 ? 22.372 3.589 -28.465 1.00 94.31 342 SER A O 1
ATOM 2725 N N . ILE A 1 343 ? 24.353 3.070 -29.396 1.00 95.56 343 ILE A N 1
ATOM 2726 C CA . ILE A 1 343 ? 25.087 4.277 -28.998 1.00 95.56 343 ILE A CA 1
ATOM 2727 C C . ILE A 1 343 ? 24.386 5.512 -29.576 1.00 95.56 343 ILE A C 1
ATOM 2729 O O . ILE A 1 343 ? 24.148 5.617 -30.790 1.00 95.56 343 ILE A O 1
ATOM 2733 N N . GLN A 1 344 ? 24.027 6.447 -28.699 1.00 97.44 344 GLN A N 1
ATOM 2734 C CA . GLN A 1 344 ? 23.208 7.611 -29.033 1.00 97.44 344 GLN A CA 1
ATOM 2735 C C . GLN A 1 344 ? 23.351 8.735 -28.002 1.00 97.44 344 GLN A C 1
ATOM 2737 O O . GLN A 1 344 ? 23.857 8.532 -26.900 1.00 97.44 344 GLN A O 1
ATOM 2742 N N . THR A 1 345 ? 22.859 9.919 -28.362 1.00 97.62 345 THR A N 1
ATOM 2743 C CA . THR A 1 345 ? 22.662 11.025 -27.422 1.00 97.62 345 THR A CA 1
ATOM 2744 C C . THR A 1 345 ? 21.191 11.091 -27.049 1.00 97.62 345 THR A C 1
ATOM 2746 O O . THR A 1 345 ? 20.342 11.271 -27.923 1.00 97.62 345 THR A O 1
ATOM 2749 N N . VAL A 1 346 ? 20.901 10.951 -25.761 1.00 96.88 346 VAL A N 1
ATOM 2750 C CA . VAL A 1 346 ? 19.558 11.101 -25.197 1.00 96.88 346 VAL A CA 1
ATOM 2751 C C . VAL A 1 346 ? 19.396 12.529 -24.695 1.00 96.88 346 VAL A C 1
ATOM 2753 O O . VAL A 1 346 ? 20.331 13.079 -24.112 1.00 96.88 346 VAL A O 1
ATOM 2756 N N . LYS A 1 347 ? 18.224 13.131 -24.918 1.00 96.12 347 LYS A N 1
ATOM 2757 C CA . LYS A 1 347 ? 17.947 14.503 -24.480 1.00 96.12 347 LYS A CA 1
ATOM 2758 C C . LYS A 1 347 ? 16.965 14.539 -23.325 1.00 96.12 347 LYS A C 1
ATOM 2760 O O . LYS A 1 347 ? 15.953 13.846 -23.360 1.00 96.12 347 LYS A O 1
ATOM 2765 N N . LEU A 1 348 ? 17.223 15.410 -22.359 1.00 93.88 348 LEU A N 1
ATOM 2766 C CA . LEU A 1 348 ? 16.312 15.723 -21.265 1.00 93.88 348 LEU A CA 1
ATOM 2767 C C . LEU A 1 348 ? 15.830 17.169 -21.393 1.00 93.88 348 LEU A C 1
ATOM 2769 O O . LEU A 1 348 ? 16.633 18.101 -21.502 1.00 93.88 348 LEU A O 1
ATOM 2773 N N . ASP A 1 349 ? 14.511 17.348 -21.425 1.00 90.94 349 ASP A N 1
ATOM 2774 C CA . ASP A 1 349 ? 13.806 18.631 -21.542 1.00 90.94 349 ASP A CA 1
ATOM 2775 C C . ASP A 1 349 ? 14.247 19.489 -22.743 1.00 90.94 349 ASP A C 1
ATOM 2777 O O . ASP A 1 349 ? 14.085 20.710 -22.751 1.00 90.94 349 ASP A O 1
ATOM 2781 N N . GLY A 1 350 ? 14.844 18.855 -23.760 1.00 89.69 350 GLY A N 1
ATOM 2782 C CA . GLY A 1 350 ? 15.463 19.524 -24.908 1.00 89.69 350 GLY A CA 1
ATOM 2783 C C . GLY A 1 350 ? 16.677 20.399 -24.562 1.00 89.69 350 GLY A C 1
ATOM 2784 O O . GLY A 1 350 ? 17.139 21.147 -25.422 1.00 89.69 350 GLY A O 1
ATOM 2785 N N . LYS A 1 351 ? 17.178 20.333 -23.321 1.00 87.81 351 LYS A N 1
ATOM 2786 C CA . LYS A 1 351 ? 18.240 21.204 -22.790 1.00 87.81 351 LYS A CA 1
ATOM 2787 C C . LYS A 1 351 ? 19.528 20.459 -22.475 1.00 87.81 351 LYS A C 1
ATOM 2789 O O . LYS A 1 351 ? 20.602 21.020 -22.670 1.00 87.81 351 LYS A O 1
ATOM 2794 N N . TYR A 1 352 ? 19.419 19.236 -21.965 1.00 88.38 352 TYR A N 1
ATOM 2795 C CA . TYR A 1 352 ? 20.565 18.462 -21.499 1.00 88.38 352 TYR A CA 1
ATOM 2796 C C . TYR A 1 352 ? 20.769 17.241 -22.381 1.00 88.38 352 TYR A C 1
ATOM 2798 O O . TYR A 1 352 ? 19.812 16.537 -22.693 1.00 88.38 352 TYR A O 1
ATOM 2806 N N . ASP A 1 353 ? 22.023 16.981 -22.731 1.00 93.69 353 ASP A N 1
ATOM 2807 C CA . ASP A 1 353 ? 22.426 15.854 -23.562 1.00 93.69 353 ASP A CA 1
ATOM 2808 C C . ASP A 1 353 ? 23.201 14.842 -22.708 1.00 93.69 353 ASP A C 1
ATOM 2810 O O . ASP A 1 353 ? 24.207 15.187 -22.087 1.00 93.69 353 ASP A O 1
ATOM 2814 N N . LEU A 1 354 ? 22.775 13.579 -22.728 1.00 94.75 354 LEU A N 1
ATOM 2815 C CA . LEU A 1 354 ? 23.528 12.447 -22.192 1.00 94.75 354 LEU A CA 1
ATOM 2816 C C . LEU A 1 354 ? 24.026 11.592 -23.350 1.00 94.75 354 LEU A C 1
ATOM 2818 O O . LEU A 1 354 ? 23.238 10.993 -24.084 1.00 94.75 354 LEU A O 1
ATOM 2822 N N . LYS A 1 355 ? 25.345 11.531 -23.523 1.00 96.25 355 LYS A N 1
ATOM 2823 C CA . LYS A 1 355 ? 25.966 10.699 -24.553 1.00 96.25 355 LYS A CA 1
ATOM 2824 C C . LYS A 1 355 ? 26.197 9.290 -24.010 1.00 96.25 355 LYS A C 1
ATOM 2826 O O . LYS A 1 355 ? 27.055 9.087 -23.155 1.00 96.25 355 LYS A O 1
ATOM 2831 N N . VAL A 1 356 ? 25.452 8.319 -24.529 1.00 95.50 356 VAL A N 1
ATOM 2832 C CA . VAL A 1 356 ? 25.657 6.888 -24.276 1.00 95.50 356 VAL A CA 1
ATOM 2833 C C . VAL A 1 356 ? 26.688 6.394 -25.283 1.00 95.50 356 VAL A C 1
ATOM 2835 O O . VAL A 1 356 ? 26.340 5.975 -26.382 1.00 95.50 356 VAL A O 1
ATOM 2838 N N . GLU A 1 357 ? 27.969 6.532 -24.946 1.00 94.94 357 GLU A N 1
ATOM 2839 C CA . GLU A 1 357 ? 29.090 6.367 -25.891 1.00 94.94 357 GLU A CA 1
ATOM 2840 C C . GLU A 1 357 ? 29.672 4.948 -25.934 1.00 94.94 357 GLU A C 1
ATOM 2842 O O . GLU A 1 357 ? 30.544 4.666 -26.755 1.00 94.94 357 GLU A O 1
ATOM 2847 N N . LYS A 1 358 ? 29.233 4.058 -25.037 1.00 95.31 358 LYS A N 1
ATOM 2848 C CA . LYS A 1 358 ? 29.787 2.708 -24.902 1.00 95.31 358 LYS A CA 1
ATOM 2849 C C . LYS A 1 358 ? 28.730 1.714 -24.427 1.00 95.31 358 LYS A C 1
ATOM 2851 O O . LYS A 1 358 ? 28.014 1.990 -23.471 1.00 95.31 358 LYS A O 1
ATOM 2856 N N . ASP A 1 359 ? 28.674 0.553 -25.058 1.00 94.50 359 ASP A N 1
ATOM 2857 C CA . ASP A 1 359 ? 27.878 -0.587 -24.615 1.00 94.50 359 ASP A CA 1
ATOM 2858 C C . ASP A 1 359 ? 28.421 -1.197 -23.307 1.00 94.50 359 ASP A C 1
ATOM 2860 O O . ASP A 1 359 ? 29.606 -1.100 -22.976 1.00 94.50 359 ASP A O 1
ATOM 2864 N N . GLY A 1 360 ? 27.528 -1.775 -22.503 1.00 93.44 360 GLY A N 1
ATOM 2865 C CA . GLY A 1 360 ? 27.847 -2.373 -21.204 1.00 93.44 360 GLY A CA 1
ATOM 2866 C C . GLY A 1 360 ? 28.260 -1.376 -20.112 1.00 93.44 360 GLY A C 1
ATOM 2867 O O . GLY A 1 360 ? 28.618 -1.798 -19.014 1.00 93.44 360 GLY A O 1
ATOM 2868 N N . LYS A 1 361 ? 28.230 -0.065 -20.388 1.00 95.50 361 LYS A N 1
ATOM 2869 C CA . LYS A 1 361 ? 28.514 0.996 -19.415 1.00 95.50 361 LYS A CA 1
ATOM 2870 C C . LYS A 1 361 ? 27.237 1.757 -19.071 1.00 95.50 361 LYS A C 1
ATOM 2872 O O . LYS A 1 361 ? 26.452 2.089 -19.954 1.00 95.50 361 LYS A O 1
ATOM 2877 N N . GLU A 1 362 ? 27.074 2.062 -17.790 1.00 95.62 362 GLU A N 1
ATOM 2878 C CA . GLU A 1 362 ? 25.994 2.907 -17.293 1.00 95.62 362 GLU A CA 1
ATOM 2879 C C . GLU A 1 362 ? 26.322 4.399 -17.459 1.00 95.62 362 GLU A C 1
ATOM 2881 O O . GLU A 1 362 ? 27.458 4.842 -17.245 1.00 95.62 362 GLU A O 1
ATOM 2886 N N . PHE A 1 363 ? 25.311 5.171 -17.845 1.00 94.81 363 PHE A N 1
ATOM 2887 C CA . PHE A 1 363 ? 25.346 6.624 -17.984 1.00 94.81 363 PHE A CA 1
ATOM 2888 C C . PHE A 1 363 ? 24.154 7.215 -17.237 1.00 94.81 363 PHE A C 1
ATOM 2890 O O . PHE A 1 363 ? 23.076 6.626 -17.272 1.00 94.81 363 PHE A O 1
ATOM 2897 N N . ALA A 1 364 ? 24.323 8.371 -16.593 1.00 93.44 364 ALA A N 1
ATOM 2898 C CA . ALA A 1 364 ? 23.297 8.930 -15.719 1.00 93.44 364 ALA A CA 1
ATOM 2899 C C . ALA A 1 364 ? 23.040 10.423 -15.956 1.00 93.44 364 ALA A C 1
ATOM 2901 O O . ALA A 1 364 ? 23.966 11.191 -16.223 1.00 93.44 364 ALA A O 1
ATOM 2902 N N . PHE A 1 365 ? 21.781 10.827 -15.793 1.00 87.94 365 PHE A N 1
ATOM 2903 C CA . PHE A 1 365 ? 21.400 12.190 -15.442 1.00 87.94 365 PHE A CA 1
ATOM 2904 C C . PHE A 1 365 ? 21.246 12.281 -13.919 1.00 87.94 365 PHE A C 1
ATOM 2906 O O . PHE A 1 365 ? 20.466 11.524 -13.341 1.00 87.94 365 PHE A O 1
ATOM 2913 N N . ASP A 1 366 ? 21.942 13.233 -13.293 1.00 78.94 366 ASP A N 1
ATOM 2914 C CA . ASP A 1 366 ? 21.728 13.612 -11.892 1.00 78.94 366 ASP A CA 1
ATOM 2915 C C . ASP A 1 366 ? 21.030 14.979 -11.832 1.00 78.94 366 ASP A C 1
ATOM 2917 O O . ASP A 1 366 ? 21.620 16.026 -12.128 1.00 78.94 366 ASP A O 1
ATOM 2921 N N . LEU A 1 367 ? 19.744 14.964 -11.478 1.00 75.50 367 LEU A N 1
ATOM 2922 C CA . LEU A 1 367 ? 18.906 16.162 -11.408 1.00 75.50 367 LEU A CA 1
ATOM 2923 C C . LEU A 1 367 ? 18.901 16.795 -10.012 1.00 75.50 367 LEU A C 1
ATOM 2925 O O . LEU A 1 367 ? 18.283 17.843 -9.826 1.00 75.50 367 LEU A O 1
ATOM 2929 N N . ASN A 1 368 ? 19.620 16.211 -9.047 1.00 65.94 368 ASN A N 1
ATOM 2930 C CA . ASN A 1 368 ? 19.782 16.774 -7.706 1.00 65.94 368 ASN A CA 1
ATOM 2931 C C . ASN A 1 368 ? 20.919 17.804 -7.629 1.00 65.94 368 ASN A C 1
ATOM 2933 O O . ASN A 1 368 ? 21.008 18.555 -6.655 1.00 65.94 368 ASN A O 1
ATOM 2937 N N . ASN A 1 369 ? 21.792 17.869 -8.640 1.00 57.12 369 ASN A N 1
ATOM 2938 C CA . ASN A 1 369 ? 22.915 18.798 -8.640 1.00 57.12 369 ASN A CA 1
ATOM 2939 C C . ASN A 1 369 ? 22.450 20.254 -8.902 1.00 57.12 369 ASN A C 1
ATOM 2941 O O . ASN A 1 369 ? 21.802 20.530 -9.913 1.00 57.12 369 ASN A O 1
ATOM 2945 N N . PRO A 1 370 ? 22.790 21.226 -8.033 1.00 45.44 370 PRO A N 1
ATOM 2946 C CA . PRO A 1 370 ? 22.438 22.632 -8.208 1.00 45.44 370 PRO A CA 1
ATOM 2947 C C . PRO A 1 370 ? 23.111 23.334 -9.395 1.00 45.44 370 PRO A C 1
ATOM 2949 O O . PRO A 1 370 ? 22.764 24.484 -9.624 1.00 45.44 370 PRO A O 1
ATOM 2952 N N . ASP A 1 371 ? 24.020 22.722 -10.157 1.00 49.72 371 ASP A N 1
ATOM 2953 C CA . ASP A 1 371 ? 24.454 23.268 -11.459 1.00 49.72 371 ASP A CA 1
ATOM 2954 C C . ASP A 1 371 ? 23.463 22.933 -12.593 1.00 49.72 371 ASP A C 1
ATOM 2956 O O . ASP A 1 371 ? 23.455 23.573 -13.646 1.00 49.72 371 ASP A O 1
ATOM 2960 N N . SER A 1 372 ? 22.529 22.016 -12.334 1.00 46.22 372 SER A N 1
ATOM 2961 C CA . SER A 1 372 ? 21.406 21.650 -13.198 1.00 46.22 372 SER A CA 1
ATOM 2962 C C . SER A 1 372 ? 20.216 22.612 -13.070 1.00 46.22 372 SER A C 1
ATOM 2964 O O . SER A 1 372 ? 19.116 22.211 -13.437 1.00 46.22 372 SER A O 1
ATOM 2966 N N . LYS A 1 373 ? 20.366 23.847 -12.534 1.00 42.16 373 LYS A N 1
ATOM 2967 C CA . LYS A 1 373 ? 19.221 24.729 -12.185 1.00 42.16 373 LYS A CA 1
ATOM 2968 C C . LYS A 1 373 ? 18.288 24.957 -13.369 1.00 42.16 373 LYS A C 1
ATOM 2970 O O . LYS A 1 373 ? 18.455 25.875 -14.173 1.00 42.16 373 LYS A O 1
ATOM 2975 N N . ILE A 1 374 ? 17.226 24.169 -13.400 1.00 43.97 374 ILE A N 1
ATOM 2976 C CA . ILE A 1 374 ? 16.033 24.447 -14.170 1.00 43.97 374 ILE A CA 1
ATOM 2977 C C . ILE A 1 374 ? 15.385 25.640 -13.471 1.00 43.97 374 ILE A C 1
ATOM 2979 O O . ILE A 1 374 ? 14.771 25.516 -12.415 1.00 43.97 374 ILE A O 1
ATOM 2983 N N . ALA A 1 375 ? 15.573 26.829 -14.042 1.00 34.66 375 ALA A N 1
ATOM 2984 C CA . ALA A 1 375 ? 14.768 27.990 -13.706 1.00 34.66 375 ALA A CA 1
ATOM 2985 C C . ALA A 1 375 ? 13.314 27.674 -14.086 1.00 34.66 375 ALA A C 1
ATOM 2987 O O . ALA A 1 375 ? 12.913 27.822 -15.240 1.00 34.66 375 ALA A O 1
ATOM 2988 N N . THR A 1 376 ? 12.530 27.180 -13.131 1.00 37.88 376 THR A N 1
ATOM 2989 C CA . THR A 1 376 ? 11.082 27.069 -13.276 1.00 37.88 376 THR A CA 1
ATOM 2990 C C . THR A 1 376 ? 10.482 28.442 -13.011 1.00 37.88 376 THR A C 1
ATOM 2992 O O . THR A 1 376 ? 10.244 28.840 -11.869 1.00 37.88 376 THR A O 1
ATOM 2995 N N . SER A 1 377 ? 10.264 29.202 -14.077 1.00 31.64 377 SER A N 1
ATOM 2996 C CA . SER A 1 377 ? 9.331 30.318 -14.057 1.00 31.64 377 SER A CA 1
ATOM 2997 C C . SER A 1 377 ? 7.915 29.760 -13.896 1.00 31.64 377 SER A C 1
ATOM 2999 O O . SER A 1 377 ? 7.436 29.027 -14.756 1.00 31.64 377 SER A O 1
ATOM 3001 N N . SER A 1 378 ? 7.218 30.251 -12.872 1.00 33.59 378 SER A N 1
ATOM 3002 C CA . SER A 1 378 ? 5.754 30.238 -12.712 1.00 33.59 378 SER A CA 1
ATOM 3003 C C . SER A 1 378 ? 5.121 28.949 -12.173 1.00 33.59 378 SER A C 1
ATOM 3005 O O . SER A 1 378 ? 4.903 27.990 -12.900 1.00 33.59 378 SER A O 1
ATOM 3007 N N . GLY A 1 379 ? 4.669 29.029 -10.919 1.00 31.48 379 GLY A N 1
ATOM 3008 C CA . GLY A 1 379 ? 3.596 28.193 -10.382 1.00 31.48 379 GLY A CA 1
ATOM 3009 C C . GLY A 1 379 ? 4.077 26.918 -9.704 1.00 31.48 379 GLY A C 1
ATOM 3010 O O . GLY A 1 379 ? 4.699 26.063 -10.315 1.00 31.48 379 GLY A O 1
ATOM 3011 N N . ALA A 1 380 ? 3.772 26.808 -8.417 1.00 36.69 380 ALA A N 1
ATOM 3012 C CA . ALA A 1 380 ? 3.964 25.608 -7.624 1.00 36.69 380 ALA A CA 1
ATOM 3013 C C . ALA A 1 380 ? 3.332 24.362 -8.284 1.00 36.69 380 ALA A C 1
ATOM 3015 O O . ALA A 1 380 ? 2.262 24.487 -8.882 1.00 36.69 380 ALA A O 1
ATOM 3016 N N . ASN A 1 381 ? 3.968 23.193 -8.090 1.00 38.34 381 ASN A N 1
ATOM 3017 C CA . ASN A 1 381 ? 3.386 21.845 -7.888 1.00 38.34 381 ASN A CA 1
ATOM 3018 C C . ASN A 1 381 ? 4.044 20.736 -8.725 1.00 38.34 381 ASN A C 1
ATOM 3020 O O . ASN A 1 381 ? 4.396 20.940 -9.881 1.00 38.34 381 ASN A O 1
ATOM 3024 N N . ALA A 1 382 ? 4.096 19.542 -8.121 1.00 41.31 382 ALA A N 1
ATOM 3025 C CA . ALA A 1 382 ? 4.679 18.287 -8.600 1.00 41.31 382 ALA A CA 1
ATOM 3026 C C . ALA A 1 382 ? 6.216 18.260 -8.646 1.00 41.31 382 ALA A C 1
ATOM 3028 O O . ALA A 1 382 ? 6.873 19.223 -9.029 1.00 41.31 382 ALA A O 1
ATOM 3029 N N . SER A 1 383 ? 6.798 17.114 -8.278 1.00 53.28 383 SER A N 1
ATOM 3030 C CA . SER A 1 383 ? 8.092 16.690 -8.826 1.00 53.28 383 SER A CA 1
ATOM 3031 C C . SER A 1 383 ? 8.104 17.058 -10.309 1.00 53.28 383 SER A C 1
ATOM 3033 O O . SER A 1 383 ? 7.213 16.595 -11.028 1.00 53.28 383 SER A O 1
ATOM 3035 N N . THR A 1 384 ? 9.006 17.944 -10.734 1.00 72.94 384 THR A N 1
ATOM 3036 C CA . THR A 1 384 ? 9.057 18.421 -12.119 1.00 72.94 384 THR A CA 1
ATOM 3037 C C . THR A 1 384 ? 9.005 17.224 -13.051 1.00 72.94 384 THR A C 1
ATOM 3039 O O . THR A 1 384 ? 9.823 16.314 -12.951 1.00 72.94 384 THR A O 1
ATOM 3042 N N . LEU A 1 385 ? 7.977 17.175 -13.896 1.00 87.50 385 LEU A N 1
ATOM 3043 C CA . LEU A 1 385 ? 7.853 16.105 -14.867 1.00 87.50 385 LEU A CA 1
ATOM 3044 C C . LEU A 1 385 ? 8.814 16.415 -16.014 1.00 87.50 385 LEU A C 1
ATOM 3046 O O . LEU A 1 385 ? 8.645 17.414 -16.710 1.00 87.50 385 LEU A O 1
ATOM 3050 N N . HIS A 1 386 ? 9.815 15.566 -16.186 1.00 92.25 386 HIS A N 1
ATOM 3051 C CA . HIS A 1 386 ? 10.838 15.693 -17.208 1.00 92.25 386 HIS A CA 1
ATOM 3052 C C . HIS A 1 386 ? 10.447 14.933 -18.471 1.00 92.25 386 HIS A C 1
ATOM 3054 O O . HIS A 1 386 ? 9.867 13.844 -18.413 1.00 92.25 386 HIS A O 1
ATOM 3060 N N . ARG A 1 387 ? 10.797 15.499 -19.624 1.00 95.62 387 ARG A N 1
ATOM 3061 C CA . ARG A 1 387 ? 10.603 14.914 -20.949 1.00 95.62 387 ARG A CA 1
ATOM 3062 C C . ARG A 1 387 ? 11.923 14.347 -21.453 1.00 95.62 387 ARG A C 1
ATOM 3064 O O . ARG A 1 387 ? 12.866 15.089 -21.715 1.00 95.62 387 ARG A O 1
ATOM 3071 N N . LEU A 1 388 ? 11.971 13.035 -21.637 1.00 96.56 388 LEU A N 1
ATOM 3072 C CA . LEU A 1 388 ? 13.134 12.311 -22.127 1.00 96.56 388 LEU A CA 1
ATOM 3073 C C . LEU A 1 388 ? 12.939 11.918 -23.596 1.00 96.56 388 LEU A C 1
ATOM 3075 O O . LEU A 1 388 ? 11.977 11.229 -23.928 1.00 96.56 388 LEU A O 1
ATOM 3079 N N . GLU A 1 389 ? 13.844 12.335 -24.476 1.00 97.75 389 GLU A N 1
ATOM 3080 C CA . GLU A 1 389 ? 13.815 12.023 -25.909 1.00 97.75 389 GLU A CA 1
ATOM 3081 C C . GLU A 1 389 ? 14.926 11.029 -26.263 1.00 97.75 389 GLU A C 1
ATOM 3083 O O . GLU A 1 389 ? 16.114 11.335 -26.139 1.00 97.75 389 GLU A O 1
ATOM 3088 N N . ILE A 1 390 ? 14.534 9.848 -26.742 1.00 97.56 390 ILE A N 1
ATOM 3089 C CA . ILE A 1 390 ? 15.424 8.728 -27.056 1.00 97.56 390 ILE A CA 1
ATOM 3090 C C . ILE A 1 390 ? 15.357 8.456 -28.565 1.00 97.56 390 ILE A C 1
ATOM 3092 O O . ILE A 1 390 ? 14.329 7.975 -29.042 1.00 97.56 390 ILE A O 1
ATOM 3096 N N . PRO A 1 391 ? 16.405 8.775 -29.349 1.00 96.94 391 PRO A N 1
ATOM 3097 C CA . PRO A 1 391 ? 16.332 8.689 -30.810 1.00 96.94 391 PRO A CA 1
ATOM 3098 C C . PRO A 1 391 ? 16.269 7.274 -31.402 1.00 96.94 391 PRO A C 1
ATOM 3100 O O . PRO A 1 391 ? 15.576 7.078 -32.398 1.00 96.94 391 PRO A O 1
ATOM 3103 N N . LYS A 1 392 ?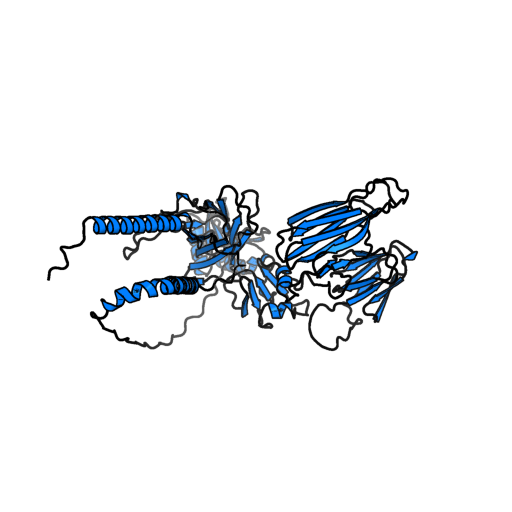 17.015 6.309 -30.846 1.00 95.75 392 LYS A N 1
ATOM 3104 C CA . LYS A 1 392 ? 17.186 4.961 -31.428 1.00 95.75 392 LYS A CA 1
ATOM 3105 C C . LYS A 1 392 ? 16.544 3.833 -30.613 1.00 95.75 392 LYS A C 1
ATOM 3107 O O . LYS A 1 392 ? 16.346 2.755 -31.161 1.00 95.75 392 LYS A O 1
ATOM 3112 N N . ASN A 1 393 ? 16.221 4.084 -29.342 1.00 96.00 393 ASN A N 1
ATOM 3113 C CA . ASN A 1 393 ? 15.853 3.070 -28.342 1.00 96.00 393 ASN A CA 1
ATOM 3114 C C . ASN A 1 393 ? 16.946 2.012 -28.150 1.00 96.00 393 ASN A C 1
ATOM 3116 O O . ASN A 1 393 ? 18.120 2.349 -28.297 1.00 96.00 393 ASN A O 1
ATOM 3120 N N . ASP A 1 394 ? 16.575 0.807 -27.717 1.00 96.00 394 ASP A N 1
ATOM 3121 C CA . ASP A 1 394 ? 17.482 -0.253 -27.277 1.00 96.00 394 ASP A CA 1
ATOM 3122 C C . ASP A 1 394 ? 18.378 0.188 -26.098 1.00 96.00 394 ASP A C 1
ATOM 3124 O O . ASP A 1 394 ? 19.602 0.017 -26.063 1.00 96.00 394 ASP A O 1
ATOM 3128 N N . LEU A 1 395 ? 17.718 0.820 -25.122 1.00 96.12 395 LEU A N 1
ATOM 3129 C CA . LEU A 1 395 ? 18.274 1.236 -23.838 1.00 96.12 395 LEU A CA 1
ATOM 3130 C C . LEU A 1 395 ? 17.454 0.600 -22.711 1.00 96.12 395 LEU A C 1
ATOM 3132 O O . LEU A 1 395 ? 16.222 0.640 -22.745 1.00 96.12 395 LEU A O 1
ATOM 3136 N N . ILE A 1 396 ? 18.137 0.090 -21.689 1.00 97.12 396 ILE A N 1
ATOM 3137 C CA . ILE A 1 396 ? 17.538 -0.229 -20.393 1.00 97.12 396 ILE A CA 1
ATOM 3138 C C . ILE A 1 396 ? 17.621 1.037 -19.547 1.00 97.12 396 ILE A C 1
ATOM 3140 O O . ILE A 1 396 ? 18.714 1.540 -19.283 1.00 97.12 396 ILE A O 1
ATOM 3144 N N . ILE A 1 397 ? 16.466 1.554 -19.145 1.00 97.50 397 ILE A N 1
ATOM 3145 C CA . ILE A 1 397 ? 16.317 2.824 -18.436 1.00 97.50 397 ILE A CA 1
ATOM 3146 C C . ILE A 1 397 ? 15.884 2.533 -17.003 1.00 97.50 397 ILE A C 1
ATOM 3148 O O . ILE A 1 397 ? 14.887 1.841 -16.782 1.00 97.50 397 ILE A O 1
ATOM 3152 N N . SER A 1 398 ? 16.611 3.084 -16.039 1.00 97.25 398 SER A N 1
ATOM 3153 C CA . SER A 1 398 ? 16.317 2.967 -14.610 1.00 97.25 398 SER A CA 1
ATOM 3154 C C . SER A 1 398 ? 16.301 4.338 -13.933 1.00 97.25 398 SER A C 1
ATOM 3156 O O . SER A 1 398 ? 16.712 5.338 -14.516 1.00 97.25 398 SER A O 1
ATOM 3158 N N . GLY A 1 399 ? 15.774 4.394 -12.712 1.00 93.75 399 GLY A N 1
ATOM 3159 C CA . GLY A 1 399 ? 15.555 5.633 -11.973 1.00 93.75 399 GLY A CA 1
ATOM 3160 C C . GLY A 1 399 ? 14.707 5.433 -10.717 1.00 93.75 399 GLY A C 1
ATOM 3161 O O . GLY A 1 399 ? 14.122 4.361 -10.524 1.00 93.75 399 GLY A O 1
ATOM 3162 N N . ASP A 1 400 ? 14.658 6.466 -9.876 1.00 89.25 400 ASP A N 1
ATOM 3163 C CA . ASP A 1 400 ? 13.935 6.521 -8.598 1.00 89.25 400 ASP A CA 1
ATOM 3164 C C . ASP A 1 400 ? 12.465 6.972 -8.724 1.00 89.25 400 ASP A C 1
ATOM 3166 O O . ASP A 1 400 ? 11.751 7.058 -7.720 1.00 89.25 400 ASP A O 1
ATOM 3170 N N . GLY A 1 401 ? 12.013 7.259 -9.949 1.00 91.38 401 GLY A N 1
ATOM 3171 C CA . GLY A 1 401 ? 10.637 7.623 -10.280 1.00 91.38 401 GLY A CA 1
ATOM 3172 C C . GLY A 1 401 ? 9.931 6.643 -11.222 1.00 91.38 401 GLY A C 1
ATOM 3173 O O . GLY A 1 401 ? 10.306 5.483 -11.385 1.00 91.38 401 GLY A O 1
ATOM 3174 N N . TYR A 1 402 ? 8.873 7.144 -11.855 1.00 95.12 402 TYR A N 1
ATOM 3175 C CA . TYR A 1 402 ? 8.021 6.404 -12.785 1.00 95.12 402 TYR A CA 1
ATOM 3176 C C . TYR A 1 402 ? 8.157 6.956 -14.205 1.00 95.12 402 TYR A C 1
ATOM 3178 O O . TYR A 1 402 ? 8.546 8.110 -14.390 1.00 95.12 402 TYR A O 1
ATOM 3186 N N . PHE A 1 403 ? 7.814 6.155 -15.214 1.00 97.44 403 PHE A N 1
ATOM 3187 C CA . PHE A 1 403 ? 7.914 6.536 -16.628 1.00 97.44 403 PHE A CA 1
ATOM 3188 C C . PHE A 1 403 ? 6.571 6.371 -17.346 1.00 97.44 403 PHE A C 1
ATOM 3190 O O . PHE A 1 403 ? 5.854 5.408 -17.105 1.00 97.44 403 PHE A O 1
ATOM 3197 N N . ALA A 1 404 ? 6.222 7.269 -18.261 1.00 97.56 404 ALA A N 1
ATOM 3198 C CA . ALA A 1 404 ? 5.046 7.142 -19.123 1.00 97.56 404 ALA A CA 1
ATOM 3199 C C . ALA A 1 404 ? 5.383 7.504 -20.571 1.00 97.56 404 ALA A C 1
ATOM 3201 O O . ALA A 1 404 ? 6.237 8.348 -20.822 1.00 97.56 404 ALA A O 1
ATOM 3202 N N . PHE A 1 405 ? 4.687 6.903 -21.536 1.00 97.06 405 PHE A N 1
ATOM 3203 C CA . PHE A 1 405 ? 4.872 7.214 -22.962 1.00 97.06 405 PHE A CA 1
ATOM 3204 C C . PHE A 1 405 ? 4.128 8.479 -23.415 1.00 97.06 405 PHE A C 1
ATOM 3206 O O . PHE A 1 405 ? 4.330 8.947 -24.534 1.00 97.06 405 PHE A O 1
ATOM 3213 N N . SER A 1 406 ? 3.272 9.049 -22.564 1.00 95.06 406 SER A N 1
ATOM 3214 C CA . SER A 1 406 ? 2.618 10.333 -22.809 1.00 95.06 406 SER A CA 1
ATOM 3215 C C . SER A 1 406 ? 2.483 11.121 -21.509 1.00 95.06 406 SER A C 1
ATOM 3217 O O . SER A 1 406 ? 2.483 10.541 -20.422 1.00 95.06 406 SER A O 1
ATOM 3219 N N . GLN A 1 407 ? 2.357 12.442 -21.617 1.00 93.62 407 GLN A N 1
ATOM 3220 C CA . GLN A 1 407 ? 2.201 13.301 -20.446 1.00 93.62 407 GLN A CA 1
ATOM 3221 C C . GLN A 1 407 ? 0.848 13.063 -19.766 1.00 93.62 407 GLN A C 1
ATOM 3223 O O . GLN A 1 407 ? 0.746 13.069 -18.546 1.00 93.62 407 GLN A O 1
ATOM 3228 N N . GLU A 1 408 ? -0.191 12.820 -20.563 1.00 91.38 408 GLU A N 1
ATOM 3229 C CA . GLU A 1 408 ? -1.580 12.671 -20.124 1.00 91.38 408 GLU A CA 1
ATOM 3230 C C . GLU A 1 408 ? -1.835 11.336 -19.417 1.00 91.38 408 GLU A C 1
ATOM 3232 O O . GLU A 1 408 ? -2.736 11.238 -18.584 1.00 91.38 408 GLU A O 1
ATOM 3237 N N . SER A 1 409 ? -1.056 10.302 -19.752 1.00 92.75 409 SER A N 1
ATOM 3238 C CA . SER A 1 409 ? -1.133 8.994 -19.091 1.00 92.75 409 SER A CA 1
ATOM 3239 C C . SER A 1 409 ? -0.361 8.954 -17.774 1.00 92.75 409 SER A C 1
ATOM 3241 O O . SER A 1 409 ? -0.626 8.081 -16.942 1.00 92.75 409 SER A O 1
ATOM 3243 N N . PHE A 1 410 ? 0.554 9.904 -17.560 1.00 92.94 410 PHE A N 1
ATOM 3244 C CA . PHE A 1 410 ? 1.365 9.962 -16.357 1.00 92.94 410 PHE A CA 1
ATOM 3245 C C . PHE A 1 410 ? 0.514 10.284 -15.123 1.00 92.94 410 PHE A C 1
ATOM 3247 O O . PHE A 1 410 ? -0.286 11.217 -15.106 1.00 92.94 410 PHE A O 1
ATOM 3254 N N . PHE A 1 411 ? 0.747 9.539 -14.048 1.00 90.00 411 PHE A N 1
ATOM 3255 C CA . PHE A 1 411 ? 0.298 9.883 -12.706 1.00 90.00 411 PHE A CA 1
ATOM 3256 C C . PHE A 1 411 ? 1.368 9.446 -11.707 1.00 90.00 411 PHE A C 1
ATOM 3258 O O . PHE A 1 411 ? 2.050 8.449 -11.932 1.00 90.00 411 PHE A O 1
ATOM 3265 N N . ASN A 1 412 ? 1.513 10.165 -10.594 1.00 87.38 412 ASN A N 1
ATOM 3266 C CA . ASN A 1 412 ? 2.394 9.717 -9.522 1.00 87.38 412 ASN A CA 1
ATOM 3267 C C . ASN A 1 412 ? 1.601 8.790 -8.576 1.00 87.38 412 ASN A C 1
ATOM 3269 O O . ASN A 1 412 ? 0.703 9.281 -7.893 1.00 87.38 412 ASN A O 1
ATOM 3273 N N . PRO A 1 413 ? 1.884 7.474 -8.519 1.00 87.62 413 PRO A N 1
ATOM 3274 C CA . PRO A 1 413 ? 1.196 6.538 -7.622 1.00 87.62 413 PRO A CA 1
ATOM 3275 C C . PRO A 1 413 ? 1.523 6.775 -6.137 1.00 87.62 413 PRO A C 1
ATOM 3277 O O . PRO A 1 413 ? 0.793 6.300 -5.264 1.00 87.62 413 PRO A O 1
ATOM 3280 N N . GLU A 1 414 ? 2.603 7.510 -5.858 1.00 83.94 414 GLU A N 1
ATOM 3281 C CA . GLU A 1 414 ? 3.116 7.819 -4.524 1.00 83.94 414 GLU A CA 1
ATOM 3282 C C . GLU A 1 414 ? 3.394 9.331 -4.414 1.00 83.94 414 GLU A C 1
ATOM 3284 O O . GLU A 1 414 ? 4.546 9.766 -4.328 1.00 83.94 414 GLU A O 1
ATOM 3289 N N . PRO A 1 415 ? 2.343 10.175 -4.430 1.00 78.31 415 PRO A N 1
ATOM 3290 C CA . PRO A 1 415 ? 2.492 11.632 -4.379 1.00 78.31 415 PRO A CA 1
ATOM 3291 C C . PRO A 1 415 ? 3.110 12.110 -3.061 1.00 78.31 415 PRO A C 1
ATOM 3293 O O . PRO A 1 415 ? 3.659 13.207 -2.990 1.00 78.31 415 PRO A O 1
ATOM 3296 N N . ILE A 1 416 ? 3.037 11.277 -2.020 1.00 81.38 416 ILE A N 1
ATOM 3297 C CA . ILE A 1 416 ? 3.587 11.545 -0.700 1.00 81.38 416 ILE A CA 1
ATOM 3298 C C . ILE A 1 416 ? 4.390 10.328 -0.246 1.00 81.38 416 ILE A C 1
ATOM 3300 O O . ILE A 1 416 ? 3.832 9.246 -0.053 1.00 81.38 416 ILE A O 1
ATOM 3304 N N . LYS A 1 417 ? 5.691 10.523 -0.009 1.00 82.12 417 LYS A N 1
ATOM 3305 C CA . LYS A 1 417 ? 6.535 9.536 0.672 1.00 82.12 417 LYS A CA 1
ATOM 3306 C C . LYS A 1 417 ? 6.230 9.598 2.168 1.00 82.12 417 LYS A C 1
ATOM 3308 O O . LYS A 1 417 ? 6.623 10.546 2.844 1.00 82.12 417 LYS A O 1
ATOM 3313 N N . ALA A 1 418 ? 5.495 8.611 2.672 1.00 88.06 418 ALA A N 1
ATOM 3314 C CA . ALA A 1 418 ? 5.143 8.517 4.083 1.00 88.06 418 ALA A CA 1
ATOM 3315 C C . ALA A 1 418 ? 5.860 7.342 4.757 1.00 88.06 418 ALA A C 1
ATOM 3317 O O . ALA A 1 418 ? 5.968 6.261 4.183 1.00 88.06 418 ALA A O 1
ATOM 3318 N N . VAL A 1 419 ? 6.311 7.542 5.994 1.00 90.69 419 VAL A N 1
ATOM 3319 C CA . VAL A 1 419 ? 6.787 6.456 6.864 1.00 90.69 419 VAL A CA 1
ATOM 3320 C C . VAL A 1 419 ? 5.623 5.895 7.676 1.00 90.69 419 VAL A C 1
ATOM 3322 O O . VAL A 1 419 ? 4.684 6.623 7.996 1.00 90.69 419 VAL A O 1
ATOM 3325 N N . ASP A 1 420 ? 5.647 4.613 8.026 1.00 91.25 420 ASP A N 1
ATOM 3326 C CA . ASP A 1 420 ? 4.649 4.066 8.951 1.00 91.25 420 ASP A CA 1
ATOM 3327 C C . ASP A 1 420 ? 4.848 4.690 10.343 1.00 91.25 420 ASP A C 1
ATOM 3329 O O . ASP A 1 420 ? 5.961 4.703 10.878 1.00 91.25 420 ASP A O 1
ATOM 3333 N N . LEU A 1 421 ? 3.772 5.212 10.936 1.00 93.31 421 LEU A N 1
ATOM 3334 C CA . LEU A 1 421 ? 3.776 5.803 12.271 1.00 93.31 421 LEU A CA 1
ATOM 3335 C C . LEU A 1 421 ? 4.300 4.824 13.333 1.00 93.31 421 LEU A C 1
ATOM 3337 O O . LEU A 1 421 ? 4.916 5.262 14.301 1.00 93.31 421 LEU A O 1
ATOM 3341 N N . SER A 1 422 ? 4.118 3.511 13.154 1.00 87.81 422 SER A N 1
ATOM 3342 C CA . SER A 1 422 ? 4.644 2.502 14.081 1.00 87.81 422 SER A CA 1
ATOM 3343 C C . SER A 1 422 ? 6.177 2.463 14.125 1.00 87.81 422 SER A C 1
ATOM 3345 O O . SER A 1 422 ? 6.743 1.950 15.087 1.00 87.81 422 SER A O 1
ATOM 3347 N N . GLN A 1 423 ? 6.847 2.967 13.083 1.00 89.50 423 GLN A N 1
ATOM 3348 C CA . GLN A 1 423 ? 8.309 3.033 12.966 1.00 89.50 423 GLN A CA 1
ATOM 3349 C C . GLN A 1 423 ? 8.872 4.378 13.446 1.00 89.50 423 GLN A C 1
ATOM 3351 O O . GLN A 1 423 ? 10.088 4.573 13.503 1.00 89.50 423 GLN A O 1
ATOM 3356 N N . VAL A 1 424 ? 8.002 5.327 13.798 1.00 90.44 424 VAL A N 1
ATOM 3357 C CA . VAL A 1 424 ? 8.406 6.644 14.285 1.00 90.44 424 VAL A CA 1
ATOM 3358 C C . VAL A 1 424 ? 8.760 6.547 15.767 1.00 90.44 424 VAL A C 1
ATOM 3360 O O . VAL A 1 424 ? 7.894 6.397 16.624 1.00 90.44 424 VAL A O 1
ATOM 3363 N N . SER A 1 425 ? 10.050 6.676 16.079 1.00 88.50 425 SER A N 1
ATOM 3364 C CA . SER A 1 425 ? 10.552 6.679 17.461 1.00 88.50 425 SER A CA 1
ATOM 3365 C C . SER A 1 425 ? 10.353 8.013 18.183 1.00 88.50 425 SER A C 1
ATOM 3367 O O . SER A 1 425 ? 10.195 8.041 19.400 1.00 88.50 425 SER A O 1
ATOM 3369 N N . ASP A 1 426 ? 10.350 9.118 17.438 1.00 91.75 426 ASP A N 1
ATOM 3370 C CA . ASP A 1 426 ? 10.165 10.465 17.965 1.00 91.75 426 ASP A CA 1
ATOM 3371 C C . ASP A 1 426 ? 9.161 11.224 17.103 1.00 91.75 426 ASP A C 1
ATOM 3373 O O . ASP A 1 426 ? 9.471 11.677 15.996 1.00 91.75 426 ASP A O 1
ATOM 3377 N N . ILE A 1 427 ? 7.949 11.381 17.637 1.00 92.94 427 ILE A N 1
ATOM 3378 C CA . ILE A 1 427 ? 6.879 12.121 16.971 1.00 92.94 427 ILE A CA 1
ATOM 3379 C C . ILE A 1 427 ? 7.294 13.564 16.694 1.00 92.94 427 ILE A C 1
ATOM 3381 O O . ILE A 1 427 ? 6.802 14.146 15.736 1.00 92.94 427 ILE A O 1
ATOM 3385 N N . ASN A 1 428 ? 8.252 14.132 17.447 1.00 92.19 428 ASN A N 1
ATOM 3386 C CA . ASN A 1 428 ? 8.763 15.488 17.248 1.00 92.19 428 ASN A CA 1
ATOM 3387 C C . ASN A 1 428 ? 9.583 15.658 15.958 1.00 92.19 428 ASN A C 1
ATOM 3389 O O . ASN A 1 428 ? 9.915 16.787 15.614 1.00 92.19 428 ASN A O 1
ATOM 3393 N N . LYS A 1 429 ? 9.843 14.586 15.206 1.00 92.56 429 LYS A N 1
ATOM 3394 C CA . LYS A 1 429 ? 10.487 14.650 13.886 1.00 92.56 429 LYS A CA 1
ATOM 3395 C C . LYS A 1 429 ? 9.502 14.594 12.716 1.00 92.56 429 LYS A C 1
ATOM 3397 O O . LYS A 1 429 ? 9.950 14.572 11.580 1.00 92.56 429 LYS A O 1
ATOM 3402 N N . ILE A 1 430 ? 8.199 14.506 12.983 1.00 95.44 430 ILE A N 1
ATOM 3403 C CA . ILE A 1 430 ? 7.149 14.364 11.966 1.00 95.44 430 ILE A CA 1
ATOM 3404 C C . ILE A 1 430 ? 6.388 15.676 11.786 1.00 95.44 430 ILE A C 1
ATOM 3406 O O . ILE A 1 430 ? 5.849 16.220 12.743 1.00 95.44 430 ILE A O 1
ATOM 3410 N N . ASP A 1 431 ? 6.268 16.183 10.572 1.00 95.19 431 ASP A N 1
ATOM 3411 C CA . ASP A 1 431 ? 5.532 17.428 10.319 1.00 95.19 431 ASP A CA 1
ATOM 3412 C C . ASP A 1 431 ? 4.035 17.175 10.133 1.00 95.19 431 ASP A C 1
ATOM 3414 O O . ASP A 1 431 ? 3.189 17.963 10.569 1.00 95.19 431 ASP A O 1
ATOM 3418 N N . PHE A 1 432 ? 3.720 16.032 9.522 1.00 95.62 432 PHE A N 1
ATOM 3419 C CA . PHE A 1 432 ? 2.389 15.682 9.054 1.00 95.62 432 PHE A CA 1
ATOM 3420 C C . PHE A 1 432 ? 2.049 14.235 9.393 1.00 95.62 432 PHE A C 1
ATOM 3422 O O . PHE A 1 432 ? 2.886 13.348 9.251 1.00 95.62 432 PHE A O 1
ATOM 3429 N N . ILE A 1 433 ? 0.805 13.972 9.788 1.00 96.38 433 ILE A N 1
ATOM 3430 C CA . ILE A 1 433 ? 0.307 12.606 9.984 1.00 96.38 433 ILE A CA 1
ATOM 3431 C C . ILE A 1 433 ? -0.973 12.436 9.184 1.00 96.38 433 ILE A C 1
ATOM 3433 O O . ILE A 1 433 ? -1.890 13.245 9.306 1.00 96.38 433 ILE A O 1
ATOM 3437 N N . ILE A 1 434 ? -1.058 11.361 8.410 1.00 95.25 434 ILE A N 1
ATOM 3438 C CA . ILE A 1 434 ? -2.266 10.970 7.687 1.00 95.25 434 ILE A CA 1
ATOM 3439 C C . ILE A 1 434 ? -2.707 9.616 8.229 1.00 95.25 434 ILE A C 1
ATOM 3441 O O . ILE A 1 434 ? -1.949 8.648 8.180 1.00 95.25 434 ILE A O 1
ATOM 3445 N N . ALA A 1 435 ? -3.926 9.520 8.754 1.00 95.50 435 ALA A N 1
ATOM 3446 C CA . ALA A 1 435 ? -4.399 8.255 9.299 1.00 95.50 435 ALA A CA 1
ATOM 3447 C C . ALA A 1 435 ? -5.860 7.969 8.996 1.00 95.50 435 ALA A C 1
ATOM 3449 O O . ALA A 1 435 ? -6.700 8.861 9.078 1.00 95.50 435 ALA A O 1
ATOM 3450 N N . ASN A 1 436 ? -6.192 6.697 8.774 1.00 93.88 436 ASN A N 1
ATOM 3451 C CA . ASN A 1 436 ? -7.577 6.237 8.884 1.00 93.88 436 ASN A CA 1
ATOM 3452 C C . ASN A 1 436 ? -7.891 5.970 10.360 1.00 93.88 436 ASN A C 1
ATOM 3454 O O . ASN A 1 436 ? -7.975 4.826 10.802 1.00 93.88 436 ASN A O 1
ATOM 3458 N N . TYR A 1 437 ? -7.987 7.053 11.131 1.00 94.62 437 TYR A N 1
ATOM 3459 C CA . TYR A 1 437 ? -8.144 7.022 12.579 1.00 94.62 437 TYR A CA 1
ATOM 3460 C C . TYR A 1 437 ? -9.050 8.155 13.048 1.00 94.62 437 TYR A C 1
ATOM 3462 O O . TYR A 1 437 ? -8.853 9.312 12.672 1.00 94.62 437 TYR A O 1
ATOM 3470 N N . GLN A 1 438 ? -10.009 7.832 13.912 1.00 90.31 438 GLN A N 1
ATOM 3471 C CA . GLN A 1 438 ? -10.845 8.811 14.596 1.00 90.31 438 GLN A CA 1
ATOM 3472 C C . GLN A 1 438 ? -10.428 8.887 16.063 1.00 90.31 438 GLN A C 1
ATOM 3474 O O . GLN A 1 438 ? -10.292 7.864 16.731 1.00 90.31 438 GLN A O 1
ATOM 3479 N N . THR A 1 439 ? -10.232 10.101 16.581 1.00 91.62 439 THR A N 1
ATOM 3480 C CA . THR A 1 439 ? -9.890 10.278 17.996 1.00 91.62 439 THR A CA 1
ATOM 3481 C C . THR A 1 439 ? -11.040 9.829 18.886 1.00 91.62 439 THR A C 1
ATOM 3483 O O . THR A 1 439 ? -12.194 10.194 18.648 1.00 91.62 439 THR A O 1
ATOM 3486 N N . VAL A 1 440 ? -10.718 9.077 19.935 1.00 94.06 440 VAL A N 1
ATOM 3487 C CA . VAL A 1 440 ? -11.715 8.563 20.879 1.00 94.06 440 VAL A CA 1
ATOM 3488 C C . VAL A 1 440 ? -12.337 9.688 21.702 1.00 94.06 440 VAL A C 1
ATOM 3490 O O . VAL A 1 440 ? -11.691 10.692 22.009 1.00 94.06 440 VAL A O 1
ATOM 3493 N N . LYS A 1 441 ? -13.587 9.500 22.128 1.00 93.50 441 LYS A N 1
ATOM 3494 C CA . LYS A 1 441 ? -14.208 10.381 23.126 1.00 93.50 441 LYS A CA 1
ATOM 3495 C C . LYS A 1 441 ? -13.802 9.918 24.518 1.00 93.50 441 LYS A C 1
ATOM 3497 O O . LYS A 1 441 ? -13.942 8.735 24.818 1.00 93.50 441 LYS A O 1
ATOM 3502 N N . LYS A 1 442 ? -13.327 10.838 25.356 1.00 94.06 442 LYS A N 1
ATOM 3503 C CA . LYS A 1 442 ? -12.981 10.566 26.754 1.00 94.06 442 LYS A CA 1
ATOM 3504 C C . LYS A 1 442 ? -14.072 11.108 27.681 1.00 94.06 442 LYS A C 1
ATOM 3506 O O . LYS A 1 442 ? -14.447 12.269 27.557 1.00 94.06 442 LYS A O 1
ATOM 3511 N N . ASP A 1 443 ? -14.549 10.272 28.594 1.00 93.75 443 ASP A N 1
ATOM 3512 C CA . ASP A 1 443 ? -15.533 10.587 29.633 1.00 93.75 443 ASP A CA 1
ATOM 3513 C C . ASP A 1 443 ? -15.022 10.036 30.975 1.00 93.75 443 ASP A C 1
ATOM 3515 O O . ASP A 1 443 ? -15.092 8.836 31.253 1.00 93.75 443 ASP A O 1
ATOM 3519 N N . GLY A 1 444 ? -14.388 10.903 31.769 1.00 93.94 444 GLY A N 1
ATOM 3520 C CA . GLY A 1 444 ? -13.633 10.490 32.954 1.00 93.94 444 GLY A CA 1
ATOM 3521 C C . GLY A 1 444 ? -12.467 9.561 32.594 1.00 93.94 444 GLY A C 1
ATOM 3522 O O . GLY A 1 444 ? -11.566 9.938 31.842 1.00 93.94 444 GLY A O 1
ATOM 3523 N N . GLU A 1 445 ? -12.474 8.344 33.139 1.00 93.50 445 GLU A N 1
ATOM 3524 C CA . GLU A 1 445 ? -11.499 7.289 32.810 1.00 93.50 445 GLU A CA 1
ATOM 3525 C C . GLU A 1 445 ? -11.869 6.487 31.556 1.00 93.50 445 GLU A C 1
ATOM 3527 O O . GLU A 1 445 ? -11.057 5.701 31.070 1.00 93.50 445 GLU A O 1
ATOM 3532 N N . TRP A 1 446 ? -13.090 6.652 31.045 1.00 95.38 446 TRP A N 1
ATOM 3533 C CA . TRP A 1 446 ? -13.608 5.849 29.949 1.00 95.38 446 TRP A CA 1
ATOM 3534 C C . TRP A 1 446 ? -13.309 6.480 28.600 1.00 95.38 446 TRP A C 1
ATOM 3536 O O . TRP A 1 446 ? -13.434 7.687 28.399 1.00 95.38 446 TRP A O 1
ATOM 3546 N N . TYR A 1 447 ? -12.994 5.624 27.644 1.00 96.38 447 TYR A N 1
ATOM 3547 C CA . TYR A 1 447 ? -12.823 5.939 26.242 1.00 96.38 447 TYR A CA 1
ATOM 3548 C C . TYR A 1 447 ? -13.937 5.278 25.440 1.00 96.38 447 TYR A C 1
ATOM 3550 O O . TYR A 1 447 ? -14.290 4.130 25.698 1.00 96.38 447 TYR A O 1
ATOM 3558 N N . THR A 1 448 ? -14.484 5.995 24.461 1.00 95.19 448 THR A N 1
ATOM 3559 C CA . THR A 1 448 ? -15.445 5.463 23.488 1.00 95.19 448 THR A CA 1
ATOM 3560 C C . THR A 1 448 ? -14.862 5.579 22.088 1.00 95.19 448 THR A C 1
ATOM 3562 O O . THR A 1 448 ? -14.557 6.684 21.628 1.00 95.19 448 THR A O 1
ATOM 3565 N N . ALA A 1 449 ? -14.721 4.435 21.425 1.00 94.62 449 ALA A N 1
ATOM 3566 C CA . ALA A 1 449 ? -14.167 4.287 20.087 1.00 94.62 449 ALA A CA 1
ATOM 3567 C C . ALA A 1 449 ? -15.184 3.639 19.141 1.00 94.62 449 ALA A C 1
ATOM 3569 O O . ALA A 1 449 ? -16.021 2.840 19.569 1.00 94.62 449 ALA A O 1
ATOM 3570 N N . GLN A 1 450 ? -15.081 3.958 17.851 1.00 92.19 450 GLN A N 1
ATOM 3571 C CA . GLN A 1 450 ? -15.916 3.390 16.800 1.00 92.19 450 GLN A CA 1
ATOM 3572 C C . GLN A 1 450 ? -15.060 2.986 15.595 1.00 92.19 450 GLN A C 1
ATOM 3574 O O . GLN A 1 450 ? -14.139 3.705 15.220 1.00 92.19 450 GLN A O 1
ATOM 3579 N N . ALA A 1 451 ? -15.392 1.856 14.972 1.00 91.75 451 ALA A N 1
ATOM 3580 C CA . ALA A 1 451 ? -14.838 1.426 13.691 1.00 91.75 451 ALA A CA 1
ATOM 3581 C C . ALA A 1 451 ? -15.961 1.017 12.730 1.00 91.75 451 ALA A C 1
ATOM 3583 O O . ALA A 1 451 ? -16.986 0.480 13.156 1.00 91.75 451 ALA A O 1
ATOM 3584 N N . TYR A 1 452 ? -15.754 1.252 11.435 1.00 91.94 452 TYR A N 1
ATOM 3585 C CA . TYR A 1 452 ? -16.665 0.854 10.363 1.00 91.94 452 TYR A CA 1
ATOM 3586 C C . TYR A 1 452 ? -15.927 0.026 9.315 1.00 91.94 452 TYR A C 1
ATOM 3588 O O . TYR A 1 452 ? -14.950 0.496 8.734 1.00 91.94 452 TYR A O 1
ATOM 3596 N N . PHE A 1 453 ? -16.437 -1.170 9.037 1.00 90.81 453 PHE A N 1
ATOM 3597 C CA . PHE A 1 453 ? -15.942 -2.050 7.989 1.00 90.81 453 PHE A CA 1
ATOM 3598 C C . PHE A 1 453 ? -16.918 -2.094 6.817 1.00 90.81 453 PHE A C 1
ATOM 3600 O O . PHE A 1 453 ? -18.107 -2.387 6.990 1.00 90.81 453 PHE A O 1
ATOM 3607 N N . ASP A 1 454 ? -16.379 -1.845 5.624 1.00 88.12 454 ASP A N 1
ATOM 3608 C CA . ASP A 1 454 ? -17.035 -2.150 4.356 1.00 88.12 454 ASP A CA 1
ATOM 3609 C C . ASP A 1 454 ? -16.948 -3.671 4.128 1.00 88.12 454 ASP A C 1
ATOM 3611 O O . ASP A 1 454 ? -15.840 -4.201 4.034 1.00 88.12 454 ASP A O 1
ATOM 3615 N N . PRO A 1 455 ? -18.078 -4.399 4.066 1.00 84.38 455 PRO A N 1
ATOM 3616 C CA . PRO A 1 455 ? -18.072 -5.846 3.885 1.00 84.38 455 PRO A CA 1
ATOM 3617 C C . PRO A 1 455 ? -17.660 -6.271 2.475 1.00 84.38 455 PRO A C 1
ATOM 3619 O O . PRO A 1 455 ? -17.477 -7.463 2.226 1.00 84.38 455 PRO A O 1
ATOM 3622 N N . PHE A 1 456 ? -17.524 -5.336 1.533 1.00 78.75 456 PHE A N 1
ATOM 3623 C CA . PHE A 1 456 ? -17.045 -5.659 0.202 1.00 78.75 456 PHE A CA 1
ATOM 3624 C C . PHE A 1 456 ? -15.630 -6.248 0.261 1.00 78.75 456 PHE A C 1
ATOM 3626 O O . PHE A 1 456 ? -14.682 -5.587 0.685 1.00 78.75 456 PHE A O 1
ATOM 3633 N N . GLY A 1 457 ? -15.477 -7.465 -0.263 1.00 75.50 457 GLY A N 1
ATOM 3634 C CA . GLY A 1 457 ? -14.215 -8.210 -0.244 1.00 75.50 457 GLY A CA 1
ATOM 3635 C C . GLY A 1 457 ? -14.018 -9.065 1.009 1.00 75.50 457 GLY A C 1
ATOM 3636 O O . GLY A 1 457 ? -12.953 -9.650 1.165 1.00 75.50 457 GLY A O 1
ATOM 3637 N N . ILE A 1 458 ? -15.019 -9.144 1.892 1.00 85.62 458 ILE A N 1
ATOM 3638 C CA . ILE A 1 458 ? -15.066 -10.120 2.982 1.00 85.62 458 ILE A CA 1
ATOM 3639 C C . ILE A 1 458 ? -15.901 -11.314 2.512 1.00 85.62 458 ILE A C 1
ATOM 3641 O O . ILE A 1 458 ? -17.121 -11.198 2.364 1.00 85.62 458 ILE A O 1
ATOM 3645 N N . THR A 1 459 ? -15.266 -12.466 2.294 1.00 88.38 459 THR A N 1
ATOM 3646 C CA . THR A 1 459 ? -15.979 -13.702 1.940 1.00 88.38 459 THR A CA 1
ATOM 3647 C C . THR A 1 459 ? -16.503 -14.345 3.215 1.00 88.38 459 THR A C 1
ATOM 3649 O O . THR A 1 459 ? -15.719 -14.763 4.059 1.00 88.38 459 THR A O 1
ATOM 3652 N N . ILE A 1 460 ? -17.824 -14.381 3.397 1.00 89.56 460 ILE A N 1
ATOM 3653 C CA . ILE A 1 460 ? -18.440 -14.837 4.651 1.00 89.56 460 ILE A CA 1
ATOM 3654 C C . ILE A 1 460 ? -18.837 -16.311 4.552 1.00 89.56 460 ILE A C 1
ATOM 3656 O O . ILE A 1 460 ? -19.888 -16.629 3.981 1.00 89.56 460 ILE A O 1
ATOM 3660 N N . ASP A 1 461 ? -18.061 -17.176 5.195 1.00 89.50 461 ASP A N 1
ATOM 3661 C CA . ASP A 1 461 ? -18.322 -18.610 5.317 1.00 89.50 461 ASP A CA 1
ATOM 3662 C C . ASP A 1 461 ? -19.306 -18.879 6.467 1.00 89.50 461 ASP A C 1
ATOM 3664 O O . ASP A 1 461 ? -19.306 -18.186 7.485 1.00 89.50 461 ASP A O 1
ATOM 3668 N N . ASP A 1 462 ? -20.207 -19.847 6.280 1.00 88.75 462 ASP A N 1
ATOM 3669 C CA . ASP A 1 462 ? -21.130 -20.366 7.310 1.00 88.75 462 ASP A CA 1
ATOM 3670 C C . ASP A 1 462 ? -21.979 -19.325 8.067 1.00 88.75 462 ASP A C 1
ATOM 3672 O O . ASP A 1 462 ? -22.463 -19.565 9.172 1.00 88.75 462 ASP A O 1
ATOM 3676 N N . ASP A 1 463 ? -22.184 -18.156 7.456 1.00 91.25 463 ASP A N 1
ATOM 3677 C CA . ASP A 1 463 ? -22.868 -17.007 8.061 1.00 91.25 463 ASP A CA 1
ATOM 3678 C C . ASP A 1 463 ? -22.170 -16.478 9.322 1.00 91.25 463 ASP A C 1
ATOM 3680 O O . ASP A 1 463 ? -22.820 -15.891 10.184 1.00 91.25 463 ASP A O 1
ATOM 3684 N N . ILE A 1 464 ? -20.852 -16.646 9.448 1.00 92.12 464 ILE A N 1
ATOM 3685 C CA . ILE A 1 464 ? -20.094 -16.213 10.622 1.00 92.12 464 ILE A CA 1
ATOM 3686 C C . ILE A 1 464 ? -19.137 -15.078 10.253 1.00 92.12 464 ILE A C 1
ATOM 3688 O O . ILE A 1 464 ? -18.338 -15.179 9.330 1.00 92.12 464 ILE A O 1
ATOM 3692 N N . LEU A 1 465 ? -19.186 -13.990 11.024 1.00 93.12 465 LEU A N 1
ATOM 3693 C CA . LEU A 1 465 ? -18.105 -13.009 11.065 1.00 93.12 465 LEU A CA 1
ATOM 3694 C C . LEU A 1 465 ? -17.193 -13.306 12.245 1.00 93.12 465 LEU A C 1
ATOM 3696 O O . LEU A 1 465 ? -17.655 -13.475 13.374 1.00 93.12 465 LEU A O 1
ATOM 3700 N N . TYR A 1 466 ? -15.894 -13.310 11.989 1.00 95.19 466 TYR A N 1
ATOM 3701 C CA . TYR A 1 466 ? -14.869 -13.488 13.003 1.00 95.19 466 TYR A CA 1
ATOM 3702 C C . TYR A 1 466 ? -14.242 -12.141 13.320 1.00 95.19 466 TYR A C 1
ATOM 3704 O O . TYR A 1 466 ? -13.896 -11.382 12.414 1.00 95.19 466 TYR A O 1
ATOM 3712 N N . PHE A 1 467 ? -14.034 -11.882 14.604 1.00 95.56 467 PHE A N 1
ATOM 3713 C CA . PHE A 1 467 ? -13.440 -10.653 15.103 1.00 95.56 467 PHE A CA 1
ATOM 3714 C C . PHE A 1 467 ? -12.201 -10.943 15.953 1.00 95.56 467 PHE A C 1
ATOM 3716 O O . PHE A 1 467 ? -12.152 -11.948 16.670 1.00 95.56 467 PHE A O 1
ATOM 3723 N N . SER A 1 468 ? -11.214 -10.052 15.870 1.00 96.75 468 SER A N 1
ATOM 3724 C CA . SER A 1 468 ? -10.011 -10.049 16.713 1.00 96.75 468 SER A CA 1
ATOM 3725 C C . SER A 1 468 ? -9.827 -8.662 17.317 1.00 96.75 468 SER A C 1
ATOM 3727 O O . SER A 1 468 ? -9.590 -7.704 16.587 1.00 96.75 468 SER A O 1
ATOM 3729 N N . LEU A 1 469 ? -9.979 -8.530 18.632 1.00 96.19 469 LEU A N 1
ATOM 3730 C CA . LEU A 1 469 ? -9.648 -7.318 19.372 1.00 96.19 469 LEU A CA 1
ATOM 3731 C C . LEU A 1 469 ? -8.218 -7.455 19.891 1.00 96.19 469 LEU A C 1
ATOM 3733 O O . LEU A 1 469 ? -7.926 -8.356 20.676 1.00 96.19 469 LEU A O 1
ATOM 3737 N N . GLU A 1 470 ? -7.336 -6.562 19.458 1.00 96.56 470 GLU A N 1
ATOM 3738 C CA . GLU A 1 470 ? -5.913 -6.641 19.765 1.00 96.56 470 GLU A CA 1
ATOM 3739 C C . GLU A 1 470 ? -5.422 -5.390 20.469 1.00 96.56 470 GLU A C 1
ATOM 3741 O O . GLU A 1 470 ? -5.742 -4.268 20.080 1.00 96.56 470 GLU A O 1
ATOM 3746 N N . SER A 1 471 ? -4.588 -5.617 21.476 1.00 95.88 471 SER A N 1
ATOM 3747 C CA . SER A 1 471 ? -3.810 -4.611 22.177 1.00 95.88 471 SER A CA 1
ATOM 3748 C C . SER A 1 471 ? -2.355 -5.080 22.235 1.00 95.88 471 SER A C 1
ATOM 3750 O O . SER A 1 471 ? -1.955 -5.744 23.203 1.00 95.88 471 SER A O 1
ATOM 3752 N N . PRO A 1 472 ? -1.552 -4.785 21.198 1.00 92.19 472 PRO A N 1
ATOM 3753 C CA . PRO A 1 472 ? -0.128 -5.088 21.202 1.00 92.19 472 PRO A CA 1
ATOM 3754 C C . PRO A 1 472 ? 0.552 -4.501 22.441 1.00 92.19 472 PRO A C 1
ATOM 3756 O O . PRO A 1 472 ? 0.166 -3.441 22.930 1.00 92.19 472 PRO A O 1
ATOM 3759 N N . GLU A 1 473 ? 1.555 -5.206 22.966 1.00 89.06 473 GLU A N 1
ATOM 3760 C CA . GLU A 1 473 ? 2.338 -4.764 24.130 1.00 89.06 473 GLU A CA 1
ATOM 3761 C C . GLU A 1 473 ? 1.515 -4.544 25.419 1.00 89.06 473 GLU A C 1
ATOM 3763 O O . GLU A 1 473 ? 2.029 -3.944 26.354 1.00 89.06 473 GLU A O 1
ATOM 3768 N N . LEU A 1 474 ? 0.275 -5.052 25.530 1.00 90.38 474 LEU A N 1
ATOM 3769 C CA . LEU A 1 474 ? -0.590 -4.834 26.706 1.00 90.38 474 LEU A CA 1
ATOM 3770 C C . LEU A 1 474 ? 0.126 -5.072 28.051 1.00 90.38 474 LEU A C 1
ATOM 3772 O O . LEU A 1 474 ? 0.011 -4.256 28.966 1.00 90.38 474 LEU A O 1
ATOM 3776 N N . ASN A 1 475 ? 0.920 -6.142 28.149 1.00 87.00 475 ASN A N 1
ATOM 3777 C CA . ASN A 1 475 ? 1.695 -6.483 29.350 1.00 87.00 475 ASN A CA 1
ATOM 3778 C C . ASN A 1 475 ? 2.685 -5.383 29.766 1.00 87.00 475 ASN A C 1
ATOM 3780 O O . ASN A 1 475 ? 2.924 -5.193 30.954 1.00 87.00 475 ASN A O 1
ATOM 3784 N N . SER A 1 476 ? 3.222 -4.629 28.806 1.00 83.00 476 SER A N 1
ATOM 3785 C CA . SER A 1 476 ? 4.149 -3.519 29.048 1.00 83.00 476 SER A CA 1
ATOM 3786 C C . SER A 1 476 ? 3.446 -2.242 29.525 1.00 83.00 476 SER A C 1
ATOM 3788 O O . SER A 1 476 ? 4.112 -1.334 30.017 1.00 83.00 476 SER A O 1
ATOM 3790 N N . TYR A 1 477 ? 2.116 -2.155 29.397 1.00 79.25 477 TYR A N 1
ATOM 3791 C CA . TYR A 1 477 ? 1.331 -0.945 29.677 1.00 79.25 477 TYR A CA 1
ATOM 3792 C C . TYR A 1 477 ? 0.337 -1.101 30.837 1.00 79.25 477 TYR A C 1
ATOM 3794 O O . TYR A 1 477 ? -0.555 -0.280 31.004 1.00 79.25 477 TYR A O 1
ATOM 3802 N N . GLY A 1 478 ? 0.527 -2.096 31.703 1.00 77.44 478 GLY A N 1
ATOM 3803 C CA . GLY A 1 478 ? -0.326 -2.338 32.876 1.00 77.44 478 GLY A CA 1
ATOM 3804 C C . GLY A 1 478 ? -1.120 -3.638 32.796 1.00 77.44 478 GLY A C 1
ATOM 3805 O O . GLY A 1 478 ? -1.752 -4.018 33.775 1.00 77.44 478 GLY A O 1
ATOM 3806 N N . GLY A 1 479 ? -1.056 -4.343 31.661 1.00 84.12 479 GLY A N 1
ATOM 3807 C CA . GLY A 1 479 ? -1.544 -5.716 31.530 1.00 84.12 479 GLY A CA 1
ATOM 3808 C C . GLY A 1 479 ? -3.062 -5.868 31.552 1.00 84.12 479 GLY A C 1
ATOM 3809 O O . GLY A 1 479 ? -3.543 -6.995 31.633 1.00 84.12 479 GLY A O 1
ATOM 3810 N N . GLU A 1 480 ? -3.823 -4.769 31.509 1.00 91.81 480 GLU A N 1
ATOM 3811 C CA . GLU A 1 480 ? -5.273 -4.816 31.678 1.00 91.81 480 GLU A CA 1
ATOM 3812 C C . GLU A 1 480 ? -6.026 -3.729 30.893 1.00 91.81 480 GLU A C 1
ATOM 3814 O O . GLU A 1 480 ? -5.708 -2.540 30.968 1.00 91.81 480 GLU A O 1
ATOM 3819 N N . ILE A 1 481 ? -7.081 -4.150 30.187 1.00 92.94 481 ILE A N 1
ATOM 3820 C CA . ILE A 1 481 ? -8.126 -3.284 29.628 1.00 92.94 481 ILE A CA 1
ATOM 3821 C C . ILE A 1 481 ? -9.474 -3.725 30.197 1.00 92.94 481 ILE A C 1
ATOM 3823 O O . ILE A 1 481 ? -9.871 -4.878 30.043 1.00 92.94 481 ILE A O 1
ATOM 3827 N N . VAL A 1 482 ? -10.207 -2.793 30.801 1.00 93.25 482 VAL A N 1
ATOM 3828 C CA . VAL A 1 482 ? -11.577 -3.014 31.272 1.00 93.25 482 VAL A CA 1
ATOM 3829 C C . VAL A 1 482 ? -12.548 -2.538 30.199 1.00 93.25 482 VAL A C 1
ATOM 3831 O O . VAL A 1 482 ? -12.511 -1.380 29.789 1.00 93.25 482 VAL A O 1
ATOM 3834 N N . ILE A 1 483 ? -13.436 -3.416 29.753 1.00 91.69 483 ILE A N 1
ATOM 3835 C CA . ILE A 1 483 ? -14.481 -3.152 28.767 1.00 91.69 483 ILE A CA 1
ATOM 3836 C C . ILE A 1 483 ? -15.822 -3.019 29.484 1.00 91.69 483 ILE A C 1
ATOM 3838 O O . ILE A 1 483 ? -16.300 -3.957 30.125 1.00 91.69 483 ILE A O 1
ATOM 3842 N N . ASP A 1 484 ? -16.447 -1.856 29.315 1.00 89.75 484 ASP A N 1
ATOM 3843 C CA . ASP A 1 484 ? -17.825 -1.602 29.742 1.00 89.75 484 ASP A CA 1
ATOM 3844 C C . ASP A 1 484 ? -18.814 -2.131 28.702 1.00 89.75 484 ASP A C 1
ATOM 3846 O O . ASP A 1 484 ? -19.764 -2.838 29.029 1.00 89.75 484 ASP A O 1
ATOM 3850 N N . SER A 1 485 ? -18.564 -1.841 27.421 1.00 86.69 485 SER A N 1
ATOM 3851 C CA . SER A 1 485 ? -19.430 -2.298 26.336 1.00 86.69 485 SER A CA 1
ATOM 3852 C C . SER A 1 485 ? -18.668 -2.539 25.041 1.00 86.69 485 SER A C 1
ATOM 3854 O O . SER A 1 485 ? -17.862 -1.707 24.628 1.00 86.69 485 SER A O 1
ATOM 3856 N N . LEU A 1 486 ? -19.015 -3.626 24.356 1.00 87.25 486 LEU A N 1
ATOM 3857 C CA . LEU A 1 486 ? -18.654 -3.890 22.969 1.00 87.25 486 LEU A CA 1
ATOM 3858 C C . LEU A 1 486 ? -19.949 -4.162 22.191 1.00 87.25 486 LEU A C 1
ATOM 3860 O O . LEU A 1 486 ? -20.681 -5.109 22.494 1.00 87.25 486 LEU A O 1
ATOM 3864 N N . GLU A 1 487 ? -20.262 -3.293 21.232 1.00 87.56 487 GLU A N 1
ATOM 3865 C CA . GLU A 1 487 ? -21.448 -3.388 20.380 1.00 87.56 487 GLU A CA 1
ATOM 3866 C C . GLU A 1 487 ? -21.029 -3.581 18.927 1.00 87.56 487 GLU A C 1
ATOM 3868 O O . GLU A 1 487 ? -20.320 -2.747 18.368 1.00 87.56 487 GLU A O 1
ATOM 3873 N N . VAL A 1 488 ? -21.523 -4.646 18.300 1.00 86.12 488 VAL A N 1
ATOM 3874 C CA . VAL A 1 488 ? -21.399 -4.861 16.858 1.00 86.12 488 VAL A CA 1
ATOM 3875 C C . VAL A 1 488 ? -22.756 -4.627 16.215 1.00 86.12 488 VAL A C 1
ATOM 3877 O O . VAL A 1 488 ? -23.747 -5.257 16.574 1.00 86.12 488 VAL A O 1
ATOM 3880 N N . THR A 1 489 ? -22.813 -3.714 15.255 1.00 86.69 489 THR A N 1
ATOM 3881 C CA . THR A 1 489 ? -24.010 -3.438 14.463 1.00 86.69 489 THR A CA 1
ATOM 3882 C C . THR A 1 489 ? -23.783 -3.891 13.031 1.00 86.69 489 THR A C 1
ATOM 3884 O O . THR A 1 489 ? -22.800 -3.496 12.413 1.00 86.69 489 THR A O 1
ATOM 3887 N N . VAL A 1 490 ? -24.701 -4.685 12.486 1.00 87.44 490 VAL A N 1
ATOM 3888 C CA . VAL A 1 490 ? -24.664 -5.128 11.087 1.00 87.44 490 VAL A CA 1
ATOM 3889 C C . VAL A 1 490 ? -25.881 -4.571 10.357 1.00 87.44 490 VAL A C 1
ATOM 3891 O O . VAL A 1 490 ? -27.013 -4.729 10.825 1.00 87.44 490 VAL A O 1
ATOM 3894 N N . LYS A 1 491 ? -25.658 -3.913 9.215 1.00 83.94 491 LYS A N 1
ATOM 3895 C CA . LYS A 1 491 ? -26.729 -3.375 8.363 1.00 83.94 491 LYS A CA 1
ATOM 3896 C C . LYS A 1 491 ? -26.985 -4.304 7.182 1.00 83.94 491 LYS A C 1
ATOM 3898 O O . LYS A 1 491 ? -26.052 -4.726 6.505 1.00 83.94 491 LYS A O 1
ATOM 3903 N N . LYS A 1 492 ? -28.257 -4.602 6.930 1.00 78.12 492 LYS A N 1
ATOM 3904 C CA . LYS A 1 492 ? -28.754 -5.381 5.792 1.00 78.12 492 LYS A CA 1
ATOM 3905 C C . LYS A 1 492 ? -29.304 -4.437 4.712 1.00 78.12 492 LYS A C 1
ATOM 3907 O O . LYS A 1 492 ? -30.057 -3.525 5.079 1.00 78.12 492 LYS A O 1
ATOM 3912 N N . PRO A 1 493 ? -29.027 -4.688 3.419 1.00 69.25 493 PRO A N 1
ATOM 3913 C CA . PRO A 1 493 ? -29.619 -3.922 2.333 1.00 69.25 493 PRO A CA 1
ATOM 3914 C C . PRO A 1 493 ? -31.132 -4.093 2.264 1.00 69.25 493 PRO A C 1
ATOM 3916 O O . PRO A 1 493 ? -31.674 -5.171 2.525 1.00 69.25 493 PRO A O 1
ATOM 3919 N N . GLY A 1 494 ? -31.823 -3.011 1.907 1.00 65.06 494 GLY A N 1
ATOM 3920 C CA . GLY A 1 494 ? -33.238 -3.067 1.553 1.00 65.06 494 GLY A CA 1
ATOM 3921 C C . GLY A 1 494 ? -33.431 -3.662 0.165 1.00 65.06 494 GLY A C 1
ATOM 3922 O O . GLY A 1 494 ? -32.614 -3.451 -0.724 1.00 65.06 494 GLY A O 1
ATOM 3923 N N . TRP A 1 495 ? -34.536 -4.376 -0.049 1.00 57.53 495 TRP A N 1
ATOM 3924 C CA . TRP A 1 495 ? -34.878 -4.950 -1.357 1.00 57.53 495 TRP A CA 1
ATOM 3925 C C . TRP A 1 495 ? -35.081 -3.903 -2.452 1.00 57.53 495 TRP A C 1
ATOM 3927 O O . TRP A 1 495 ? -34.908 -4.204 -3.628 1.00 57.53 495 TRP A O 1
ATOM 3937 N N . PHE A 1 496 ? -35.438 -2.678 -2.068 1.00 57.62 496 PHE A N 1
ATOM 3938 C CA . PHE A 1 496 ? -35.609 -1.558 -2.994 1.00 57.62 496 PHE A CA 1
ATOM 3939 C C . PHE A 1 496 ? -34.407 -0.605 -3.018 1.00 57.62 496 PHE A C 1
ATOM 3941 O O . PHE A 1 496 ? -34.414 0.373 -3.765 1.00 57.62 496 PHE A O 1
ATOM 3948 N N . SER A 1 497 ? -33.377 -0.873 -2.214 1.00 46.69 497 SER A N 1
ATOM 3949 C CA . SER A 1 497 ? -32.166 -0.063 -2.177 1.00 46.69 497 SER A CA 1
ATOM 3950 C C . SER A 1 497 ? -31.255 -0.498 -3.321 1.00 46.69 497 SER A C 1
ATOM 3952 O O . SER A 1 497 ? -30.705 -1.597 -3.296 1.00 46.69 497 SER A O 1
ATOM 3954 N N . LYS A 1 498 ? -31.057 0.359 -4.331 1.00 43.03 498 LYS A N 1
ATOM 3955 C CA . LYS A 1 498 ? -29.852 0.224 -5.162 1.00 43.03 498 LYS A CA 1
ATOM 3956 C C . LYS A 1 498 ? -28.647 0.419 -4.232 1.00 43.03 498 LYS A C 1
ATOM 3958 O O . LYS A 1 498 ? -28.725 1.318 -3.393 1.00 43.03 498 LYS A O 1
ATOM 3963 N N . PRO A 1 499 ? -27.573 -0.381 -4.341 1.00 40.31 499 PRO A N 1
ATOM 3964 C CA . PRO A 1 499 ? -26.366 -0.150 -3.559 1.00 40.31 499 PRO A CA 1
ATOM 3965 C C . PRO A 1 499 ? -25.836 1.253 -3.886 1.00 40.31 499 PRO A C 1
ATOM 3967 O O . PRO A 1 499 ? -25.283 1.485 -4.959 1.00 40.31 499 PRO A O 1
ATOM 3970 N N . GLU A 1 500 ? -26.082 2.217 -2.998 1.00 36.81 500 GLU A N 1
ATOM 3971 C CA . GLU A 1 500 ? -25.417 3.516 -3.038 1.00 36.81 500 GLU A CA 1
ATOM 3972 C C . GLU A 1 500 ? -24.050 3.346 -2.361 1.00 36.81 500 GLU A C 1
ATOM 3974 O O . GLU A 1 500 ? -23.980 2.734 -1.291 1.00 36.81 500 GLU A O 1
ATOM 3979 N N . PRO A 1 501 ? -22.959 3.878 -2.941 1.00 34.25 501 PRO A N 1
ATOM 3980 C CA . PRO A 1 501 ? -21.684 3.943 -2.240 1.00 34.25 501 PRO A CA 1
ATOM 3981 C C . PRO A 1 501 ? -21.892 4.675 -0.911 1.00 34.25 501 PRO A C 1
ATOM 3983 O O . PRO A 1 501 ? -22.610 5.676 -0.860 1.00 34.25 501 PRO A O 1
ATOM 3986 N N . ALA A 1 502 ? -21.311 4.131 0.161 1.00 36.03 502 ALA A N 1
ATOM 3987 C CA . ALA A 1 502 ? -21.516 4.587 1.530 1.00 36.03 502 ALA A CA 1
ATOM 3988 C C . ALA A 1 502 ? -21.311 6.107 1.646 1.00 36.03 502 ALA A C 1
ATOM 3990 O O . ALA A 1 502 ? -20.182 6.594 1.658 1.00 36.03 502 ALA A O 1
ATOM 3991 N N . LYS A 1 503 ? -22.412 6.862 1.719 1.00 34.44 503 LYS A N 1
ATOM 3992 C CA . LYS A 1 503 ? -22.378 8.275 2.094 1.00 34.44 503 LYS A CA 1
ATOM 3993 C C . LYS A 1 503 ? -22.135 8.372 3.594 1.00 34.44 503 LYS A C 1
ATOM 3995 O O . LYS A 1 503 ? -22.643 7.558 4.368 1.00 34.44 503 LYS A O 1
ATOM 4000 N N . GLU A 1 504 ? -21.326 9.359 3.951 1.00 44.34 504 GLU A N 1
ATOM 4001 C CA . GLU A 1 504 ? -20.801 9.620 5.286 1.00 44.34 504 GLU A CA 1
ATOM 4002 C C . GLU A 1 504 ? -21.868 9.510 6.381 1.00 44.34 504 GLU A C 1
ATOM 4004 O O . GLU A 1 504 ? -23.022 9.922 6.223 1.00 44.34 504 GLU A O 1
ATOM 4009 N N . SER A 1 505 ? -21.470 8.938 7.517 1.00 36.91 505 SER A N 1
ATOM 4010 C CA . SER A 1 505 ? -22.304 8.846 8.707 1.00 36.91 505 SER A CA 1
ATOM 4011 C C . SER A 1 505 ? -22.512 10.238 9.300 1.00 36.91 505 SER A C 1
ATOM 4013 O O . SER A 1 505 ? -21.733 10.697 10.134 1.00 36.91 505 SER A O 1
ATOM 4015 N N . VAL A 1 506 ? -23.591 10.897 8.891 1.00 36.53 506 VAL A N 1
ATOM 4016 C CA . VAL A 1 506 ? -24.238 11.915 9.721 1.00 36.53 506 VAL A CA 1
ATOM 4017 C C . VAL A 1 506 ? -24.686 11.230 11.017 1.00 36.53 506 VAL A C 1
ATOM 4019 O O . VAL A 1 506 ? -25.007 10.036 11.010 1.00 36.53 506 VAL A O 1
ATOM 4022 N N . SER A 1 507 ? -24.643 11.961 12.132 1.00 36.97 507 SER A N 1
ATOM 4023 C CA . SER A 1 507 ? -24.950 11.458 13.471 1.00 36.97 507 SER A CA 1
ATOM 4024 C C . SER A 1 507 ? -26.201 10.560 13.487 1.00 36.97 507 SER A C 1
ATOM 4026 O O . SER A 1 507 ? -27.169 10.780 12.754 1.00 36.97 507 SER A O 1
ATOM 4028 N N . ALA A 1 508 ? -26.199 9.524 14.331 1.00 36.72 508 ALA A N 1
ATOM 4029 C CA . ALA A 1 508 ? -27.316 8.578 14.431 1.00 36.72 508 ALA A CA 1
ATOM 4030 C C . ALA A 1 508 ? -28.660 9.250 14.797 1.00 36.72 508 ALA A C 1
ATOM 4032 O O . ALA A 1 508 ? -29.716 8.648 14.587 1.00 36.72 508 ALA A O 1
ATOM 4033 N N . ASP A 1 509 ? -28.627 10.483 15.310 1.00 39.38 509 ASP A N 1
ATOM 4034 C CA . ASP A 1 509 ? -29.813 11.285 15.605 1.00 39.38 509 ASP A CA 1
ATOM 4035 C C . ASP A 1 509 ? -30.360 11.997 14.354 1.00 39.38 509 ASP A C 1
ATOM 4037 O O . ASP A 1 509 ? -31.575 11.988 14.140 1.00 39.38 509 ASP A O 1
ATOM 4041 N N . ASP A 1 510 ? -29.500 12.464 13.444 1.00 40.19 510 ASP A N 1
ATOM 4042 C CA . ASP A 1 510 ? -29.917 13.056 12.161 1.00 40.19 510 ASP A CA 1
ATOM 4043 C C . ASP A 1 510 ? -30.466 12.005 11.182 1.00 40.19 510 ASP A C 1
ATOM 4045 O O . ASP A 1 510 ? -31.450 12.247 10.479 1.00 40.19 510 ASP A O 1
ATOM 4049 N N . GLN A 1 511 ? -29.893 10.792 11.155 1.00 44.25 511 GLN A N 1
ATOM 4050 C CA . GLN A 1 511 ? -30.434 9.693 10.339 1.00 44.25 511 GLN A CA 1
ATOM 4051 C C . GLN A 1 511 ? -31.804 9.217 10.835 1.00 44.25 511 GLN A C 1
ATOM 4053 O O . GLN A 1 511 ? -32.673 8.901 10.017 1.00 44.25 511 GLN A O 1
ATOM 4058 N N . LYS A 1 512 ? -32.034 9.192 12.156 1.00 43.34 512 LYS A N 1
ATOM 4059 C CA . LYS A 1 512 ? -33.361 8.891 12.712 1.00 43.34 512 LYS A CA 1
ATOM 4060 C C . LYS A 1 512 ? -34.381 9.940 12.294 1.00 43.34 512 LYS A C 1
ATOM 4062 O O . LYS A 1 512 ? -35.472 9.550 11.888 1.00 43.34 512 LYS A O 1
ATOM 4067 N N . GLN A 1 513 ? -34.029 11.228 12.334 1.00 44.88 513 GLN A N 1
ATOM 4068 C CA . GLN A 1 513 ? -34.928 12.294 11.887 1.00 44.88 513 GLN A CA 1
ATOM 4069 C C . GLN A 1 513 ? -35.230 12.199 10.390 1.00 44.88 513 GLN A C 1
ATOM 4071 O O . GLN A 1 513 ? -36.393 12.245 10.016 1.00 44.88 513 GLN A O 1
ATOM 4076 N N . ASN A 1 514 ? -34.232 11.950 9.539 1.00 48.75 514 ASN A N 1
ATOM 4077 C CA . ASN A 1 514 ? -34.420 11.897 8.085 1.00 48.75 514 ASN A CA 1
ATOM 4078 C C . ASN A 1 514 ? -35.226 10.654 7.631 1.00 48.75 514 ASN A C 1
ATOM 4080 O O . ASN A 1 514 ? -36.053 10.729 6.722 1.00 48.75 514 ASN A O 1
ATOM 4084 N N . ILE A 1 515 ? -35.051 9.505 8.300 1.00 45.41 515 ILE A N 1
ATOM 4085 C CA . ILE A 1 515 ? -35.852 8.291 8.051 1.00 45.41 515 ILE A CA 1
ATOM 4086 C C . ILE A 1 515 ? -37.282 8.456 8.589 1.00 45.41 515 ILE A C 1
ATOM 4088 O O . ILE A 1 515 ? -38.229 8.076 7.901 1.00 45.41 515 ILE A O 1
ATOM 4092 N N . LEU A 1 516 ? -37.459 9.054 9.775 1.00 42.09 516 LEU A N 1
ATOM 4093 C CA . LEU A 1 516 ? -38.783 9.380 10.320 1.00 42.09 516 LEU A CA 1
ATOM 4094 C C . LEU A 1 516 ? -39.513 10.406 9.451 1.00 42.09 516 LEU A C 1
ATOM 4096 O O . LEU A 1 516 ? -40.706 10.238 9.228 1.00 42.09 516 LEU A O 1
ATOM 4100 N N . GLN A 1 517 ? -38.809 11.396 8.903 1.00 54.56 517 GLN A N 1
ATOM 4101 C CA . GLN A 1 517 ? -39.369 12.435 8.042 1.00 54.56 517 GLN A CA 1
ATOM 4102 C C . GLN A 1 517 ? -39.791 11.870 6.680 1.00 54.56 517 GLN A C 1
ATOM 4104 O O . GLN A 1 517 ? -40.926 12.079 6.268 1.00 54.56 517 GLN A O 1
ATOM 4109 N N . LYS A 1 518 ? -38.964 11.034 6.033 1.00 56.62 518 LYS A N 1
ATOM 4110 C CA . LYS A 1 518 ? -39.349 10.339 4.786 1.00 56.62 518 LYS A CA 1
ATOM 4111 C C . LYS A 1 518 ? -40.472 9.320 4.996 1.00 56.62 518 LYS A C 1
ATOM 4113 O O . LYS A 1 518 ? -41.350 9.180 4.143 1.00 56.62 518 LYS A O 1
ATOM 4118 N N . ALA A 1 519 ? -40.486 8.628 6.137 1.00 42.47 519 ALA A N 1
ATOM 4119 C CA . ALA A 1 519 ? -41.597 7.759 6.517 1.00 42.47 519 ALA A CA 1
ATOM 4120 C C . ALA A 1 519 ? -42.871 8.566 6.820 1.00 42.47 519 ALA A C 1
ATOM 4122 O O . ALA A 1 519 ? -43.951 8.130 6.437 1.00 42.47 519 ALA A O 1
ATOM 4123 N N . GLN A 1 520 ? -42.765 9.746 7.442 1.00 49.38 520 GLN A N 1
ATOM 4124 C CA . GLN A 1 520 ? -43.877 10.672 7.687 1.00 49.38 520 GLN A CA 1
ATOM 4125 C C . GLN A 1 520 ? -44.396 11.331 6.409 1.00 49.38 520 GLN A C 1
ATOM 4127 O O . GLN A 1 520 ? -45.596 11.541 6.311 1.00 49.38 520 GLN A O 1
ATOM 4132 N N . GLU A 1 521 ? -43.553 11.617 5.421 1.00 57.16 521 GLU A N 1
ATOM 4133 C CA . GLU A 1 521 ? -43.972 12.152 4.120 1.00 57.16 521 GLU A CA 1
ATOM 4134 C C . GLU A 1 521 ? -44.700 11.084 3.293 1.00 57.16 521 GLU A C 1
ATOM 4136 O O . GLU A 1 521 ? -45.781 11.336 2.757 1.00 57.16 521 GLU A O 1
ATOM 4141 N N . TRP A 1 522 ? -44.172 9.855 3.258 1.00 51.38 522 TRP A N 1
ATOM 4142 C CA . TRP A 1 522 ? -44.808 8.737 2.557 1.00 51.38 522 TRP A CA 1
ATOM 4143 C C . TRP A 1 522 ? -46.096 8.265 3.247 1.00 51.38 522 TRP A C 1
ATOM 4145 O O . TRP A 1 522 ? -47.118 8.056 2.584 1.00 51.38 522 TRP A O 1
ATOM 4155 N N . LEU A 1 523 ? -46.085 8.140 4.581 1.00 44.19 523 LEU A N 1
ATOM 4156 C CA . LEU A 1 523 ? -47.293 7.852 5.353 1.00 44.19 523 LEU A CA 1
ATOM 4157 C C . LEU A 1 523 ? -48.260 9.028 5.283 1.00 44.19 523 LEU A C 1
ATOM 4159 O O . LEU A 1 523 ? -49.437 8.785 5.084 1.00 44.19 523 LEU A O 1
ATOM 4163 N N . GLY A 1 524 ? -47.796 10.275 5.367 1.00 47.28 524 GLY A N 1
ATOM 4164 C CA . GLY A 1 524 ? -48.608 11.494 5.331 1.00 47.28 524 GLY A CA 1
ATOM 4165 C C . GLY A 1 524 ? -49.341 11.697 4.009 1.00 47.28 524 GLY A C 1
ATOM 4166 O O . GLY A 1 524 ? -50.512 12.065 4.019 1.00 47.28 524 GLY A O 1
ATOM 4167 N N . ALA A 1 525 ? -48.731 11.349 2.873 1.00 55.50 525 ALA A N 1
ATOM 4168 C CA . ALA A 1 525 ? -49.402 11.390 1.573 1.00 55.50 525 ALA A CA 1
ATOM 4169 C C . ALA A 1 525 ? -50.584 10.399 1.473 1.00 55.50 525 ALA A C 1
ATOM 4171 O O . ALA A 1 525 ? -51.576 10.693 0.805 1.00 55.50 525 ALA A O 1
ATOM 4172 N N . LYS A 1 526 ? -50.524 9.253 2.174 1.00 50.25 526 LYS A N 1
ATOM 4173 C CA . LYS A 1 526 ? -51.628 8.272 2.250 1.00 50.25 526 LYS A CA 1
ATOM 4174 C C . LYS A 1 526 ? -52.566 8.480 3.446 1.00 50.25 526 LYS A C 1
ATOM 4176 O O . LYS A 1 526 ? -53.758 8.208 3.332 1.00 50.25 526 LYS A O 1
ATOM 4181 N N . TRP A 1 527 ? -52.070 9.004 4.566 1.00 43.03 527 TRP A N 1
ATOM 4182 C CA . TRP A 1 527 ? -52.867 9.367 5.739 1.00 43.03 527 TRP A CA 1
ATOM 4183 C C . TRP A 1 527 ? -53.700 10.613 5.440 1.00 43.03 527 TRP A C 1
ATOM 4185 O O . TRP A 1 527 ? -54.835 10.659 5.865 1.00 43.03 527 TRP A O 1
ATOM 4195 N N . ASN A 1 528 ? -53.260 11.572 4.623 1.00 49.16 528 ASN A N 1
ATOM 4196 C CA . ASN A 1 528 ? -54.087 12.744 4.290 1.00 49.16 528 ASN A CA 1
ATOM 4197 C C . ASN A 1 528 ? -55.397 12.405 3.547 1.00 49.16 528 ASN A C 1
ATOM 4199 O O . ASN A 1 528 ? -56.352 13.177 3.603 1.00 49.16 528 ASN A O 1
ATOM 4203 N N . GLN A 1 529 ? -55.505 11.221 2.931 1.00 55.12 529 GLN A N 1
ATOM 4204 C CA . GLN A 1 529 ? -56.784 10.705 2.422 1.00 55.12 529 GLN A CA 1
ATOM 4205 C C . GLN A 1 529 ? -57.665 10.058 3.509 1.00 55.12 529 GLN A C 1
ATOM 4207 O O . GLN A 1 529 ? -58.880 9.989 3.349 1.00 55.12 529 GLN A O 1
ATOM 4212 N N . LEU A 1 530 ? -57.078 9.623 4.628 1.00 37.50 530 LEU A N 1
ATOM 4213 C CA . LEU A 1 530 ? -57.750 8.943 5.740 1.00 37.50 530 LEU A CA 1
ATOM 4214 C C . LEU A 1 530 ? -58.022 9.889 6.943 1.00 37.50 530 LEU A C 1
ATOM 4216 O O . LEU A 1 530 ? -59.004 9.701 7.660 1.00 37.50 530 LEU A O 1
ATOM 4220 N N . THR A 1 531 ? -57.218 10.945 7.156 1.00 41.81 531 THR A N 1
ATOM 4221 C CA . THR A 1 531 ? -57.342 11.931 8.255 1.00 41.81 531 THR A CA 1
ATOM 4222 C C . THR A 1 531 ? -58.434 12.950 7.982 1.00 41.81 531 THR A C 1
ATOM 4224 O O . THR A 1 531 ? -59.078 13.378 8.934 1.00 41.81 531 THR A O 1
ATOM 4227 N N . ASN A 1 532 ? -58.711 13.290 6.719 1.00 46.88 532 ASN A N 1
ATOM 4228 C CA . ASN A 1 532 ? -59.806 14.201 6.356 1.00 46.88 532 ASN A CA 1
ATOM 4229 C C . ASN A 1 532 ? -61.194 13.666 6.758 1.00 46.88 532 ASN A C 1
ATOM 4231 O O . ASN A 1 532 ? -62.149 14.432 6.861 1.00 46.88 532 ASN A O 1
ATOM 4235 N N . TRP A 1 533 ? -61.305 12.366 7.045 1.00 43.78 533 TRP A N 1
ATOM 4236 C CA . TRP A 1 533 ? -62.519 11.750 7.579 1.00 43.78 533 TRP A CA 1
ATOM 4237 C C . TRP A 1 533 ? -62.566 11.730 9.123 1.00 43.78 533 TRP A C 1
ATOM 4239 O O . TRP A 1 533 ? -63.647 11.794 9.702 1.00 43.78 533 TRP A O 1
ATOM 4249 N N . VAL A 1 534 ? -61.414 11.709 9.808 1.00 40.72 534 VAL A N 1
ATOM 4250 C CA . VAL A 1 534 ? -61.319 11.582 11.281 1.00 40.72 534 VAL A CA 1
ATOM 4251 C C . VAL A 1 534 ? -61.120 12.938 11.986 1.00 40.72 534 VAL A C 1
ATOM 4253 O O . VAL A 1 534 ? -61.555 13.119 13.125 1.00 40.72 534 VAL A O 1
ATOM 4256 N N . SER A 1 535 ? -60.538 13.937 11.314 1.00 44.28 535 SER A N 1
ATOM 4257 C CA . SER A 1 535 ? -60.243 15.262 11.888 1.00 44.28 535 SER A CA 1
ATOM 4258 C C . SER A 1 535 ? -61.487 16.118 12.169 1.00 44.28 535 SER A C 1
ATOM 4260 O O . SER A 1 535 ? -61.444 16.971 13.056 1.00 44.28 535 SER A O 1
ATOM 4262 N N . ASN A 1 536 ? -62.625 15.830 11.527 1.00 47.75 536 ASN A N 1
ATOM 4263 C CA . ASN A 1 536 ? -63.904 16.501 11.799 1.00 47.75 536 ASN A CA 1
ATOM 4264 C C . ASN A 1 536 ? -64.549 16.091 13.139 1.00 47.75 536 ASN A C 1
ATOM 4266 O O . ASN A 1 536 ? -65.491 16.744 13.587 1.00 47.75 536 ASN A O 1
ATOM 4270 N N . ALA A 1 537 ? -64.041 15.049 13.810 1.00 39.91 537 ALA A N 1
ATOM 4271 C CA . ALA A 1 537 ? -64.589 14.567 15.080 1.00 39.91 537 ALA A CA 1
ATOM 4272 C C . ALA A 1 537 ? -63.758 14.955 16.320 1.00 39.91 537 ALA A C 1
ATOM 4274 O O . ALA A 1 537 ? -64.278 14.907 17.432 1.00 39.91 537 ALA A O 1
ATOM 4275 N N . TRP A 1 538 ? -62.492 15.360 16.160 1.00 34.59 538 TRP A N 1
ATOM 4276 C CA . TRP A 1 538 ? -61.538 15.435 17.282 1.00 34.59 538 TRP A CA 1
ATOM 4277 C C . TRP A 1 538 ? -61.066 16.845 17.675 1.00 34.59 538 TRP A C 1
ATOM 4279 O O . TRP A 1 538 ? -60.463 17.009 18.731 1.00 34.59 538 TRP A O 1
ATOM 4289 N N . GLN A 1 539 ? -61.404 17.894 16.917 1.00 43.19 539 GLN A N 1
ATOM 4290 C CA . GLN A 1 539 ? -61.040 19.279 17.272 1.00 43.19 539 GLN A CA 1
ATOM 4291 C C . GLN A 1 539 ? -61.928 19.944 18.345 1.00 43.19 539 GLN A C 1
ATOM 4293 O O . GLN A 1 539 ? -61.758 21.124 18.643 1.00 43.19 539 GLN A O 1
ATOM 4298 N N . LYS A 1 540 ? -62.856 19.211 18.974 1.00 42.38 540 LYS A N 1
ATOM 4299 C CA . LYS A 1 540 ? -63.702 19.751 20.055 1.00 42.38 540 LYS A CA 1
ATOM 4300 C C . LYS A 1 540 ? -63.160 19.557 21.468 1.00 42.38 540 LYS A C 1
ATOM 4302 O O . LYS A 1 540 ? -63.830 19.976 22.408 1.00 42.38 540 LYS A O 1
ATOM 4307 N N . VAL A 1 541 ? -61.979 18.967 21.659 1.00 38.75 541 VAL A N 1
ATOM 4308 C CA . VAL A 1 541 ? -61.499 18.692 23.017 1.00 38.75 541 VAL A CA 1
ATOM 4309 C C . VAL A 1 541 ? -59.995 18.956 23.153 1.00 38.75 541 VAL A C 1
ATOM 4311 O O . VAL A 1 541 ? -59.177 18.271 22.556 1.00 38.75 541 VAL A O 1
ATOM 4314 N N . PHE A 1 542 ? -59.674 19.952 23.986 1.00 34.81 542 PHE A N 1
ATOM 4315 C CA . PHE A 1 542 ? -58.371 20.270 24.594 1.00 34.81 542 PHE A CA 1
ATOM 4316 C C . PHE A 1 542 ? -57.366 21.139 23.808 1.00 34.81 542 PHE A C 1
ATOM 4318 O O . PHE A 1 542 ? -56.577 20.677 22.991 1.00 34.81 542 PHE A O 1
ATOM 4325 N N . LYS A 1 543 ? -57.312 22.422 24.199 1.00 35.25 543 LYS A N 1
ATOM 4326 C CA . LYS A 1 543 ? -56.123 23.288 24.128 1.00 35.25 543 LYS A CA 1
ATOM 4327 C C . LYS A 1 543 ? -55.558 23.462 25.540 1.00 35.25 543 LYS A C 1
ATOM 4329 O O . LYS A 1 543 ? -56.330 23.805 26.433 1.00 35.25 543 LYS A O 1
ATOM 4334 N N . LYS A 1 544 ? -54.238 23.333 25.711 1.00 33.81 544 LYS A N 1
ATOM 4335 C CA . LYS A 1 544 ? -53.442 24.128 26.668 1.00 33.81 544 LYS A CA 1
ATOM 4336 C C . LYS A 1 544 ? -51.936 24.001 26.388 1.00 33.81 544 LYS A C 1
ATOM 4338 O O . LYS A 1 544 ? -51.445 22.910 26.126 1.00 33.81 544 LYS A O 1
ATOM 4343 N N . THR A 1 545 ? -51.252 25.139 26.442 1.00 39.34 545 THR A N 1
ATOM 4344 C CA . THR A 1 545 ? -49.798 25.374 26.355 1.00 39.34 545 THR A CA 1
ATOM 4345 C C . THR A 1 545 ? -49.145 25.378 27.747 1.00 39.34 545 THR A C 1
ATOM 4347 O O . THR A 1 545 ? -49.837 25.706 28.715 1.00 39.34 545 THR A O 1
ATOM 4350 N N . PRO A 1 546 ? -47.830 25.098 27.858 1.00 32.97 546 PRO A N 1
ATOM 4351 C CA . PRO A 1 546 ? -47.035 25.497 29.021 1.00 32.97 546 PRO A CA 1
ATOM 4352 C C . PRO A 1 546 ? -45.848 26.428 28.687 1.00 32.97 546 PRO A C 1
ATOM 4354 O O . PRO A 1 546 ? -45.263 26.355 27.605 1.00 32.97 546 PRO A O 1
ATOM 4357 N N . ASP A 1 547 ? -45.511 27.277 29.664 1.00 28.47 547 ASP A N 1
ATOM 4358 C CA . ASP A 1 547 ? -44.441 28.286 29.676 1.00 28.47 547 ASP A CA 1
ATOM 4359 C C . ASP A 1 547 ? -43.054 27.720 30.047 1.00 28.47 547 ASP A C 1
ATOM 4361 O O . ASP A 1 547 ? -42.932 26.683 30.700 1.00 28.47 547 ASP A O 1
ATOM 4365 N N . THR A 1 548 ? -41.998 28.444 29.652 1.00 27.77 548 THR A N 1
ATOM 4366 C CA . THR A 1 548 ? -40.570 28.134 29.875 1.00 27.77 548 THR A CA 1
ATOM 4367 C C . THR A 1 548 ? -39.953 29.084 30.914 1.00 27.77 548 THR A C 1
ATOM 4369 O O . THR A 1 548 ? -40.174 30.290 30.840 1.00 27.77 548 THR A O 1
ATOM 4372 N N . ILE A 1 549 ? -39.133 28.567 31.842 1.00 28.30 549 ILE A N 1
ATOM 4373 C CA . ILE A 1 549 ? -38.338 29.347 32.816 1.00 28.30 549 ILE A CA 1
ATOM 4374 C C . ILE A 1 549 ? -36.842 29.086 32.574 1.00 28.30 549 ILE A C 1
ATOM 4376 O O . ILE A 1 549 ? -36.432 27.942 32.399 1.00 28.30 549 ILE A O 1
ATOM 4380 N N . THR A 1 550 ? -36.034 30.151 32.593 1.00 28.91 550 THR A N 1
ATOM 4381 C CA . THR A 1 550 ? -34.563 30.134 32.464 1.00 28.91 550 THR A CA 1
ATOM 4382 C C . THR A 1 550 ? -33.921 30.546 33.793 1.00 28.91 550 THR A C 1
ATOM 4384 O O . THR A 1 550 ? -34.379 31.509 34.404 1.00 28.91 550 THR A O 1
ATOM 4387 N N . ILE A 1 551 ? -32.856 29.860 34.231 1.00 28.64 551 ILE A N 1
ATOM 4388 C CA . ILE A 1 551 ? -32.040 30.234 35.403 1.00 28.64 551 ILE A CA 1
ATOM 4389 C C . ILE A 1 551 ? -30.561 30.288 34.992 1.00 28.64 551 ILE A C 1
ATOM 4391 O O . ILE A 1 551 ? -30.035 29.336 34.420 1.00 28.64 551 ILE A O 1
ATOM 4395 N N . THR A 1 552 ? -29.892 31.395 35.316 1.00 32.75 552 THR A N 1
ATOM 4396 C CA . THR A 1 552 ? -28.441 31.621 35.182 1.00 32.75 552 THR A CA 1
ATOM 4397 C C . THR A 1 552 ? -27.763 31.568 36.550 1.00 32.75 552 THR A C 1
ATOM 4399 O O . THR A 1 552 ? -28.312 32.114 37.506 1.00 32.75 552 THR A O 1
ATOM 4402 N N . ASN A 1 553 ? -26.556 30.998 36.640 1.00 29.25 553 ASN A N 1
ATOM 4403 C CA . ASN A 1 553 ? -25.740 31.010 37.862 1.00 29.25 553 ASN A CA 1
ATOM 4404 C C . ASN A 1 553 ? -24.290 31.459 37.556 1.00 29.25 553 ASN A C 1
ATOM 4406 O O . ASN A 1 553 ? -23.761 31.054 36.517 1.00 29.25 553 ASN A O 1
ATOM 4410 N N . PRO A 1 554 ? -23.644 32.290 38.404 1.00 34.97 554 PRO A N 1
ATOM 4411 C CA . PRO A 1 554 ? -22.336 32.879 38.122 1.00 34.97 554 PRO A CA 1
ATOM 4412 C C . PRO A 1 554 ? -21.145 32.032 38.605 1.00 34.97 554 PRO A C 1
ATOM 4414 O O . PRO A 1 554 ? -21.228 31.256 39.555 1.00 34.97 554 PRO A O 1
ATOM 4417 N N . SER A 1 555 ? -20.022 32.242 37.917 1.00 31.56 555 SER A N 1
ATOM 4418 C CA . SER A 1 555 ? -18.721 31.578 38.051 1.00 31.56 555 SER A CA 1
ATOM 4419 C C . SER A 1 555 ? -17.851 32.202 39.152 1.00 31.56 555 SER A C 1
ATOM 4421 O O . SER A 1 555 ? -17.720 33.424 39.205 1.00 31.56 555 SER A O 1
ATOM 4423 N N . LEU A 1 556 ? -17.188 31.374 39.970 1.00 33.78 556 LEU A N 1
ATOM 4424 C CA . LEU A 1 556 ? -16.138 31.792 40.909 1.00 33.78 556 LEU A CA 1
ATOM 4425 C C . LEU A 1 556 ? -14.747 31.374 40.411 1.00 33.78 556 LEU A C 1
ATOM 4427 O O . LEU A 1 556 ? -14.550 30.274 39.900 1.00 33.78 556 LEU A O 1
ATOM 4431 N N . SER A 1 557 ? -13.801 32.297 40.575 1.00 34.06 557 SER A N 1
ATOM 4432 C CA . SER A 1 557 ? -12.397 32.219 40.160 1.00 34.06 557 SER A CA 1
ATOM 4433 C C . SER A 1 557 ? -11.553 31.371 41.132 1.00 34.06 557 SER A C 1
ATOM 4435 O O . SER A 1 557 ? -11.689 31.567 42.343 1.00 34.06 557 SER A O 1
ATOM 4437 N N . PRO A 1 558 ? -10.679 30.455 40.663 1.00 37.88 558 PRO A N 1
ATOM 4438 C CA . PRO A 1 558 ? -9.845 29.638 41.541 1.00 37.88 558 PRO A CA 1
ATOM 4439 C C . PRO A 1 558 ? -8.484 30.270 41.894 1.00 37.88 558 PRO A C 1
ATOM 4441 O O . PRO A 1 558 ? -7.837 30.946 41.097 1.00 37.88 558 PRO A O 1
ATOM 4444 N N . SER A 1 559 ? -8.066 29.975 43.127 1.00 33.81 559 SER A N 1
ATOM 4445 C CA . SER A 1 559 ? -6.789 30.296 43.782 1.00 33.81 559 SER A CA 1
ATOM 4446 C C . SER A 1 559 ? -5.637 29.393 43.280 1.00 33.81 559 SER A C 1
ATOM 4448 O O . SER A 1 559 ? -5.905 28.246 42.910 1.00 33.81 559 SER A O 1
ATOM 4450 N N . PRO A 1 560 ? -4.366 29.853 43.253 1.00 37.19 560 PRO A N 1
ATOM 4451 C CA . PRO A 1 560 ? -3.250 29.105 42.665 1.00 37.19 560 PRO A CA 1
ATOM 4452 C C . PRO A 1 560 ? -2.878 27.820 43.428 1.00 37.19 560 PRO A C 1
ATOM 4454 O O . PRO A 1 560 ? -2.710 27.806 44.646 1.00 37.19 560 PRO A O 1
ATOM 4457 N N . SER A 1 561 ? -2.717 26.744 42.654 1.00 38.81 561 SER A N 1
ATOM 4458 C CA . SER A 1 561 ? -2.338 25.386 43.068 1.00 38.81 561 SER A CA 1
ATOM 4459 C C . SER A 1 561 ? -0.812 25.235 43.219 1.00 38.81 561 SER A C 1
ATOM 4461 O O . SER A 1 561 ? -0.075 25.826 42.427 1.00 38.81 561 SER A O 1
ATOM 4463 N N . PRO A 1 562 ? -0.309 24.423 44.173 1.00 37.62 562 PRO A N 1
ATOM 4464 C CA . PRO A 1 562 ? 1.122 24.154 44.337 1.00 37.62 562 PRO A CA 1
ATOM 4465 C C . PRO A 1 562 ? 1.743 23.470 43.107 1.00 37.62 562 PRO A C 1
ATOM 4467 O O . PRO A 1 562 ? 1.092 22.668 42.432 1.00 37.62 562 PRO A O 1
ATOM 4470 N N . SER A 1 563 ? 3.014 23.790 42.836 1.00 38.25 563 SER A N 1
ATOM 4471 C CA . SER A 1 563 ? 3.780 23.275 41.695 1.00 38.25 563 SER A CA 1
ATOM 4472 C C . SER A 1 563 ? 3.857 21.739 41.686 1.00 38.25 563 SER A C 1
ATOM 4474 O O . SER A 1 563 ? 4.177 21.134 42.712 1.00 38.25 563 SER A O 1
ATOM 4476 N N . PRO A 1 564 ? 3.602 21.092 40.536 1.00 41.75 564 PRO A N 1
ATOM 4477 C CA . PRO A 1 564 ? 3.514 19.640 40.438 1.00 41.75 564 PRO A CA 1
ATOM 4478 C C . PRO A 1 564 ? 4.884 18.960 40.590 1.00 41.75 564 PRO A C 1
ATOM 4480 O O . PRO A 1 564 ? 5.842 19.291 39.892 1.00 41.75 564 PRO A O 1
ATOM 4483 N N . MET A 1 565 ? 4.957 17.952 41.466 1.00 45.66 565 MET A N 1
ATOM 4484 C CA . MET A 1 565 ? 6.059 16.984 41.497 1.00 45.66 565 MET A CA 1
ATOM 4485 C C . MET A 1 565 ? 6.156 16.261 40.144 1.00 45.66 565 MET A C 1
ATOM 4487 O O . MET A 1 565 ? 5.168 15.720 39.641 1.00 45.66 565 MET A O 1
ATOM 4491 N N . GLN A 1 566 ? 7.355 16.235 39.559 1.00 45.25 566 GLN A N 1
ATOM 4492 C CA . GLN A 1 566 ? 7.641 15.551 38.299 1.00 45.25 566 GLN A CA 1
ATOM 4493 C C . GLN A 1 566 ? 7.480 14.031 38.475 1.00 45.25 566 GLN A C 1
ATOM 4495 O O . GLN A 1 566 ? 8.287 13.390 39.146 1.00 45.25 566 GLN A O 1
ATOM 4500 N N . LYS A 1 567 ? 6.432 13.448 37.880 1.00 53.38 567 LYS A N 1
ATOM 4501 C CA . LYS A 1 567 ? 6.164 12.001 37.936 1.00 53.38 567 LYS A CA 1
ATOM 4502 C C . LYS A 1 567 ? 7.176 11.223 37.091 1.00 53.38 567 LYS A C 1
ATOM 4504 O O . LYS A 1 567 ? 7.390 11.558 35.928 1.00 53.38 567 LYS A O 1
ATOM 4509 N N . ILE A 1 568 ? 7.751 10.162 37.659 1.00 62.75 568 ILE A N 1
ATOM 4510 C CA . ILE A 1 568 ? 8.634 9.220 36.956 1.00 62.75 568 ILE A CA 1
ATOM 4511 C C . ILE A 1 568 ? 7.807 7.972 36.605 1.00 62.75 568 ILE A C 1
ATOM 4513 O O . ILE A 1 568 ? 7.205 7.355 37.489 1.00 62.75 568 ILE A O 1
ATOM 4517 N N . THR A 1 569 ? 7.730 7.628 35.315 1.00 72.94 569 THR A N 1
ATOM 4518 C CA . THR A 1 569 ? 6.804 6.611 34.772 1.00 72.94 569 THR A CA 1
ATOM 4519 C C . THR A 1 569 ? 7.452 5.258 34.449 1.00 72.94 569 THR A C 1
ATOM 4521 O O . THR A 1 569 ? 6.752 4.345 34.012 1.00 72.94 569 THR A O 1
ATOM 4524 N N . ASN A 1 570 ? 8.760 5.088 34.668 1.00 84.00 570 ASN A N 1
ATOM 4525 C CA . ASN A 1 570 ? 9.467 3.829 34.401 1.00 84.00 570 ASN A CA 1
ATOM 4526 C C . ASN A 1 570 ? 8.937 2.687 35.287 1.00 84.00 570 ASN A C 1
ATOM 4528 O O . ASN A 1 570 ? 8.690 2.886 36.477 1.00 84.00 570 ASN A O 1
ATOM 4532 N N . PHE A 1 571 ? 8.791 1.493 34.707 1.00 88.19 571 PHE A N 1
ATOM 4533 C CA . PHE A 1 571 ? 8.405 0.282 35.432 1.00 88.19 571 PHE A CA 1
ATOM 4534 C C . PHE A 1 571 ? 9.604 -0.277 36.209 1.00 88.19 571 PHE A C 1
ATOM 4536 O O . PHE A 1 571 ? 10.646 -0.567 35.612 1.00 88.19 571 PHE A O 1
ATOM 4543 N N . ILE A 1 572 ? 9.457 -0.411 37.529 1.00 94.06 572 ILE A N 1
ATOM 4544 C CA . ILE A 1 572 ? 10.496 -0.888 38.446 1.00 94.06 572 ILE A CA 1
ATOM 4545 C C . ILE A 1 572 ? 9.983 -2.127 39.178 1.00 94.06 572 ILE A C 1
ATOM 4547 O O . ILE A 1 572 ? 8.990 -2.060 39.900 1.00 94.06 572 ILE A O 1
ATOM 4551 N N . ARG A 1 573 ? 10.687 -3.249 39.035 1.00 95.25 573 ARG A N 1
ATOM 4552 C CA . ARG A 1 573 ? 10.427 -4.476 39.801 1.00 95.25 573 ARG A CA 1
ATOM 4553 C C . ARG A 1 573 ? 11.427 -4.579 40.937 1.00 95.25 573 ARG A C 1
ATOM 4555 O O . ARG A 1 573 ? 12.629 -4.561 40.686 1.00 95.25 573 ARG A O 1
ATOM 4562 N N . ILE A 1 574 ? 10.950 -4.721 42.164 1.00 96.69 574 ILE A N 1
ATOM 4563 C CA . ILE A 1 574 ? 11.784 -4.957 43.341 1.00 96.69 574 ILE A CA 1
ATOM 4564 C C . ILE A 1 574 ? 11.686 -6.434 43.705 1.00 96.69 574 ILE A C 1
ATOM 4566 O O . ILE A 1 574 ? 10.601 -6.925 44.003 1.00 96.69 574 ILE A O 1
ATOM 4570 N N . LEU A 1 575 ? 12.813 -7.135 43.700 1.00 96.56 575 LEU A N 1
ATOM 4571 C CA . LEU A 1 575 ? 12.908 -8.544 44.054 1.00 96.56 575 LEU A CA 1
ATOM 4572 C C . LEU A 1 575 ? 13.559 -8.684 45.432 1.00 96.56 575 LEU A C 1
ATOM 4574 O O . LEU A 1 575 ? 14.654 -8.170 45.664 1.00 96.56 575 LEU A O 1
ATOM 4578 N N . ASN A 1 576 ? 12.898 -9.385 46.350 1.00 96.75 576 ASN A N 1
ATOM 4579 C CA . ASN A 1 576 ? 13.467 -9.713 47.652 1.00 96.75 576 ASN A CA 1
ATOM 4580 C C . ASN A 1 576 ? 14.421 -10.903 47.528 1.00 96.75 576 ASN A C 1
ATOM 4582 O O . ASN A 1 576 ? 13.962 -12.029 47.343 1.00 96.75 576 ASN A O 1
ATOM 4586 N N . GLY A 1 577 ? 15.720 -10.639 47.638 1.00 95.88 577 GLY A N 1
ATOM 4587 C CA . GLY A 1 577 ? 16.781 -11.636 47.556 1.00 95.88 577 GLY A CA 1
ATOM 4588 C C . GLY A 1 577 ? 17.495 -11.912 48.877 1.00 95.88 577 GLY A C 1
ATOM 4589 O O . GLY A 1 577 ? 18.515 -12.583 48.850 1.00 95.88 577 GLY A O 1
ATOM 4590 N N . GLY A 1 578 ? 17.010 -11.396 50.012 1.00 93.88 578 GLY A N 1
ATOM 4591 C CA . GLY A 1 578 ? 17.671 -11.584 51.315 1.00 93.88 578 GLY A CA 1
ATOM 4592 C C . GLY A 1 578 ? 17.348 -10.535 52.387 1.00 93.88 578 GLY A C 1
ATOM 4593 O O . GLY A 1 578 ? 17.788 -10.665 53.524 1.00 93.88 578 GLY A O 1
ATOM 4594 N N . ALA A 1 579 ? 16.538 -9.516 52.080 1.00 92.44 579 ALA A N 1
ATOM 4595 C CA . ALA A 1 579 ? 16.251 -8.383 52.971 1.00 92.44 579 ALA A CA 1
ATOM 4596 C C . ALA A 1 579 ? 15.260 -8.688 54.124 1.00 92.44 579 ALA A C 1
ATOM 4598 O O . ALA A 1 579 ? 14.706 -7.771 54.733 1.00 92.44 579 ALA A O 1
ATOM 4599 N N . GLY A 1 580 ? 14.993 -9.965 54.413 1.00 91.94 580 GLY A N 1
ATOM 4600 C CA . GLY A 1 580 ? 13.971 -10.400 55.370 1.00 91.94 580 GLY A CA 1
ATOM 4601 C C . GLY A 1 580 ? 12.538 -10.332 54.822 1.00 91.94 580 GLY A C 1
ATOM 4602 O O . GLY A 1 580 ? 12.269 -9.791 53.746 1.00 91.94 580 GLY A O 1
ATOM 4603 N N . GLN A 1 581 ? 11.585 -10.926 55.545 1.00 92.81 581 GLN A N 1
ATOM 4604 C CA . GLN A 1 581 ? 10.185 -10.985 55.113 1.00 92.81 581 GLN A CA 1
ATOM 4605 C C . GLN A 1 581 ? 9.600 -9.571 54.960 1.00 92.81 581 GLN A C 1
ATOM 4607 O O . GLN A 1 581 ? 9.646 -8.764 55.882 1.00 92.81 581 GLN A O 1
ATOM 4612 N N . GLY A 1 582 ? 9.037 -9.275 53.784 1.00 91.81 582 GLY A N 1
ATOM 4613 C CA . GLY A 1 582 ? 8.430 -7.972 53.483 1.00 91.81 582 GLY A CA 1
ATOM 4614 C C . GLY A 1 582 ? 9.398 -6.882 53.006 1.00 91.81 582 GLY A C 1
ATOM 4615 O O . GLY A 1 582 ? 8.927 -5.820 52.601 1.00 91.81 582 GLY A O 1
ATOM 4616 N N . GLY A 1 583 ? 10.712 -7.140 52.956 1.00 94.00 583 GLY A N 1
ATOM 4617 C CA . GLY A 1 583 ? 11.717 -6.139 52.571 1.00 94.00 583 GLY A CA 1
ATOM 4618 C C . GLY A 1 583 ? 11.441 -5.453 51.224 1.00 94.00 583 GLY A C 1
ATOM 4619 O O . GLY A 1 583 ? 11.533 -4.231 51.123 1.00 94.00 583 GLY A O 1
ATOM 4620 N N . ALA A 1 584 ? 11.021 -6.209 50.199 1.00 95.75 584 ALA A N 1
ATOM 4621 C CA . ALA A 1 584 ? 10.722 -5.632 48.879 1.00 95.75 584 ALA A CA 1
ATOM 4622 C C . ALA A 1 584 ? 9.481 -4.731 48.900 1.00 95.75 584 ALA A C 1
ATOM 4624 O O . ALA A 1 584 ? 9.447 -3.712 48.213 1.00 95.75 584 ALA A O 1
ATOM 4625 N N . GLY A 1 585 ? 8.486 -5.074 49.721 1.00 94.88 585 GLY A N 1
ATOM 4626 C CA . GLY A 1 585 ? 7.281 -4.268 49.899 1.00 94.88 585 GLY A CA 1
ATOM 4627 C C . GLY A 1 585 ? 7.564 -2.953 50.623 1.00 94.88 585 GLY A C 1
ATOM 4628 O O . GLY A 1 585 ? 7.054 -1.911 50.219 1.00 94.88 585 GLY A O 1
ATOM 4629 N N . GLU A 1 586 ? 8.414 -2.971 51.652 1.00 95.69 586 GLU A N 1
ATOM 4630 C CA . GLU A 1 586 ? 8.831 -1.744 52.342 1.00 95.69 586 GLU A CA 1
ATOM 4631 C C . GLU A 1 586 ? 9.643 -0.830 51.422 1.00 95.69 586 GLU A C 1
ATOM 4633 O O . GLU A 1 586 ? 9.361 0.366 51.330 1.00 95.69 586 GLU A O 1
ATOM 4638 N N . PHE A 1 587 ? 10.578 -1.386 50.647 1.00 96.19 587 PHE A N 1
ATOM 4639 C CA . PHE A 1 587 ? 11.336 -0.583 49.690 1.00 96.19 587 PHE A CA 1
ATOM 4640 C C . PHE A 1 587 ? 10.451 -0.028 48.557 1.00 96.19 587 PHE A C 1
ATOM 4642 O O . PHE A 1 587 ? 10.639 1.110 48.124 1.00 96.19 587 PHE A O 1
ATOM 4649 N N . ALA A 1 588 ? 9.413 -0.760 48.135 1.00 95.56 588 ALA A N 1
ATOM 4650 C CA . ALA A 1 588 ? 8.430 -0.256 47.174 1.00 95.56 588 ALA A CA 1
ATOM 4651 C C . ALA A 1 588 ? 7.702 0.998 47.681 1.00 95.56 588 ALA A C 1
ATOM 4653 O O . ALA A 1 588 ? 7.496 1.939 46.912 1.00 95.56 588 ALA A O 1
ATOM 4654 N N . LYS A 1 589 ? 7.369 1.058 48.979 1.00 94.62 589 LYS A N 1
ATOM 4655 C CA . LYS A 1 589 ? 6.772 2.253 49.600 1.00 94.62 589 LYS A CA 1
ATOM 4656 C C . LYS A 1 589 ? 7.733 3.442 49.584 1.00 94.62 589 LYS A C 1
ATOM 4658 O O . LYS A 1 589 ? 7.295 4.564 49.337 1.00 94.62 589 LYS A O 1
ATOM 4663 N N . VAL A 1 590 ? 9.032 3.204 49.794 1.00 94.88 590 VAL A N 1
ATOM 4664 C CA . VAL A 1 590 ? 10.071 4.247 49.703 1.00 94.88 590 VAL A CA 1
ATOM 4665 C C . VAL A 1 590 ? 10.141 4.822 48.286 1.00 94.88 590 VAL A C 1
ATOM 4667 O O . VAL A 1 590 ? 10.161 6.042 48.125 1.00 94.88 590 VAL A O 1
ATOM 4670 N N . LEU A 1 591 ? 10.110 3.973 47.252 1.00 93.56 591 LEU A N 1
ATOM 4671 C CA . LEU A 1 591 ? 10.076 4.439 45.862 1.00 93.56 591 LEU A CA 1
ATOM 4672 C C . LEU A 1 591 ? 8.778 5.195 45.542 1.00 93.56 591 LEU A C 1
ATOM 4674 O O . LEU A 1 591 ? 8.820 6.260 44.928 1.00 93.56 591 LEU A O 1
ATOM 4678 N N . ALA A 1 592 ? 7.627 4.707 46.005 1.00 90.62 592 ALA A N 1
ATOM 4679 C CA . ALA A 1 592 ? 6.358 5.406 45.815 1.00 90.62 592 ALA A CA 1
ATOM 4680 C C . ALA A 1 592 ? 6.378 6.812 46.444 1.00 90.62 592 ALA A C 1
ATOM 4682 O O . ALA A 1 592 ? 5.991 7.789 45.799 1.00 90.62 592 ALA A O 1
ATOM 4683 N N . ALA A 1 593 ? 6.911 6.938 47.664 1.00 91.12 593 ALA A N 1
ATOM 4684 C CA . ALA A 1 593 ? 7.082 8.222 48.344 1.00 91.12 593 ALA A CA 1
ATOM 4685 C C . ALA A 1 593 ? 8.056 9.166 47.610 1.00 91.12 593 ALA A C 1
ATOM 4687 O O . ALA A 1 593 ? 7.902 10.383 47.678 1.00 91.12 593 ALA A O 1
ATOM 4688 N N . ALA A 1 594 ? 9.024 8.618 46.871 1.00 90.88 594 ALA A N 1
ATOM 4689 C CA . ALA A 1 594 ? 9.954 9.373 46.032 1.00 90.88 594 ALA A CA 1
ATOM 4690 C C . ALA A 1 594 ? 9.394 9.735 44.636 1.00 90.88 594 ALA A C 1
ATOM 4692 O O . ALA A 1 594 ? 10.118 10.293 43.810 1.00 90.88 594 ALA A O 1
ATOM 4693 N N . GLY A 1 595 ? 8.115 9.449 44.358 1.00 91.25 595 GLY A N 1
ATOM 4694 C CA . GLY A 1 595 ? 7.431 9.849 43.122 1.00 91.25 595 GLY A CA 1
ATOM 4695 C C . GLY A 1 595 ? 7.504 8.835 41.974 1.00 91.25 595 GLY A C 1
ATOM 4696 O O . GLY A 1 595 ? 7.138 9.167 40.841 1.00 91.25 595 GLY A O 1
ATOM 4697 N N . PHE A 1 596 ? 7.951 7.605 42.244 1.00 90.19 596 PHE A N 1
ATOM 4698 C CA . PHE A 1 596 ? 7.886 6.501 41.286 1.00 90.19 596 PHE A CA 1
ATOM 4699 C C . PHE A 1 596 ? 6.481 5.892 41.283 1.00 90.19 596 PHE A C 1
ATOM 4701 O O . PHE A 1 596 ? 5.956 5.515 42.326 1.00 90.19 596 PHE A O 1
ATOM 4708 N N . THR A 1 597 ? 5.855 5.805 40.109 1.00 84.06 597 THR A N 1
ATOM 4709 C CA . THR A 1 597 ? 4.420 5.461 40.002 1.00 84.06 597 THR A CA 1
ATOM 4710 C C . THR A 1 597 ? 4.138 4.015 39.588 1.00 84.06 597 THR A C 1
ATOM 4712 O O . THR A 1 597 ? 3.035 3.533 39.819 1.00 84.06 597 THR A O 1
ATOM 4715 N N . ASN A 1 598 ? 5.132 3.306 39.044 1.00 89.50 598 ASN A N 1
ATOM 4716 C CA . ASN A 1 598 ? 4.998 1.948 38.510 1.00 89.50 598 ASN A CA 1
ATOM 4717 C C . ASN A 1 598 ? 5.998 0.997 39.186 1.00 89.50 598 ASN A C 1
ATOM 4719 O O . ASN A 1 598 ? 6.991 0.599 38.578 1.00 89.50 598 ASN A O 1
ATOM 4723 N N . VAL A 1 599 ? 5.760 0.672 40.460 1.00 93.25 599 VAL A N 1
ATOM 4724 C CA . VAL A 1 599 ? 6.653 -0.169 41.272 1.00 93.25 599 VAL A CA 1
ATOM 4725 C C . VAL A 1 599 ? 5.938 -1.453 41.686 1.00 93.25 599 VAL A C 1
ATOM 4727 O O . VAL A 1 599 ? 4.863 -1.387 42.281 1.00 93.25 599 VAL A O 1
ATOM 4730 N N . THR A 1 600 ? 6.531 -2.616 41.414 1.00 93.44 600 THR A N 1
ATOM 4731 C CA . THR A 1 600 ? 6.044 -3.917 41.906 1.00 93.44 600 THR A CA 1
ATOM 4732 C C . THR A 1 600 ? 7.060 -4.558 42.846 1.00 93.44 600 THR A C 1
ATOM 4734 O O . THR A 1 600 ? 8.258 -4.306 42.737 1.00 93.44 600 THR A O 1
ATOM 4737 N N . ALA A 1 601 ? 6.586 -5.376 43.787 1.00 95.88 601 ALA A N 1
ATOM 4738 C CA . ALA A 1 601 ? 7.420 -6.110 44.735 1.00 95.88 601 ALA A CA 1
ATOM 4739 C C . ALA A 1 601 ? 7.166 -7.616 44.598 1.00 95.88 601 ALA A C 1
ATOM 4741 O O . ALA A 1 601 ? 6.019 -8.057 44.642 1.00 95.88 601 ALA A O 1
ATOM 4742 N N . GLU A 1 602 ? 8.232 -8.392 44.441 1.00 95.50 602 GLU A N 1
ATOM 4743 C CA . GLU A 1 602 ? 8.209 -9.840 44.226 1.00 95.50 602 GLU A CA 1
ATOM 4744 C C . GLU A 1 602 ? 9.368 -10.507 44.994 1.00 95.50 602 GLU A C 1
ATOM 4746 O O . GLU A 1 602 ? 10.204 -9.837 45.606 1.00 95.50 602 GLU A O 1
ATOM 4751 N N . THR A 1 603 ? 9.427 -11.837 44.976 1.00 95.38 603 THR A N 1
ATOM 4752 C CA . THR A 1 603 ? 10.551 -12.614 45.525 1.00 95.38 603 THR A CA 1
ATOM 4753 C C . THR A 1 603 ? 11.568 -12.893 44.418 1.00 95.38 603 THR A C 1
ATOM 4755 O O . THR A 1 603 ? 11.174 -13.166 43.284 1.00 95.38 603 THR A O 1
ATOM 4758 N N . ALA A 1 604 ? 12.864 -12.801 44.722 1.00 94.38 604 ALA A N 1
ATOM 4759 C CA . ALA A 1 604 ? 13.911 -13.191 43.782 1.00 94.38 604 ALA A CA 1
ATOM 4760 C C . ALA A 1 604 ? 13.954 -14.721 43.597 1.00 94.38 604 ALA A C 1
ATOM 4762 O O . ALA A 1 604 ? 13.323 -15.481 44.329 1.00 94.38 604 ALA A O 1
ATOM 4763 N N . ASP A 1 605 ? 14.711 -15.171 42.604 1.00 91.50 605 ASP A N 1
ATOM 4764 C CA . ASP A 1 605 ? 14.988 -16.580 42.317 1.00 91.50 605 ASP A CA 1
ATOM 4765 C C . ASP A 1 605 ? 15.852 -17.264 43.391 1.00 91.50 605 ASP A C 1
ATOM 4767 O O . ASP A 1 605 ? 15.796 -18.485 43.534 1.00 91.50 605 ASP A O 1
ATOM 4771 N N . ASN A 1 606 ? 16.600 -16.487 44.177 1.00 91.56 606 ASN A N 1
ATOM 4772 C CA . ASN A 1 606 ? 17.367 -16.954 45.332 1.00 91.56 606 ASN A CA 1
ATOM 4773 C C . ASN A 1 606 ? 17.259 -15.953 46.502 1.00 91.56 606 ASN A C 1
ATOM 4775 O O . ASN A 1 606 ? 16.942 -14.783 46.300 1.00 91.56 606 ASN A O 1
ATOM 4779 N N . THR A 1 607 ? 17.501 -16.406 47.731 1.00 90.94 607 THR A N 1
ATOM 4780 C CA . THR A 1 607 ? 17.416 -15.614 48.972 1.00 90.94 607 THR A CA 1
ATOM 4781 C C . THR A 1 607 ? 18.775 -15.354 49.629 1.00 90.94 607 THR A C 1
ATOM 4783 O O . THR A 1 607 ? 18.823 -14.891 50.766 1.00 90.94 607 THR A O 1
ATOM 4786 N N . ASP A 1 608 ? 19.875 -15.692 48.958 1.00 92.81 608 ASP A N 1
ATOM 4787 C CA . ASP A 1 608 ? 21.250 -15.540 49.446 1.00 92.81 608 ASP A CA 1
ATOM 4788 C C . ASP A 1 608 ? 21.969 -14.294 48.895 1.00 92.81 608 ASP A C 1
ATOM 4790 O O . ASP A 1 608 ? 23.175 -14.129 49.112 1.00 92.81 608 ASP A O 1
ATOM 4794 N N . TYR A 1 609 ? 21.249 -13.398 48.210 1.00 94.50 609 TYR A N 1
ATOM 4795 C CA . TYR A 1 609 ? 21.834 -12.168 47.694 1.00 94.50 609 TYR A CA 1
ATOM 4796 C C . TYR A 1 609 ? 22.373 -11.323 48.846 1.00 94.50 609 TYR A C 1
ATOM 4798 O O . TYR A 1 609 ? 21.717 -11.113 49.868 1.00 94.50 609 TYR A O 1
ATOM 4806 N N . LYS A 1 610 ? 23.576 -10.786 48.650 1.00 93.88 610 LYS A N 1
ATOM 4807 C CA . LYS A 1 610 ? 24.192 -9.796 49.533 1.00 93.88 610 LYS A CA 1
ATOM 4808 C C . LYS A 1 610 ? 24.144 -8.443 48.848 1.00 93.88 610 LYS A C 1
ATOM 4810 O O . LYS A 1 610 ? 24.470 -8.355 47.664 1.00 93.88 610 LYS A O 1
ATOM 4815 N N . ASN A 1 611 ? 23.824 -7.397 49.604 1.00 95.06 611 ASN A N 1
ATOM 4816 C CA . ASN A 1 611 ? 23.708 -6.030 49.106 1.00 95.06 611 ASN A CA 1
ATOM 4817 C C . ASN A 1 611 ? 22.590 -5.839 48.057 1.00 95.06 611 ASN A C 1
ATOM 4819 O O . ASN A 1 611 ? 21.758 -6.720 47.843 1.00 95.06 611 ASN A O 1
ATOM 4823 N N . ALA A 1 612 ? 22.542 -4.669 47.411 1.00 97.00 612 ALA A N 1
ATOM 4824 C CA . ALA A 1 612 ? 21.568 -4.374 46.362 1.00 97.00 612 ALA A CA 1
ATOM 4825 C C . ALA A 1 612 ? 22.172 -4.514 44.954 1.00 97.00 612 ALA A C 1
ATOM 4827 O O . ALA A 1 612 ? 23.327 -4.160 44.722 1.00 97.00 612 ALA A O 1
ATOM 4828 N N . ILE A 1 613 ? 21.371 -4.978 43.993 1.00 97.25 613 ILE A N 1
ATOM 4829 C CA . ILE A 1 613 ? 21.735 -5.063 42.571 1.00 97.25 613 ILE A CA 1
ATOM 4830 C C . ILE A 1 613 ? 20.673 -4.334 41.748 1.00 97.25 613 ILE A C 1
ATOM 4832 O O . ILE A 1 613 ? 19.483 -4.601 41.897 1.00 97.25 613 ILE A O 1
ATOM 4836 N N . ILE A 1 614 ? 21.086 -3.450 40.842 1.00 97.00 614 ILE A N 1
ATOM 4837 C CA . ILE A 1 614 ? 20.206 -2.780 39.881 1.00 97.00 614 ILE A CA 1
ATOM 4838 C C . ILE A 1 614 ? 20.544 -3.276 38.475 1.00 97.00 614 ILE A C 1
ATOM 4840 O O . ILE A 1 614 ? 21.627 -3.004 37.955 1.00 97.00 614 ILE A O 1
ATOM 4844 N N . LYS A 1 615 ? 19.598 -3.965 37.835 1.00 95.62 615 LYS A N 1
ATOM 4845 C CA . LYS A 1 615 ? 19.668 -4.355 36.421 1.00 95.62 615 LYS A CA 1
ATOM 4846 C C . LYS A 1 615 ? 18.838 -3.378 35.590 1.00 95.62 615 LYS A C 1
ATOM 4848 O O . LYS A 1 615 ? 17.671 -3.143 35.906 1.00 95.62 615 LYS A O 1
ATOM 4853 N N . TYR A 1 616 ? 19.428 -2.787 34.554 1.00 94.69 616 TYR A N 1
ATOM 4854 C CA . TYR A 1 616 ? 18.795 -1.703 33.793 1.00 94.69 616 TYR A CA 1
ATOM 4855 C C . TYR A 1 616 ? 19.311 -1.602 32.356 1.00 94.69 616 TYR A C 1
ATOM 4857 O O . TYR A 1 616 ? 20.394 -2.087 32.033 1.00 94.69 616 TYR A O 1
ATOM 4865 N N . ARG A 1 617 ? 18.540 -0.939 31.493 1.00 91.00 617 ARG A N 1
ATOM 4866 C CA . ARG A 1 617 ? 18.944 -0.622 30.117 1.00 91.00 617 ARG A CA 1
ATOM 4867 C C . ARG A 1 617 ? 19.688 0.708 30.071 1.00 91.00 617 ARG A C 1
ATOM 4869 O O . ARG A 1 617 ? 19.513 1.547 30.952 1.00 91.00 617 ARG A O 1
ATOM 4876 N N . GLN A 1 618 ? 20.487 0.938 29.034 1.00 91.75 618 GLN A N 1
ATOM 4877 C CA . GLN A 1 618 ? 21.296 2.156 28.926 1.00 91.75 618 GLN A CA 1
ATOM 4878 C C . GLN A 1 618 ? 20.447 3.443 28.953 1.00 91.75 618 GLN A C 1
ATOM 4880 O O . GLN A 1 618 ? 20.845 4.431 29.565 1.00 91.75 618 GLN A O 1
ATOM 4885 N N . GLU A 1 619 ? 19.254 3.428 28.360 1.00 89.75 619 GLU A N 1
ATOM 4886 C CA . GLU A 1 619 ? 18.321 4.560 28.358 1.00 89.75 619 GLU A CA 1
ATOM 4887 C C . GLU A 1 619 ? 17.763 4.919 29.750 1.00 89.75 619 GLU A C 1
ATOM 4889 O O . GLU A 1 619 ? 17.344 6.057 29.972 1.00 89.75 619 GLU A O 1
ATOM 4894 N N . ASP A 1 620 ? 17.803 3.987 30.708 1.00 93.88 620 ASP A N 1
ATOM 4895 C CA . ASP A 1 620 ? 17.266 4.156 32.063 1.00 93.88 620 ASP A CA 1
ATOM 4896 C C . ASP A 1 620 ? 18.318 4.701 33.063 1.00 93.88 620 ASP A C 1
ATOM 4898 O O . ASP A 1 620 ? 18.025 4.895 34.244 1.00 93.88 620 ASP A O 1
ATOM 4902 N N . GLU A 1 621 ? 19.543 5.009 32.615 1.00 94.38 621 GLU A N 1
ATOM 4903 C CA . GLU A 1 621 ? 20.688 5.384 33.470 1.00 94.38 621 GLU A CA 1
ATOM 4904 C C . GLU A 1 621 ? 20.414 6.607 34.370 1.00 94.38 621 GLU A C 1
ATOM 4906 O O . GLU A 1 621 ? 20.811 6.635 35.537 1.00 94.38 621 GLU A O 1
ATOM 4911 N N . LYS A 1 622 ? 19.638 7.589 33.886 1.00 92.06 622 LYS A N 1
ATOM 4912 C CA . LYS A 1 622 ? 19.225 8.759 34.690 1.00 92.06 622 LYS A CA 1
ATOM 4913 C C . LYS A 1 622 ? 18.274 8.396 35.835 1.00 92.06 622 LYS A C 1
ATOM 4915 O O . LYS A 1 622 ? 18.296 9.038 36.882 1.00 92.06 622 LYS A O 1
ATOM 4920 N N . VAL A 1 623 ? 17.419 7.397 35.629 1.00 94.19 623 VAL A N 1
ATOM 4921 C CA . VAL A 1 623 ? 16.460 6.914 36.633 1.00 94.19 623 VAL A CA 1
ATOM 4922 C C . VAL A 1 623 ? 17.193 6.081 37.681 1.00 94.19 623 VAL A C 1
ATOM 4924 O O . VAL A 1 623 ? 16.952 6.228 38.878 1.00 94.19 623 VAL A O 1
ATOM 4927 N N . VAL A 1 624 ? 18.161 5.279 37.235 1.00 96.19 624 VAL A N 1
ATOM 4928 C CA . VAL A 1 624 ? 19.015 4.445 38.089 1.00 96.19 624 VAL A CA 1
ATOM 4929 C C . VAL A 1 624 ? 19.870 5.271 39.039 1.00 96.19 624 VAL A C 1
ATOM 4931 O O . VAL A 1 624 ? 20.006 4.884 40.193 1.00 96.19 624 VAL A O 1
ATOM 4934 N N . ALA A 1 625 ? 20.363 6.439 38.619 1.00 94.94 625 ALA A N 1
ATOM 4935 C CA . ALA A 1 625 ? 21.078 7.348 39.517 1.00 94.94 625 ALA A CA 1
ATOM 4936 C C . ALA A 1 625 ? 20.229 7.765 40.738 1.00 94.94 625 ALA A C 1
ATOM 4938 O O . ALA A 1 625 ? 20.736 7.807 41.857 1.00 94.94 625 ALA A O 1
ATOM 4939 N N . LYS A 1 626 ? 18.922 8.001 40.545 1.00 94.81 626 LYS A N 1
ATOM 4940 C CA . LYS A 1 626 ? 17.991 8.316 41.645 1.00 94.81 626 LYS A CA 1
ATOM 4941 C C . LYS A 1 626 ? 17.705 7.099 42.529 1.00 94.81 626 LYS A C 1
ATOM 4943 O O . LYS A 1 626 ? 17.595 7.235 43.742 1.00 94.81 626 LYS A O 1
ATOM 4948 N N . LEU A 1 627 ? 17.590 5.908 41.936 1.00 96.00 627 LEU A N 1
ATOM 4949 C CA . LEU A 1 627 ? 17.410 4.663 42.695 1.00 96.00 627 LEU A CA 1
ATOM 4950 C C . LEU A 1 627 ? 18.633 4.338 43.553 1.00 96.00 627 LEU A C 1
ATOM 4952 O O . LEU A 1 627 ? 18.484 3.934 44.702 1.00 96.00 627 LEU A O 1
ATOM 4956 N N . GLU A 1 628 ? 19.828 4.562 43.014 1.00 97.00 628 GLU A N 1
ATOM 4957 C CA . GLU A 1 628 ? 21.088 4.389 43.729 1.00 97.00 628 GLU A CA 1
ATOM 4958 C C . GLU A 1 628 ? 21.160 5.308 44.959 1.00 97.00 628 GLU A C 1
ATOM 4960 O O . GLU A 1 628 ? 21.540 4.858 46.036 1.00 97.00 628 GLU A O 1
ATOM 4965 N N . GLU A 1 629 ? 20.739 6.571 44.838 1.00 95.81 629 GLU A N 1
ATOM 4966 C CA . GLU A 1 629 ? 20.684 7.512 45.966 1.00 95.81 629 GLU A CA 1
ATOM 4967 C C . GLU A 1 629 ? 19.745 7.035 47.086 1.00 95.81 629 GLU A C 1
ATOM 4969 O O . GLU A 1 629 ? 20.072 7.143 48.269 1.00 95.81 629 GLU A O 1
ATOM 4974 N N . LEU A 1 630 ? 18.593 6.461 46.726 1.00 96.50 630 LEU A N 1
ATOM 4975 C CA . LEU A 1 630 ? 17.642 5.917 47.697 1.00 96.50 630 LEU A CA 1
ATOM 4976 C C . LEU A 1 630 ? 18.168 4.643 48.369 1.00 96.50 630 LEU A C 1
ATOM 4978 O O . LEU A 1 630 ? 18.013 4.495 49.579 1.00 96.50 630 LEU A O 1
ATOM 4982 N N . LEU A 1 631 ? 18.818 3.757 47.612 1.00 95.50 631 LEU A N 1
ATOM 4983 C CA . LEU A 1 631 ? 19.382 2.500 48.117 1.00 95.50 631 LEU A CA 1
ATOM 4984 C C . LEU A 1 631 ? 20.597 2.713 49.028 1.00 95.50 631 LEU A C 1
ATOM 4986 O O . LEU A 1 631 ? 20.758 1.967 49.991 1.00 95.50 631 LEU A O 1
ATOM 4990 N N . LYS A 1 632 ? 21.412 3.751 48.792 1.00 96.31 632 LYS A N 1
ATOM 4991 C CA . LYS A 1 632 ? 22.594 4.075 49.620 1.00 96.31 632 LYS A CA 1
ATOM 4992 C C . LYS A 1 632 ? 22.271 4.366 51.085 1.00 96.31 632 LYS A C 1
ATOM 4994 O O . LYS A 1 632 ? 23.172 4.357 51.916 1.00 96.31 632 LYS A O 1
ATOM 4999 N N . LYS A 1 633 ? 21.002 4.628 51.414 1.00 94.12 633 LYS A N 1
ATOM 5000 C CA . LYS A 1 633 ? 20.547 4.794 52.802 1.00 94.12 633 LYS A CA 1
ATOM 5001 C C . LYS A 1 633 ? 20.609 3.492 53.597 1.00 94.12 633 LYS A C 1
ATOM 5003 O O . LYS A 1 633 ? 20.789 3.538 54.808 1.00 94.12 633 LYS A O 1
ATOM 5008 N N . ASP A 1 634 ? 20.450 2.363 52.913 1.00 93.38 634 ASP A N 1
ATOM 5009 C CA . ASP A 1 634 ? 20.268 1.046 53.518 1.00 93.38 634 ASP A CA 1
ATOM 5010 C C . ASP A 1 634 ? 21.330 0.021 53.098 1.00 93.38 634 ASP A C 1
ATOM 5012 O O . ASP A 1 634 ? 21.504 -0.969 53.802 1.00 93.38 634 ASP A O 1
ATOM 5016 N N . TYR A 1 635 ? 22.030 0.246 51.982 1.00 94.69 635 TYR A N 1
ATOM 5017 C CA . TYR A 1 635 ? 23.006 -0.685 51.410 1.00 94.69 635 TYR A CA 1
ATOM 5018 C C . TYR A 1 635 ? 24.340 0.011 51.148 1.00 94.69 635 TYR A C 1
ATOM 5020 O O . TYR A 1 635 ? 24.391 1.051 50.488 1.00 94.69 635 TYR A O 1
ATOM 5028 N N . GLN A 1 636 ? 25.433 -0.584 51.634 1.00 88.62 636 GLN A N 1
ATOM 5029 C CA . GLN A 1 636 ? 26.782 -0.036 51.443 1.00 88.62 636 GLN A CA 1
ATOM 5030 C C . GLN A 1 636 ? 27.306 -0.258 50.021 1.00 88.62 636 GLN A C 1
ATOM 5032 O O . GLN A 1 636 ? 28.025 0.583 49.483 1.00 88.62 636 GLN A O 1
ATOM 5037 N N . ILE A 1 637 ? 26.937 -1.384 49.407 1.00 90.94 637 ILE A N 1
ATOM 5038 C CA . ILE A 1 637 ? 27.346 -1.758 48.054 1.00 90.94 637 ILE A CA 1
ATOM 5039 C C . ILE A 1 637 ? 26.097 -1.835 47.173 1.00 90.94 637 ILE A C 1
ATOM 5041 O O . ILE A 1 637 ? 25.066 -2.373 47.569 1.00 90.94 637 ILE A O 1
ATOM 5045 N N . ILE A 1 638 ? 26.180 -1.275 45.968 1.00 96.06 638 ILE A N 1
ATOM 5046 C CA . ILE A 1 638 ? 25.115 -1.359 44.968 1.00 96.06 638 ILE A CA 1
ATOM 5047 C C . ILE A 1 638 ? 25.758 -1.760 43.646 1.00 96.06 638 ILE A C 1
ATOM 5049 O O . ILE A 1 638 ? 26.473 -0.960 43.039 1.00 96.06 638 ILE A O 1
ATOM 5053 N N . ASP A 1 639 ? 25.516 -2.992 43.206 1.00 96.56 639 ASP A N 1
ATOM 5054 C CA . ASP A 1 639 ? 25.989 -3.468 41.906 1.00 96.56 639 ASP A CA 1
ATOM 5055 C C . ASP A 1 639 ? 25.054 -2.988 40.787 1.00 96.56 639 ASP A C 1
ATOM 5057 O O . ASP A 1 639 ? 23.830 -3.031 40.913 1.00 96.56 639 ASP A O 1
ATOM 5061 N N . LYS A 1 640 ? 25.621 -2.510 39.680 1.00 97.06 640 LYS A N 1
ATOM 5062 C CA . LYS A 1 640 ? 24.886 -1.919 38.556 1.00 97.06 640 LYS A CA 1
ATOM 5063 C C . LYS A 1 640 ? 25.184 -2.698 37.285 1.00 97.06 640 LYS A C 1
ATOM 5065 O O . LYS A 1 640 ? 26.257 -2.564 36.706 1.00 97.06 640 LYS A O 1
ATOM 5070 N N . GLN A 1 641 ? 24.193 -3.436 36.796 1.00 95.69 641 GLN A N 1
ATOM 5071 C CA . GLN A 1 641 ? 24.329 -4.309 35.634 1.00 95.69 641 GLN A CA 1
ATOM 5072 C C . GLN A 1 641 ? 23.534 -3.754 34.448 1.00 95.69 641 GLN A C 1
ATOM 5074 O O . GLN A 1 641 ? 22.301 -3.707 34.472 1.00 95.69 641 GLN A O 1
ATOM 5079 N N . LYS A 1 642 ? 24.242 -3.338 33.391 1.00 94.50 642 LYS A N 1
ATOM 5080 C CA . LYS A 1 642 ? 23.613 -2.931 32.126 1.00 94.50 642 LYS A CA 1
ATOM 5081 C C . LYS A 1 642 ? 23.177 -4.181 31.353 1.00 94.50 642 LYS A C 1
ATOM 5083 O O . LYS A 1 642 ? 23.994 -5.072 31.133 1.00 94.50 642 LYS A O 1
ATOM 5088 N N . ILE A 1 643 ? 21.913 -4.249 30.939 1.00 91.00 643 ILE A N 1
ATOM 5089 C CA . ILE A 1 643 ? 21.346 -5.368 30.166 1.00 91.00 643 ILE A CA 1
ATOM 5090 C C . ILE A 1 643 ? 20.939 -4.921 28.756 1.00 91.00 643 ILE A C 1
ATOM 5092 O O . ILE A 1 643 ? 20.457 -3.808 28.565 1.00 91.00 643 ILE A O 1
ATOM 5096 N N . ALA A 1 644 ? 21.131 -5.799 27.765 1.00 73.81 644 ALA A N 1
ATOM 5097 C CA . ALA A 1 644 ? 20.863 -5.513 26.349 1.00 73.81 644 ALA A CA 1
ATOM 5098 C C . ALA A 1 644 ? 19.420 -5.830 25.898 1.00 73.81 644 ALA A C 1
ATOM 5100 O O . ALA A 1 644 ? 19.051 -5.553 24.760 1.00 73.81 644 ALA A O 1
ATOM 5101 N N . THR A 1 645 ? 18.600 -6.453 26.750 1.00 64.88 645 THR A N 1
ATOM 5102 C CA . THR A 1 645 ? 17.277 -6.961 26.357 1.00 64.88 645 THR A CA 1
ATOM 5103 C C . THR A 1 645 ? 16.202 -5.877 26.418 1.00 64.88 645 THR A C 1
ATOM 5105 O O . THR A 1 645 ? 16.076 -5.186 27.427 1.00 64.88 645 THR A O 1
ATOM 5108 N N . THR A 1 646 ? 15.358 -5.804 25.389 1.00 51.41 646 THR A N 1
ATOM 5109 C CA . THR A 1 646 ? 14.256 -4.832 25.243 1.00 51.41 646 THR A CA 1
ATOM 5110 C C . THR A 1 646 ? 13.018 -5.128 26.103 1.00 51.41 646 THR A C 1
ATOM 5112 O O . THR A 1 646 ? 12.102 -4.311 26.146 1.00 51.41 646 THR A O 1
ATOM 5115 N N . SER A 1 647 ? 12.961 -6.281 26.781 1.00 52.72 647 SER A N 1
ATOM 5116 C CA . SER A 1 647 ? 11.742 -6.798 27.425 1.00 52.72 647 SER A CA 1
ATOM 5117 C C . SER A 1 647 ? 11.682 -6.662 28.951 1.00 52.72 647 SER A C 1
ATOM 5119 O O . SER A 1 647 ? 10.673 -7.036 29.543 1.00 52.72 647 SER A O 1
ATOM 5121 N N . ALA A 1 648 ? 12.727 -6.158 29.611 1.00 57.91 648 ALA A N 1
ATOM 5122 C CA . ALA A 1 648 ? 12.750 -6.012 31.067 1.00 57.91 648 ALA A CA 1
ATOM 5123 C C . ALA A 1 648 ? 12.878 -4.533 31.460 1.00 57.91 648 ALA A C 1
ATOM 5125 O O . ALA A 1 648 ? 13.818 -3.859 31.043 1.00 57.91 648 ALA A O 1
ATOM 5126 N N . GLY A 1 649 ? 11.929 -4.034 32.265 1.00 84.81 649 GLY A N 1
ATOM 5127 C CA . GLY A 1 649 ? 12.072 -2.757 32.978 1.00 84.81 649 GLY A CA 1
ATOM 5128 C C . GLY A 1 649 ? 13.228 -2.788 33.990 1.00 84.81 649 GLY A C 1
ATOM 5129 O O . GLY A 1 649 ? 13.985 -3.757 34.050 1.00 84.81 649 GLY A O 1
ATOM 5130 N N . ILE A 1 650 ? 13.370 -1.746 34.813 1.00 94.38 650 ILE A N 1
ATOM 5131 C CA . ILE A 1 650 ? 14.433 -1.708 35.832 1.00 94.38 650 ILE A CA 1
ATOM 5132 C C . ILE A 1 650 ? 14.134 -2.777 36.890 1.00 94.38 650 ILE A C 1
ATOM 5134 O O . ILE A 1 650 ? 13.043 -2.798 37.459 1.00 94.38 650 ILE A O 1
ATOM 5138 N N . VAL A 1 651 ? 15.096 -3.654 37.177 1.00 96.00 651 VAL A N 1
ATOM 5139 C CA . VAL A 1 651 ? 14.972 -4.674 38.228 1.00 96.00 651 VAL A CA 1
ATOM 5140 C C . VAL A 1 651 ? 15.928 -4.337 39.362 1.00 96.00 651 VAL A C 1
ATOM 5142 O O . VAL A 1 651 ? 17.133 -4.229 39.149 1.00 96.00 651 VAL A O 1
ATOM 5145 N N . VAL A 1 652 ? 15.395 -4.190 40.569 1.00 97.00 652 VAL A N 1
ATOM 5146 C CA . VAL A 1 652 ? 16.152 -3.944 41.797 1.00 97.00 652 VAL A CA 1
ATOM 5147 C C . VAL A 1 652 ? 16.074 -5.195 42.660 1.00 97.00 652 VAL A C 1
ATOM 5149 O O . VAL A 1 652 ? 15.003 -5.539 43.141 1.00 97.00 652 VAL A O 1
ATOM 5152 N N . ILE A 1 653 ? 17.190 -5.883 42.863 1.00 97.19 653 ILE A N 1
ATOM 5153 C CA . ILE A 1 653 ? 17.283 -7.027 43.776 1.00 97.19 653 ILE A CA 1
ATOM 5154 C C . ILE A 1 653 ? 17.839 -6.512 45.097 1.00 97.19 653 ILE A C 1
ATOM 5156 O O . ILE A 1 653 ? 18.915 -5.918 45.111 1.00 97.19 653 ILE A O 1
ATOM 5160 N N . ILE A 1 654 ? 17.113 -6.719 46.193 1.00 97.56 654 ILE A N 1
ATOM 5161 C CA . ILE A 1 654 ? 17.548 -6.321 47.533 1.00 97.56 654 ILE A CA 1
ATOM 5162 C C . ILE A 1 654 ? 17.930 -7.552 48.363 1.00 97.56 654 ILE A C 1
ATOM 5164 O O . ILE A 1 654 ? 17.091 -8.400 48.674 1.00 97.56 654 ILE A O 1
ATOM 5168 N N . GLY A 1 655 ? 19.216 -7.671 48.671 1.00 95.25 655 GLY A N 1
ATOM 5169 C CA . GLY A 1 655 ? 19.786 -8.743 49.475 1.00 95.25 655 GLY A CA 1
ATOM 5170 C C . GLY A 1 655 ? 19.831 -8.426 50.968 1.00 95.25 655 GLY A C 1
ATOM 5171 O O . GLY A 1 655 ? 19.213 -7.479 51.449 1.00 95.25 655 GLY A O 1
ATOM 5172 N N . GLU A 1 656 ? 20.584 -9.230 51.708 1.00 94.31 656 GLU A N 1
ATOM 5173 C CA . GLU A 1 656 ? 20.948 -8.931 53.094 1.00 94.31 656 GLU A CA 1
ATOM 5174 C C . GLU A 1 656 ? 21.835 -7.671 53.142 1.00 94.31 656 GLU A C 1
ATOM 5176 O O . GLU A 1 656 ? 22.717 -7.511 52.288 1.00 94.31 656 GLU A O 1
ATOM 5181 N N . LYS A 1 657 ? 21.538 -6.765 54.085 1.00 90.44 657 LYS A N 1
ATOM 5182 C CA . LYS A 1 657 ? 22.166 -5.438 54.215 1.00 90.44 657 LYS A CA 1
ATOM 5183 C C . LYS A 1 657 ? 23.623 -5.493 54.657 1.00 90.44 657 LYS A C 1
ATOM 5185 O O . LYS A 1 657 ? 23.945 -6.357 55.503 1.00 90.44 657 LYS A O 1
#